Protein AF-0000000083549659 (afdb_homodimer)

Solvent-accessible surface area (backbone atoms only — not comparable to full-atom values): 28863 Å² total; per-residue (Å²): 127,70,29,32,29,38,34,48,39,79,28,20,73,19,27,58,17,26,38,48,49,46,34,54,48,24,65,52,48,73,30,38,38,39,39,36,32,68,44,63,65,75,66,70,78,70,58,82,23,42,33,57,41,72,70,60,50,51,54,51,50,52,50,50,55,52,47,51,55,51,48,49,56,37,47,52,35,21,44,52,45,44,51,50,55,25,43,73,62,68,52,77,55,68,47,71,44,81,42,82,39,54,67,66,62,52,43,67,74,48,47,84,56,31,48,32,37,35,31,30,55,45,51,75,70,42,88,74,45,85,72,50,72,27,68,68,46,50,53,45,62,55,66,53,91,50,39,35,37,31,26,20,70,59,70,66,86,72,50,31,36,38,35,51,34,88,52,50,76,64,40,45,51,45,24,47,50,52,30,70,36,55,73,50,65,91,44,46,39,33,39,36,30,53,37,86,76,45,72,68,31,48,49,48,50,51,50,22,42,48,44,16,41,76,47,70,39,73,51,50,79,45,80,35,74,63,54,48,55,61,50,50,48,47,46,38,62,75,66,62,40,35,31,40,34,33,50,41,63,55,85,70,62,68,54,83,60,50,63,17,68,58,44,54,48,40,62,68,68,40,72,39,26,37,35,33,36,123,125,70,29,32,30,38,35,47,40,78,29,20,73,20,27,58,17,28,36,49,50,47,32,55,48,24,64,51,48,73,32,37,39,39,38,35,31,68,44,64,66,75,66,70,77,71,58,83,23,40,33,57,41,74,69,60,50,51,52,49,51,54,52,50,55,54,48,51,57,52,49,48,55,38,46,52,36,21,44,52,46,45,50,49,55,24,43,74,61,69,51,78,54,68,46,71,46,81,40,80,40,53,67,66,62,54,44,66,74,47,46,84,56,32,49,32,36,35,33,30,54,43,50,75,70,43,86,72,46,85,70,51,73,26,69,68,46,50,53,43,64,55,65,54,90,50,39,35,35,32,26,20,69,59,73,66,85,72,51,32,35,36,36,50,34,89,51,51,78,62,39,45,50,44,24,47,50,52,30,69,34,56,73,49,65,92,44,46,38,33,39,35,31,54,37,87,76,44,71,68,34,49,49,46,50,50,50,24,42,49,42,17,42,75,46,71,38,74,51,49,80,43,80,36,73,64,53,47,56,62,51,49,47,49,47,38,64,75,67,61,40,36,30,39,33,33,50,40,64,57,85,69,63,69,52,85,60,50,62,18,67,57,45,53,48,39,62,68,68,40,72,39,28,35,36,33,36,122

Secondary structure (DSSP, 8-state):
---EEEEE--SSHHHHHHHHHHHHHHHHHT--EEEEEEE-------TTSTT--HHHHHHHHHHHHHHHHHHHHHHHHHHHHHHHHHHHTT---EEEEEEES-HHHHHHHHGGGEEEEEEESS-TTGGG-TT---HHHHHHHHH--S-EEEE-SS-----EEEEE--SSTHHHHHHHHHHH-GGGTT-EEEEEEES---HHHHHHHHHHHHHHHHTT--EEEEEE-S-HHHHHHHHHHHTT-SEEEEES--SS--TTT---HHHHHHHHH-SS-EEEE-/---EEEEE--SSHHHHHHHHHHHHHHHHHT--EEEEEEE-------TTSTT--HHHHHHHHHHHHHHHHHHHHHHHHHHHHHHHHHHHTT---EEEEEEES-HHHHHHHHGGGEEEEEEESS-TTGGG-TT---HHHHHHHHH--S-EEEE-SS-----EEEEE--SSTHHHHHHHHHHH-GGGTT-EEEEEEES---HHHHHHHHHHHHHHHHTT--EEEEEE-S-HHHHHHHHHHHTT-SEEEEES--SS--TTT---HHHHHHHHH-SS-EEEE-

InterPro domains:
  IPR006015 Universal stress protein A family [PR01438] (158-176)
  IPR006015 Universal stress protein A family [PR01438] (238-250)
  IPR006015 Universal stress protein A family [PR01438] (256-278)
  IPR006016 UspA [PF00582] (1-150)
  IPR006016 UspA [PF00582] (160-278)

Radius of gyration: 25.19 Å; Cα contacts (8 Å, |Δi|>4): 1178; chains: 2; bounding box: 65×65×53 Å

Sequence (556 aa):
MTGRIIAFVDGSFYSASVCAHAGWAATRLGAGVDVLHVVGRRRATRGLGLGARSALQAELAALDAQRARLEDSRGFAILEDAEELLRAAGITDISADLVHGDLLAELSSREAGAGLLLIGKRGEAADYATGHLGSNLERIARTATRPLLVASQAFRPVGKVLVALDGSPVGLKIADHIARSPLFAGLSVTLAHVGTGSTEIRRRLSDAQSILRAGGIEADLRVMPGEPQVTLAHLVRDEAFDMLVMGVFGHSRIWSLLIGSTTAAMIHACRVPVLLLRMTGRIIAFVDGSFYSASVCAHAGWAATRLGAGVDVLHVVGRRRATRGLGLGARSALQAELAALDAQRARLEDSRGFAILEDAEELLRAAGITDISADLVHGDLLAELSSREAGAGLLLIGKRGEAADYATGHLGSNLERIARTATRPLLVASQAFRPVGKVLVALDGSPVGLKIADHIARSPLFAGLSVTLAHVGTGSTEIRRRLSDAQSILRAGGIEADLRVMPGEPQVTLAHLVRDEAFDMLVMGVFGHSRIWSLLIGSTTAAMIHACRVPVLLLR

Structure (mmCIF, N/CA/C/O backbone):
data_AF-0000000083549659-model_v1
#
loop_
_entity.id
_entity.type
_entity.pdbx_description
1 polymer 'Universal stress protein'
#
loop_
_atom_site.group_PDB
_atom_site.id
_atom_site.type_symbol
_atom_site.label_atom_id
_atom_site.label_alt_id
_atom_site.label_comp_id
_atom_site.label_asym_id
_atom_site.label_entity_id
_atom_site.label_seq_id
_atom_site.pdbx_PDB_ins_code
_atom_site.Cartn_x
_atom_site.Cartn_y
_atom_site.Cartn_z
_atom_site.occupancy
_atom_site.B_iso_or_equiv
_atom_site.auth_seq_id
_atom_site.auth_comp_id
_atom_site.auth_asym_id
_atom_site.auth_atom_id
_atom_site.pdbx_PDB_model_num
ATOM 1 N N . MET A 1 1 ? -4.023 -21.109 -27.469 1 44 1 MET A N 1
ATOM 2 C CA . MET A 1 1 ? -2.674 -21.406 -27 1 44 1 MET A CA 1
ATOM 3 C C . MET A 1 1 ? -2.432 -20.781 -25.625 1 44 1 MET A C 1
ATOM 5 O O . MET A 1 1 ? -2.828 -19.641 -25.391 1 44 1 MET A O 1
ATOM 9 N N . THR A 1 2 ? -2.254 -21.703 -24.656 1 61.62 2 THR A N 1
ATOM 10 C CA . THR A 1 2 ? -2.154 -21.203 -23.297 1 61.62 2 THR A CA 1
ATOM 11 C C . THR A 1 2 ? -0.968 -20.25 -23.156 1 61.62 2 THR A C 1
ATOM 13 O O . THR A 1 2 ? 0.085 -20.469 -23.766 1 61.62 2 THR A O 1
ATOM 16 N N . GLY A 1 3 ? -1.143 -18.859 -23.156 1 88.06 3 GLY A N 1
ATOM 17 C CA . GLY A 1 3 ? -0.103 -17.844 -23.031 1 88.06 3 GLY A CA 1
ATOM 18 C C . GLY A 1 3 ? 0.991 -18.25 -22.047 1 88.06 3 GLY A C 1
ATOM 19 O O . GLY A 1 3 ? 0.878 -19.266 -21.359 1 88.06 3 GLY A O 1
ATOM 20 N N . ARG A 1 4 ? 2.184 -17.781 -22.25 1 96.25 4 ARG A N 1
ATOM 21 C CA . ARG A 1 4 ? 3.314 -18.062 -21.359 1 96.25 4 ARG A CA 1
ATOM 22 C C . ARG A 1 4 ? 3.021 -17.609 -19.938 1 96.25 4 ARG A C 1
ATOM 24 O O . ARG A 1 4 ? 2.086 -16.844 -19.703 1 96.25 4 ARG A O 1
ATOM 31 N N . ILE A 1 5 ? 3.74 -18.25 -19.062 1 98.12 5 ILE A N 1
ATOM 32 C CA . ILE A 1 5 ? 3.705 -17.828 -17.656 1 98.12 5 ILE A CA 1
ATOM 33 C C . ILE A 1 5 ? 4.797 -16.781 -17.406 1 98.12 5 ILE A C 1
ATOM 35 O O . ILE A 1 5 ? 5.961 -17 -17.75 1 98.12 5 ILE A O 1
ATOM 39 N N . ILE A 1 6 ? 4.391 -15.664 -16.922 1 98.12 6 ILE A N 1
ATOM 40 C CA . ILE A 1 6 ? 5.359 -14.656 -16.5 1 98.12 6 ILE A CA 1
ATOM 41 C C . ILE A 1 6 ? 5.52 -14.695 -14.984 1 98.12 6 ILE A C 1
ATOM 43 O O . ILE A 1 6 ? 4.559 -14.461 -14.242 1 98.12 6 ILE A O 1
ATOM 47 N N . ALA A 1 7 ? 6.691 -15.039 -14.547 1 98.06 7 ALA A N 1
ATOM 48 C CA . ALA A 1 7 ? 7 -15.141 -13.117 1 98.06 7 ALA A CA 1
ATOM 49 C C . ALA A 1 7 ? 7.977 -14.047 -12.695 1 98.06 7 ALA A C 1
ATOM 51 O O . ALA A 1 7 ? 9.086 -13.961 -13.219 1 98.06 7 ALA A O 1
ATOM 52 N N . PHE A 1 8 ? 7.602 -13.25 -11.734 1 96.69 8 PHE A N 1
ATOM 53 C CA . PHE A 1 8 ? 8.461 -12.203 -11.211 1 96.69 8 PHE A CA 1
ATOM 54 C C . PHE A 1 8 ? 9.227 -12.688 -9.984 1 96.69 8 PHE A C 1
ATOM 56 O O . PHE A 1 8 ? 8.625 -13.141 -9.008 1 96.69 8 PHE A O 1
ATOM 63 N N . VAL A 1 9 ? 10.555 -12.555 -10.031 1 95.94 9 VAL A N 1
ATOM 64 C CA . VAL A 1 9 ? 11.383 -12.953 -8.891 1 95.94 9 VAL A CA 1
ATOM 65 C C . VAL A 1 9 ? 12.242 -11.773 -8.453 1 95.94 9 VAL A C 1
ATOM 67 O O . VAL A 1 9 ? 12.625 -10.93 -9.266 1 95.94 9 VAL A O 1
ATOM 70 N N . ASP A 1 10 ? 12.508 -11.695 -7.152 1 91 10 ASP A N 1
ATOM 71 C CA . ASP A 1 10 ? 13.273 -10.555 -6.645 1 91 10 ASP A CA 1
ATOM 72 C C . ASP A 1 10 ? 14.352 -11.008 -5.66 1 91 10 ASP A C 1
ATOM 74 O O . ASP A 1 10 ? 14.977 -10.18 -4.996 1 91 10 ASP A O 1
ATOM 78 N N . GLY A 1 11 ? 14.531 -12.281 -5.504 1 90 11 GLY A N 1
ATOM 79 C CA . GLY A 1 11 ? 15.547 -12.812 -4.602 1 90 11 GLY A CA 1
ATOM 80 C C . GLY A 1 11 ? 15.055 -12.969 -3.178 1 90 11 GLY A C 1
ATOM 81 O O . GLY A 1 11 ? 15.766 -13.508 -2.324 1 90 11 GLY A O 1
ATOM 82 N N . SER A 1 12 ? 13.906 -12.477 -2.852 1 86.88 12 SER A N 1
ATOM 83 C CA . SER A 1 12 ? 13.336 -12.641 -1.519 1 86.88 12 SER A CA 1
ATOM 84 C C . SER A 1 12 ? 13.039 -14.102 -1.217 1 86.88 12 SER A C 1
ATOM 86 O O . SER A 1 12 ? 13.219 -14.969 -2.076 1 86.88 12 SER A O 1
ATOM 88 N N . PHE A 1 13 ? 12.555 -14.375 -0.067 1 83.88 13 PHE A N 1
ATOM 89 C CA . PHE A 1 13 ? 12.211 -15.719 0.395 1 83.88 13 PHE A CA 1
ATOM 90 C C . PHE A 1 13 ? 11.078 -16.297 -0.438 1 83.88 13 PHE A C 1
ATOM 92 O O . PHE A 1 13 ? 10.953 -17.516 -0.555 1 83.88 13 PHE A O 1
ATOM 99 N N . TYR A 1 14 ? 10.398 -15.461 -1.125 1 89.56 14 TYR A N 1
ATOM 100 C CA . TYR A 1 14 ? 9.242 -15.93 -1.875 1 89.56 14 TYR A CA 1
ATOM 101 C C . TYR A 1 14 ? 9.641 -16.359 -3.285 1 89.56 14 TYR A C 1
ATOM 103 O O . TYR A 1 14 ? 8.875 -17.031 -3.975 1 89.56 14 TYR A O 1
ATOM 111 N N . SER A 1 15 ? 10.812 -15.953 -3.697 1 93.56 15 SER A N 1
ATOM 112 C CA . SER A 1 15 ? 11.203 -16.156 -5.09 1 93.56 15 SER A CA 1
ATOM 113 C C . SER A 1 15 ? 11.273 -17.641 -5.434 1 93.56 15 SER A C 1
ATOM 115 O O . SER A 1 15 ? 10.867 -18.062 -6.52 1 93.56 15 SER A O 1
ATOM 117 N N . ALA A 1 16 ? 11.797 -18.406 -4.52 1 95 16 ALA A N 1
ATOM 118 C CA . ALA A 1 16 ? 11.836 -19.844 -4.762 1 95 16 ALA A CA 1
ATOM 119 C C . ALA A 1 16 ? 10.422 -20.422 -4.883 1 95 16 ALA A C 1
ATOM 121 O O . ALA A 1 16 ? 10.164 -21.266 -5.738 1 95 16 ALA A O 1
ATOM 122 N N . SER A 1 17 ? 9.578 -19.984 -3.988 1 95.75 17 SER A N 1
ATOM 123 C CA . SER A 1 17 ? 8.188 -20.422 -4.027 1 95.75 17 SER A CA 1
ATOM 124 C C . SER A 1 17 ? 7.508 -20 -5.324 1 95.75 17 SER A C 1
ATOM 126 O O . SER A 1 17 ? 6.719 -20.75 -5.898 1 95.75 17 SER A O 1
ATOM 128 N N . VAL A 1 18 ? 7.824 -18.828 -5.781 1 97.38 18 VAL A N 1
ATOM 129 C CA . VAL A 1 18 ? 7.305 -18.359 -7.062 1 97.38 18 VAL A CA 1
ATOM 130 C C . VAL A 1 18 ? 7.711 -19.328 -8.172 1 97.38 18 VAL A C 1
ATOM 132 O O . VAL A 1 18 ? 6.879 -19.719 -9 1 97.38 18 VAL A O 1
ATOM 135 N N . CYS A 1 19 ? 8.938 -19.734 -8.156 1 97.94 19 CYS A N 1
ATOM 136 C CA . CYS A 1 19 ? 9.43 -20.656 -9.164 1 97.94 19 CYS A CA 1
ATOM 137 C C . CYS A 1 19 ? 8.719 -22 -9.055 1 97.94 19 CYS A C 1
ATOM 139 O O . CYS A 1 19 ? 8.352 -22.609 -10.07 1 97.94 19 CYS A O 1
ATOM 141 N N . ALA A 1 20 ? 8.555 -22.453 -7.871 1 97.94 20 ALA A N 1
ATOM 142 C CA . ALA A 1 20 ? 7.867 -23.719 -7.668 1 97.94 20 ALA A CA 1
ATOM 143 C C . ALA A 1 20 ? 6.43 -23.656 -8.18 1 97.94 20 ALA A C 1
ATOM 145 O O . ALA A 1 20 ? 5.965 -24.578 -8.852 1 97.94 20 ALA A O 1
ATOM 146 N N . HIS A 1 21 ? 5.73 -22.609 -7.832 1 98.38 21 HIS A N 1
ATOM 147 C CA . HIS A 1 21 ? 4.375 -22.422 -8.336 1 98.38 21 HIS A CA 1
ATOM 148 C C . HIS A 1 21 ? 4.359 -22.312 -9.859 1 98.38 21 HIS A C 1
ATOM 150 O O . HIS A 1 21 ? 3.455 -22.844 -10.508 1 98.38 21 HIS A O 1
ATOM 156 N N . ALA A 1 22 ? 5.352 -21.641 -10.398 1 98.38 22 ALA A N 1
ATOM 157 C CA . ALA A 1 22 ? 5.461 -21.516 -11.852 1 98.38 22 ALA A CA 1
ATOM 158 C C . ALA A 1 22 ? 5.66 -22.875 -12.508 1 98.38 22 ALA A C 1
ATOM 160 O O . ALA A 1 22 ? 5.055 -23.172 -13.539 1 98.38 22 ALA A O 1
ATOM 161 N N . GLY A 1 23 ? 6.527 -23.641 -11.906 1 98.12 23 GLY A N 1
ATOM 162 C CA . GLY A 1 23 ? 6.727 -25 -12.414 1 98.12 23 GLY A CA 1
ATOM 163 C C . GLY A 1 23 ? 5.461 -25.828 -12.406 1 98.12 23 GLY A C 1
ATOM 164 O O . GLY A 1 23 ? 5.137 -26.484 -13.391 1 98.12 23 GLY A O 1
ATOM 165 N N . TRP A 1 24 ? 4.789 -25.828 -11.328 1 98 24 TRP A N 1
ATOM 166 C CA . TRP A 1 24 ? 3.525 -26.547 -11.18 1 98 24 TRP A CA 1
ATOM 167 C C . TRP A 1 24 ? 2.527 -26.109 -12.25 1 98 24 TRP A C 1
ATOM 169 O O . TRP A 1 24 ? 1.958 -26.938 -12.961 1 98 24 TRP A O 1
ATOM 179 N N . ALA A 1 25 ? 2.361 -24.797 -12.352 1 98 25 ALA A N 1
ATOM 180 C CA . ALA A 1 25 ? 1.4 -24.266 -13.312 1 98 25 ALA A CA 1
ATOM 181 C C . ALA A 1 25 ? 1.816 -24.578 -14.742 1 98 25 ALA A C 1
ATOM 183 O O . ALA A 1 25 ? 0.975 -24.906 -15.578 1 98 25 ALA A O 1
ATOM 184 N N . ALA A 1 26 ? 3.105 -24.438 -14.984 1 98 26 ALA A N 1
ATOM 185 C CA . ALA A 1 26 ? 3.619 -24.703 -16.328 1 98 26 ALA A CA 1
ATOM 186 C C . ALA A 1 26 ? 3.338 -26.141 -16.75 1 98 26 ALA A C 1
ATOM 188 O O . ALA A 1 26 ? 2.969 -26.391 -17.906 1 98 26 ALA A O 1
ATOM 189 N N . THR A 1 27 ? 3.508 -27.016 -15.875 1 97.19 27 THR A N 1
ATOM 190 C CA . THR A 1 27 ? 3.246 -28.422 -16.156 1 97.19 27 THR A CA 1
ATOM 191 C C . THR A 1 27 ? 1.773 -28.641 -16.484 1 97.19 27 THR A C 1
ATOM 193 O O . THR A 1 27 ? 1.446 -29.328 -17.453 1 97.19 27 THR A O 1
ATOM 196 N N . ARG A 1 28 ? 0.904 -28.094 -15.805 1 96.69 28 ARG A N 1
ATOM 197 C CA . ARG A 1 28 ? -0.531 -28.297 -15.984 1 96.69 28 ARG A CA 1
ATOM 198 C C . ARG A 1 28 ? -1.021 -27.594 -17.25 1 96.69 28 ARG A C 1
ATOM 200 O O . ARG A 1 28 ? -1.907 -28.094 -17.938 1 96.69 28 ARG A O 1
ATOM 207 N N . LEU A 1 29 ? -0.407 -26.484 -17.547 1 97.06 29 LEU A N 1
ATOM 208 C CA . LEU A 1 29 ? -0.873 -25.672 -18.672 1 97.06 29 LEU A CA 1
ATOM 209 C C . LEU A 1 29 ? -0.141 -26.031 -19.953 1 97.06 29 LEU A C 1
ATOM 211 O O . LEU A 1 29 ? -0.561 -25.641 -21.047 1 97.06 29 LEU A O 1
ATOM 215 N N . GLY A 1 30 ? 0.902 -26.781 -19.828 1 96.44 30 GLY A N 1
ATOM 216 C CA . GLY A 1 30 ? 1.75 -27 -21 1 96.44 30 GLY A CA 1
ATOM 217 C C . GLY A 1 30 ? 2.338 -25.719 -21.547 1 96.44 30 GLY A C 1
ATOM 218 O O . GLY A 1 30 ? 2.342 -25.5 -22.766 1 96.44 30 GLY A O 1
ATOM 219 N N . ALA A 1 31 ? 2.793 -24.844 -20.672 1 97.25 31 ALA A N 1
ATOM 220 C CA . ALA A 1 31 ? 3.23 -23.516 -21.078 1 97.25 31 ALA A CA 1
ATOM 221 C C . ALA A 1 31 ? 4.691 -23.281 -20.703 1 97.25 31 ALA A C 1
ATOM 223 O O . ALA A 1 31 ? 5.215 -23.906 -19.781 1 97.25 31 ALA A O 1
ATOM 224 N N . GLY A 1 32 ? 5.363 -22.406 -21.438 1 97.88 32 GLY A N 1
ATOM 225 C CA . GLY A 1 32 ? 6.684 -21.938 -21.047 1 97.88 32 GLY A CA 1
ATOM 226 C C . GLY A 1 32 ? 6.648 -20.891 -19.953 1 97.88 32 GLY A C 1
ATOM 227 O O . GLY A 1 32 ? 5.582 -20.359 -19.625 1 97.88 32 GLY A O 1
ATOM 228 N N . VAL A 1 33 ? 7.832 -20.688 -19.391 1 98.38 33 VAL A N 1
ATOM 229 C CA . VAL A 1 33 ? 7.918 -19.75 -18.281 1 98.38 33 VAL A CA 1
ATOM 230 C C . VAL A 1 33 ? 8.922 -18.656 -18.609 1 98.38 33 VAL A C 1
ATOM 232 O O . VAL A 1 33 ? 10.062 -18.922 -18.984 1 98.38 33 VAL A O 1
ATOM 235 N N . ASP A 1 34 ? 8.477 -17.406 -18.562 1 98.19 34 ASP A N 1
ATOM 236 C CA . ASP A 1 34 ? 9.352 -16.25 -18.562 1 98.19 34 ASP A CA 1
ATOM 237 C C . ASP A 1 34 ? 9.602 -15.734 -17.156 1 98.19 34 ASP A C 1
ATOM 239 O O . ASP A 1 34 ? 8.703 -15.188 -16.516 1 98.19 34 ASP A O 1
ATOM 243 N N . VAL A 1 35 ? 10.844 -15.953 -16.703 1 98.19 35 VAL A N 1
ATOM 244 C CA . VAL A 1 35 ? 11.227 -15.445 -15.391 1 98.19 35 VAL A CA 1
ATOM 245 C C . VAL A 1 35 ? 11.828 -14.047 -15.531 1 98.19 35 VAL A C 1
ATOM 247 O O . VAL A 1 35 ? 12.75 -13.844 -16.328 1 98.19 35 VAL A O 1
ATOM 250 N N . LEU A 1 36 ? 11.297 -13.117 -14.781 1 97.31 36 LEU A N 1
ATOM 251 C CA . LEU A 1 36 ? 11.734 -11.727 -14.891 1 97.31 36 LEU A CA 1
ATOM 252 C C . LEU A 1 36 ? 12.234 -11.203 -13.547 1 97.31 36 LEU A C 1
ATOM 254 O O . LEU A 1 36 ? 11.625 -11.469 -12.508 1 97.31 36 LEU A O 1
ATOM 258 N N . HIS A 1 37 ? 13.344 -10.617 -13.531 1 96.31 37 HIS A N 1
ATOM 259 C CA . HIS A 1 37 ? 13.828 -9.781 -12.438 1 96.31 37 HIS A CA 1
ATOM 260 C C . HIS A 1 37 ? 13.93 -8.32 -12.867 1 96.31 37 HIS A C 1
ATOM 262 O O . HIS A 1 37 ? 14.648 -7.996 -13.812 1 96.31 37 HIS A O 1
ATOM 268 N N . VAL A 1 38 ? 13.195 -7.473 -12.172 1 93.12 38 VAL A N 1
ATOM 269 C CA . VAL A 1 38 ? 13.148 -6.062 -12.539 1 93.12 38 VAL A CA 1
ATOM 270 C C . VAL A 1 38 ? 13.984 -5.242 -11.562 1 93.12 38 VAL A C 1
ATOM 272 O O . VAL A 1 38 ? 13.766 -5.293 -10.352 1 93.12 38 VAL A O 1
ATOM 275 N N . VAL A 1 39 ? 14.969 -4.656 -12.086 1 89.19 39 VAL A N 1
ATOM 276 C CA . VAL A 1 39 ? 15.789 -3.736 -11.305 1 89.19 39 VAL A CA 1
ATOM 277 C C . VAL A 1 39 ? 15.273 -2.311 -11.477 1 89.19 39 VAL A C 1
ATOM 279 O O . VAL A 1 39 ? 15.266 -1.78 -12.594 1 89.19 39 VAL A O 1
ATOM 282 N N . GLY A 1 40 ? 14.766 -1.829 -10.398 1 78.62 40 GLY A N 1
ATOM 283 C CA . GLY A 1 40 ? 14.18 -0.501 -10.453 1 78.62 40 GLY A CA 1
ATOM 284 C C . GLY A 1 40 ? 15.195 0.595 -10.695 1 78.62 40 GLY A C 1
ATOM 285 O O . GLY A 1 40 ? 16.359 0.468 -10.305 1 78.62 40 GLY A O 1
ATOM 286 N N . ARG A 1 41 ? 14.82 1.56 -11.539 1 61.78 41 ARG A N 1
ATOM 287 C CA . ARG A 1 41 ? 15.656 2.748 -11.695 1 61.78 41 ARG A CA 1
ATOM 288 C C . ARG A 1 41 ? 15.602 3.621 -10.453 1 61.78 41 ARG A C 1
ATOM 290 O O . ARG A 1 41 ? 14.523 4.008 -9.992 1 61.78 41 ARG A O 1
ATOM 297 N N . ARG A 1 42 ? 16.562 3.27 -9.5 1 54.44 42 ARG A N 1
ATOM 298 C CA . ARG A 1 42 ? 16.609 4.223 -8.398 1 54.44 42 ARG A CA 1
ATOM 299 C C . ARG A 1 42 ? 16.703 5.656 -8.914 1 54.44 42 ARG A C 1
ATOM 301 O O . ARG A 1 42 ? 17.547 5.957 -9.766 1 54.44 42 ARG A O 1
ATOM 308 N N . ARG A 1 43 ? 15.562 6.266 -9.156 1 48 43 ARG A N 1
ATOM 309 C CA . ARG A 1 43 ? 15.711 7.641 -9.617 1 48 43 ARG A CA 1
ATOM 310 C C . ARG A 1 43 ? 16.688 8.406 -8.727 1 48 43 ARG A C 1
ATOM 312 O O . ARG A 1 43 ? 16.672 8.258 -7.504 1 48 43 ARG A O 1
ATOM 319 N N . ALA A 1 44 ? 17.719 8.922 -9.391 1 49.12 44 ALA A N 1
ATOM 320 C CA . ALA A 1 44 ? 18.609 9.906 -8.766 1 49.12 44 ALA A CA 1
ATOM 321 C C . ALA A 1 44 ? 17.828 10.828 -7.836 1 49.12 44 ALA A C 1
ATOM 323 O O . ALA A 1 44 ? 16.734 11.281 -8.172 1 49.12 44 ALA A O 1
ATOM 324 N N . THR A 1 45 ? 17.844 10.531 -6.5 1 52.12 45 THR A N 1
ATOM 325 C CA . THR A 1 45 ? 17.344 11.531 -5.57 1 52.12 45 THR A CA 1
ATOM 326 C C . THR A 1 45 ? 17.328 12.914 -6.219 1 52.12 45 THR A C 1
ATOM 328 O O . THR A 1 45 ? 18.375 13.422 -6.625 1 52.12 45 THR A O 1
ATOM 331 N N . ARG A 1 46 ? 16.375 13.266 -7.113 1 50.94 46 ARG A N 1
ATOM 332 C CA . ARG A 1 46 ? 16.422 14.633 -7.629 1 50.94 46 ARG A CA 1
ATOM 333 C C . ARG A 1 46 ? 16.484 15.648 -6.488 1 50.94 46 ARG A C 1
ATOM 335 O O . ARG A 1 46 ? 15.766 15.516 -5.492 1 50.94 46 ARG A O 1
ATOM 342 N N . GLY A 1 47 ? 17.672 16.031 -6.168 1 56 47 GLY A N 1
ATOM 343 C CA . GLY A 1 47 ? 18.234 16.969 -5.211 1 56 47 GLY A CA 1
ATOM 344 C C . GLY A 1 47 ? 17.375 18.188 -5 1 56 47 GLY A C 1
ATOM 345 O O . GLY A 1 47 ? 17.828 19.203 -4.457 1 56 47 GLY A O 1
ATOM 346 N N . LEU A 1 48 ? 16.062 18.312 -5.52 1 62.28 48 LEU A N 1
ATOM 347 C CA . LEU A 1 48 ? 15.648 19.703 -5.402 1 62.28 48 LEU A CA 1
ATOM 348 C C . LEU A 1 48 ? 14.758 19.906 -4.184 1 62.28 48 LEU A C 1
ATOM 350 O O . LEU A 1 48 ? 14.336 21.031 -3.9 1 62.28 48 LEU A O 1
ATOM 354 N N . GLY A 1 49 ? 14.891 19.078 -3.191 1 78.81 49 GLY A N 1
ATOM 355 C CA . GLY A 1 49 ? 14.062 19.328 -2.018 1 78.81 49 GLY A CA 1
ATOM 356 C C . GLY A 1 49 ? 14.875 19.578 -0.76 1 78.81 49 GLY A C 1
ATOM 357 O O . GLY A 1 49 ? 16 20.062 -0.831 1 78.81 49 GLY A O 1
ATOM 358 N N . LEU A 1 50 ? 14.328 19.609 0.312 1 89.12 50 LEU A N 1
ATOM 359 C CA . LEU A 1 50 ? 15.031 19.781 1.579 1 89.12 50 LEU A CA 1
ATOM 360 C C . LEU A 1 50 ? 16.25 18.875 1.651 1 89.12 50 LEU A C 1
ATOM 362 O O . LEU A 1 50 ? 16.188 17.719 1.224 1 89.12 50 LEU A O 1
ATOM 366 N N . GLY A 1 51 ? 17.375 19.391 2.025 1 89.69 51 GLY A N 1
ATOM 367 C CA . GLY A 1 51 ? 18.578 18.609 2.244 1 89.69 51 GLY A CA 1
ATOM 368 C C . GLY A 1 51 ? 19.484 18.547 1.022 1 89.69 51 GLY A C 1
ATOM 369 O O . GLY A 1 51 ? 20.484 17.844 1.024 1 89.69 51 GLY A O 1
ATOM 370 N N . ALA A 1 52 ? 19.094 19.344 0.019 1 87.44 52 ALA A N 1
ATOM 371 C CA . ALA A 1 52 ? 19.891 19.328 -1.201 1 87.44 52 ALA A CA 1
ATOM 372 C C . ALA A 1 52 ? 21.234 20 -0.985 1 87.44 52 ALA A C 1
ATOM 374 O O . ALA A 1 52 ? 21.297 21.203 -0.681 1 87.44 52 ALA A O 1
ATOM 375 N N . ARG A 1 53 ? 22.281 19.234 -0.912 1 90.06 53 ARG A N 1
ATOM 376 C CA . ARG A 1 53 ? 23.688 19.641 -0.898 1 90.06 53 ARG A CA 1
ATOM 377 C C . ARG A 1 53 ? 24.453 19.016 -2.055 1 90.06 53 ARG A C 1
ATOM 379 O O . ARG A 1 53 ? 24.516 17.781 -2.162 1 90.06 53 ARG A O 1
ATOM 386 N N . SER A 1 54 ? 25.016 19.859 -2.848 1 87.81 54 SER A N 1
ATOM 387 C CA . SER A 1 54 ? 25.594 19.406 -4.113 1 87.81 54 SER A CA 1
ATOM 388 C C . SER A 1 54 ? 26.609 18.297 -3.9 1 87.81 54 SER A C 1
ATOM 390 O O . SER A 1 54 ? 26.562 17.266 -4.586 1 87.81 54 SER A O 1
ATOM 392 N N . ALA A 1 55 ? 27.516 18.516 -2.912 1 90.88 55 ALA A N 1
ATOM 393 C CA . ALA A 1 55 ? 28.562 17.531 -2.672 1 90.88 55 ALA A CA 1
ATOM 394 C C . ALA A 1 55 ? 27.969 16.203 -2.18 1 90.88 55 ALA A C 1
ATOM 396 O O . ALA A 1 55 ? 28.391 15.133 -2.615 1 90.88 55 ALA A O 1
ATOM 397 N N . LEU A 1 56 ? 27.062 16.281 -1.316 1 89.94 56 LEU A N 1
ATOM 398 C CA . LEU A 1 56 ? 26.406 15.102 -0.767 1 89.94 56 LEU A CA 1
ATOM 399 C C . LEU A 1 56 ? 25.625 14.367 -1.847 1 89.94 56 LEU A C 1
ATOM 401 O O . LEU A 1 56 ? 25.656 13.141 -1.922 1 89.94 56 LEU A O 1
ATOM 405 N N . GLN A 1 57 ? 25 15.148 -2.668 1 87.88 57 GLN A N 1
ATOM 406 C CA . GLN A 1 57 ? 24.234 14.57 -3.768 1 87.88 57 GLN A CA 1
ATOM 407 C C . GLN A 1 57 ? 25.141 13.828 -4.738 1 87.88 57 GLN A C 1
ATOM 409 O O . GLN A 1 57 ? 24.797 12.75 -5.227 1 87.88 57 GLN A O 1
ATOM 414 N N . ALA A 1 58 ? 26.25 14.414 -4.98 1 91 58 ALA A N 1
ATOM 415 C CA . ALA A 1 58 ? 27.219 13.789 -5.883 1 91 58 ALA A CA 1
ATOM 416 C C . ALA A 1 58 ? 27.734 12.484 -5.301 1 91 58 ALA A C 1
ATOM 418 O O . ALA A 1 58 ? 27.891 11.492 -6.02 1 91 58 ALA A O 1
ATOM 419 N N . GLU A 1 59 ? 28 12.5 -4.031 1 92.25 59 GLU A N 1
ATOM 420 C CA . GLU A 1 59 ? 28.484 11.297 -3.367 1 92.25 59 GLU A CA 1
ATOM 421 C C . GLU A 1 59 ? 27.422 10.195 -3.367 1 92.25 59 GLU A C 1
ATOM 423 O O . GLU A 1 59 ? 27.734 9.031 -3.615 1 92.25 59 GLU A O 1
ATOM 428 N N . LEU A 1 60 ? 26.281 10.578 -3.084 1 88.38 60 LEU A N 1
ATOM 429 C CA . LEU A 1 60 ? 25.188 9.617 -3.078 1 88.38 60 LEU A CA 1
ATOM 430 C C . LEU A 1 60 ? 24.953 9.047 -4.473 1 88.38 60 LEU A C 1
ATOM 432 O O . LEU A 1 60 ? 24.719 7.84 -4.621 1 88.38 60 LEU A O 1
ATOM 436 N N . ALA A 1 61 ? 25.047 9.914 -5.453 1 87.88 61 ALA A N 1
ATOM 437 C CA . ALA A 1 61 ? 24.875 9.469 -6.836 1 87.88 61 ALA A CA 1
ATOM 438 C C . ALA A 1 61 ? 25.953 8.469 -7.23 1 87.88 61 ALA A C 1
ATOM 440 O O . ALA A 1 61 ? 25.672 7.488 -7.926 1 87.88 61 ALA A O 1
ATOM 441 N N . ALA A 1 62 ? 27.156 8.719 -6.805 1 91.19 62 ALA A N 1
ATOM 442 C CA . ALA A 1 62 ? 28.266 7.816 -7.102 1 91.19 62 ALA A CA 1
ATOM 443 C C . ALA A 1 62 ? 28.062 6.457 -6.438 1 91.19 62 ALA A C 1
ATOM 445 O O . ALA A 1 62 ? 28.328 5.418 -7.047 1 91.19 62 ALA A O 1
ATOM 446 N N . LEU A 1 63 ? 27.625 6.449 -5.277 1 89.06 63 LEU A N 1
ATOM 447 C CA . LEU A 1 63 ? 27.359 5.207 -4.562 1 89.06 63 LEU A CA 1
ATOM 448 C C . LEU A 1 63 ? 26.219 4.438 -5.215 1 89.06 63 LEU A C 1
ATOM 450 O O . LEU A 1 63 ? 26.266 3.211 -5.316 1 89.06 63 LEU A O 1
ATOM 454 N N . ASP A 1 64 ? 25.219 5.148 -5.648 1 85.56 64 ASP A N 1
ATOM 455 C CA . ASP A 1 64 ? 24.078 4.531 -6.309 1 85.56 64 ASP A CA 1
ATOM 456 C C . ASP A 1 64 ? 24.5 3.852 -7.613 1 85.56 64 ASP A C 1
ATOM 458 O O . ASP A 1 64 ? 24 2.773 -7.945 1 85.56 64 ASP A O 1
ATOM 462 N N . ALA A 1 65 ? 25.438 4.539 -8.281 1 88.25 65 ALA A N 1
ATOM 463 C CA . ALA A 1 65 ? 25.938 3.947 -9.516 1 88.25 65 ALA A CA 1
ATOM 464 C C . ALA A 1 65 ? 26.688 2.645 -9.234 1 88.25 65 ALA A C 1
ATOM 466 O O . ALA A 1 65 ? 26.547 1.674 -9.984 1 88.25 65 ALA A O 1
ATOM 467 N N . GLN A 1 66 ? 27.391 2.631 -8.172 1 90.38 66 GLN A N 1
ATOM 468 C CA . GLN A 1 66 ? 28.109 1.42 -7.781 1 90.38 66 GLN A CA 1
ATOM 469 C C . GLN A 1 66 ? 27.141 0.313 -7.383 1 90.38 66 GLN A C 1
ATOM 471 O O . GLN A 1 66 ? 27.312 -0.843 -7.773 1 90.38 66 GLN A O 1
ATOM 476 N N . ARG A 1 67 ? 26.203 0.63 -6.688 1 87.94 67 ARG A N 1
ATOM 477 C CA . ARG A 1 67 ? 25.219 -0.337 -6.223 1 87.94 67 ARG A CA 1
ATOM 478 C C . ARG A 1 67 ? 24.438 -0.939 -7.391 1 87.94 67 ARG A C 1
ATOM 480 O O . ARG A 1 67 ? 24.141 -2.133 -7.391 1 87.94 67 ARG A O 1
ATOM 487 N N . ALA A 1 68 ? 24.203 -0.075 -8.344 1 87.69 68 ALA A N 1
ATOM 488 C CA . ALA A 1 68 ? 23.469 -0.54 -9.516 1 87.69 68 ALA A CA 1
ATOM 489 C C . ALA A 1 68 ? 24.203 -1.681 -10.211 1 87.69 68 ALA A C 1
ATOM 491 O O . ALA A 1 68 ? 23.594 -2.66 -10.633 1 87.69 68 ALA A O 1
ATOM 492 N N . ARG A 1 69 ? 25.484 -1.562 -10.234 1 90.56 69 ARG A N 1
ATOM 493 C CA . ARG A 1 69 ? 26.297 -2.605 -10.859 1 90.56 69 ARG A CA 1
ATOM 494 C C . ARG A 1 69 ? 26.219 -3.906 -10.07 1 90.56 69 ARG A C 1
ATOM 496 O O . ARG A 1 69 ? 26.094 -4.988 -10.648 1 90.56 69 ARG A O 1
ATOM 503 N N . LEU A 1 70 ? 26.25 -3.807 -8.82 1 90.56 70 LEU A N 1
ATOM 504 C CA . LEU A 1 70 ? 26.172 -4.988 -7.965 1 90.56 70 LEU A CA 1
ATOM 505 C C . LEU A 1 70 ? 24.797 -5.613 -8.016 1 90.56 70 LEU A C 1
ATOM 507 O O . LEU A 1 70 ? 24.656 -6.836 -7.949 1 90.56 70 LEU A O 1
ATOM 511 N N . GLU A 1 71 ? 23.828 -4.781 -8.141 1 89.69 71 GLU A N 1
ATOM 512 C CA . GLU A 1 71 ? 22.453 -5.266 -8.242 1 89.69 71 GLU A CA 1
ATOM 513 C C . GLU A 1 71 ? 22.234 -6.055 -9.531 1 89.69 71 GLU A C 1
ATOM 515 O O . GLU A 1 71 ? 21.469 -7.016 -9.555 1 89.69 71 GLU A O 1
ATOM 520 N N . ASP A 1 72 ? 22.938 -5.582 -10.547 1 93.12 72 ASP A N 1
ATOM 521 C CA . ASP A 1 72 ? 22.875 -6.352 -11.781 1 93.12 72 ASP A CA 1
ATOM 522 C C . ASP A 1 72 ? 23.438 -7.758 -11.586 1 93.12 72 ASP A C 1
ATOM 524 O O . ASP A 1 72 ? 22.828 -8.742 -12.008 1 93.12 72 ASP A O 1
ATOM 528 N N . SER A 1 73 ? 24.578 -7.805 -10.945 1 94.19 73 SER A N 1
ATOM 529 C CA . SER A 1 73 ? 25.188 -9.102 -10.672 1 94.19 73 SER A CA 1
ATOM 530 C C . SER A 1 73 ? 24.266 -9.977 -9.828 1 94.19 73 SER A C 1
ATOM 532 O O . SER A 1 73 ? 24.125 -11.172 -10.102 1 94.19 73 SER A O 1
ATOM 534 N N . ARG A 1 74 ? 23.641 -9.422 -8.914 1 92.12 74 ARG A N 1
ATOM 535 C CA . ARG A 1 74 ? 22.703 -10.148 -8.078 1 92.12 74 ARG A CA 1
ATOM 536 C C . ARG A 1 74 ? 21.484 -10.609 -8.883 1 92.12 74 ARG A C 1
ATOM 538 O O . ARG A 1 74 ? 21.031 -11.742 -8.727 1 92.12 74 ARG A O 1
ATOM 545 N N . GLY A 1 75 ? 21.031 -9.727 -9.672 1 94.94 75 GLY A N 1
ATOM 546 C CA . GLY A 1 75 ? 19.906 -10.07 -10.531 1 94.94 75 GLY A CA 1
ATOM 547 C C . GLY A 1 75 ? 20.188 -11.273 -11.422 1 94.94 75 GLY A C 1
ATOM 548 O O . GLY A 1 75 ? 19.344 -12.164 -11.539 1 94.94 75 GLY A O 1
ATOM 549 N N . PHE A 1 76 ? 21.391 -11.281 -11.984 1 96.44 76 PHE A N 1
ATOM 550 C CA . PHE A 1 76 ? 21.781 -12.414 -12.812 1 96.44 76 PHE A CA 1
ATOM 551 C C . PHE A 1 76 ? 21.844 -13.695 -11.992 1 96.44 76 PHE A C 1
ATOM 553 O O . PHE A 1 76 ? 21.406 -14.75 -12.445 1 96.44 76 PHE A O 1
ATOM 560 N N . ALA A 1 77 ? 22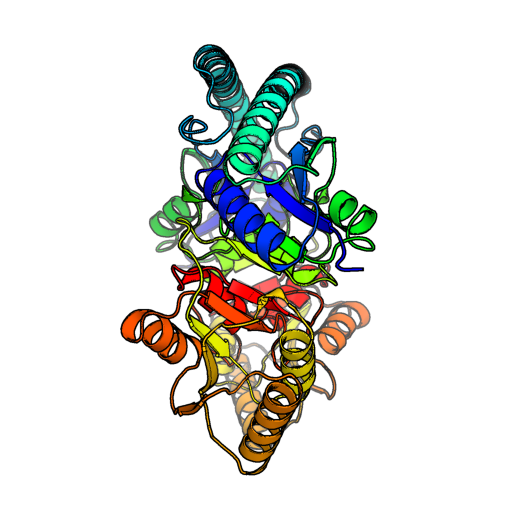.312 -13.578 -10.781 1 96.25 77 ALA A N 1
ATOM 561 C CA . ALA A 1 77 ? 22.375 -14.742 -9.898 1 96.25 77 ALA A CA 1
ATOM 562 C C . ALA A 1 77 ? 20.984 -15.25 -9.547 1 96.25 77 ALA A C 1
ATOM 564 O O . ALA A 1 77 ? 20.75 -16.469 -9.508 1 96.25 77 ALA A O 1
ATOM 565 N N . ILE A 1 78 ? 20.062 -14.391 -9.289 1 96.19 78 ILE A N 1
ATOM 566 C CA . ILE A 1 78 ? 18.688 -14.734 -8.984 1 96.19 78 ILE A CA 1
ATOM 567 C C . ILE A 1 78 ? 18.062 -15.5 -10.156 1 96.19 78 ILE A C 1
ATOM 569 O O . ILE A 1 78 ? 17.453 -16.562 -9.969 1 96.19 78 ILE A O 1
ATOM 573 N N . LEU A 1 79 ? 18.328 -14.945 -11.32 1 98.12 79 LEU A N 1
ATOM 574 C CA . LEU A 1 79 ? 17.734 -15.539 -12.523 1 98.12 79 LEU A CA 1
ATOM 575 C C . LEU A 1 79 ? 18.359 -16.906 -12.805 1 98.12 79 LEU A C 1
ATOM 577 O O . LEU A 1 79 ? 17.656 -17.828 -13.227 1 98.12 79 LEU A O 1
ATOM 581 N N . GLU A 1 80 ? 19.641 -17 -12.602 1 97.94 80 GLU A N 1
ATOM 582 C CA . GLU A 1 80 ? 20.297 -18.297 -12.773 1 97.94 80 GLU A CA 1
ATOM 583 C C . GLU A 1 80 ? 19.703 -19.344 -11.844 1 97.94 80 GLU A C 1
ATOM 585 O O . GLU A 1 80 ? 19.375 -20.453 -12.281 1 97.94 80 GLU A O 1
ATOM 590 N N . ASP A 1 81 ? 19.516 -19 -10.609 1 97.5 81 ASP A N 1
ATOM 591 C CA . ASP A 1 81 ? 18.938 -19.906 -9.633 1 97.5 81 ASP A CA 1
ATOM 592 C C . ASP A 1 81 ? 17.5 -20.266 -10 1 97.5 81 ASP A C 1
ATOM 594 O O . ASP A 1 81 ? 17.078 -21.406 -9.852 1 97.5 81 ASP A O 1
ATOM 598 N N . ALA A 1 82 ? 16.766 -19.281 -10.453 1 98.38 82 ALA A N 1
ATOM 599 C CA . ALA A 1 82 ? 15.383 -19.5 -10.844 1 98.38 82 ALA A CA 1
ATOM 600 C C . ALA A 1 82 ? 15.281 -20.5 -11.992 1 98.38 82 ALA A C 1
ATOM 602 O O . ALA A 1 82 ? 14.453 -21.422 -11.961 1 98.38 82 ALA A O 1
ATOM 603 N N . GLU A 1 83 ? 16.141 -20.281 -12.938 1 98.44 83 GLU A N 1
ATOM 604 C CA . GLU A 1 83 ? 16.172 -21.203 -14.078 1 98.44 83 GLU A CA 1
ATOM 605 C C . GLU A 1 83 ? 16.5 -22.625 -13.625 1 98.44 83 GLU A C 1
ATOM 607 O O . GLU A 1 83 ? 15.891 -23.578 -14.109 1 98.44 83 GLU A O 1
ATOM 612 N N . GLU A 1 84 ? 17.391 -22.719 -12.758 1 98.06 84 GLU A N 1
ATOM 613 C CA . GLU A 1 84 ? 17.766 -24.031 -12.25 1 98.06 84 GLU A CA 1
ATOM 614 C C . GLU A 1 84 ? 16.578 -24.719 -11.555 1 98.06 84 GLU A C 1
ATOM 616 O O . GLU A 1 84 ? 16.344 -25.906 -11.766 1 98.06 84 GLU A O 1
ATOM 621 N N . LEU A 1 85 ? 15.891 -24 -10.766 1 97.75 85 LEU A N 1
ATOM 622 C CA . LEU A 1 85 ? 14.734 -24.547 -10.062 1 97.75 85 LEU A CA 1
ATOM 623 C C . LEU A 1 85 ? 13.672 -25.016 -11.047 1 97.75 85 LEU A C 1
ATOM 625 O O . LEU A 1 85 ? 13.086 -26.094 -10.875 1 97.75 85 LEU A O 1
ATOM 629 N N . LEU A 1 86 ? 13.445 -24.234 -12.055 1 98.5 86 LEU A N 1
ATOM 630 C CA . LEU A 1 86 ? 12.422 -24.562 -13.047 1 98.5 86 LEU A CA 1
ATOM 631 C C . LEU A 1 86 ? 12.844 -25.781 -13.867 1 98.5 86 LEU A C 1
ATOM 633 O O . LEU A 1 86 ? 12.016 -26.641 -14.156 1 98.5 86 LEU A O 1
ATOM 637 N N . ARG A 1 87 ? 14.117 -25.844 -14.211 1 98.5 87 ARG A N 1
ATOM 638 C CA . ARG A 1 87 ? 14.617 -27.016 -14.93 1 98.5 87 ARG A CA 1
ATOM 639 C C . ARG A 1 87 ? 14.492 -28.281 -14.078 1 98.5 87 ARG A C 1
ATOM 641 O O . ARG A 1 87 ? 14.133 -29.344 -14.586 1 98.5 87 ARG A O 1
ATOM 648 N N . ALA A 1 88 ? 14.789 -28.109 -12.805 1 97.81 88 ALA A N 1
ATOM 649 C CA . ALA A 1 88 ? 14.656 -29.234 -11.883 1 97.81 88 ALA A CA 1
ATOM 650 C C . ALA A 1 88 ? 13.211 -29.703 -11.781 1 97.81 88 ALA A C 1
ATOM 652 O O . ALA A 1 88 ? 12.945 -30.875 -11.516 1 97.81 88 ALA A O 1
ATOM 653 N N . ALA A 1 89 ? 12.328 -28.844 -12.078 1 96.56 89 ALA A N 1
ATOM 654 C CA . ALA A 1 89 ? 10.906 -29.172 -12.031 1 96.56 89 ALA A CA 1
ATOM 655 C C . ALA A 1 89 ? 10.43 -29.734 -13.367 1 96.56 89 ALA A C 1
ATOM 657 O O . ALA A 1 89 ? 9.242 -30 -13.547 1 96.56 89 ALA A O 1
ATOM 658 N N . GLY A 1 90 ? 11.289 -29.781 -14.375 1 97.62 90 GLY A N 1
ATOM 659 C CA . GLY A 1 90 ? 10.969 -30.422 -15.641 1 97.62 90 GLY A CA 1
ATOM 660 C C . GLY A 1 90 ? 10.555 -29.438 -16.719 1 97.62 90 GLY A C 1
ATOM 661 O O . GLY A 1 90 ? 10.078 -29.844 -17.781 1 97.62 90 GLY A O 1
ATOM 662 N N . ILE A 1 91 ? 10.734 -28.156 -16.438 1 98.25 91 ILE A N 1
ATOM 663 C CA . ILE A 1 91 ? 10.367 -27.156 -17.438 1 98.25 91 ILE A CA 1
ATOM 664 C C . ILE A 1 91 ? 11.523 -26.953 -18.406 1 98.25 91 ILE A C 1
ATOM 666 O O . ILE A 1 91 ? 12.664 -26.719 -17.984 1 98.25 91 ILE A O 1
ATOM 670 N N . THR A 1 92 ? 11.219 -26.953 -19.672 1 97.56 92 THR A N 1
ATOM 671 C CA . THR A 1 92 ? 12.289 -26.844 -20.656 1 97.56 92 THR A CA 1
ATOM 672 C C . THR A 1 92 ? 12.25 -25.5 -21.359 1 97.56 92 THR A C 1
ATOM 674 O O . THR A 1 92 ? 13.297 -24.953 -21.734 1 97.56 92 THR A O 1
ATOM 677 N N . ASP A 1 93 ? 11.078 -25.016 -21.578 1 98.19 93 ASP A N 1
ATOM 678 C CA . ASP A 1 93 ? 10.938 -23.719 -22.234 1 98.19 93 ASP A CA 1
ATOM 679 C C . ASP A 1 93 ? 10.969 -22.578 -21.219 1 98.19 93 ASP A C 1
ATOM 681 O O . ASP A 1 93 ? 9.938 -22.203 -20.656 1 98.19 93 ASP A O 1
ATOM 685 N N . ILE A 1 94 ? 1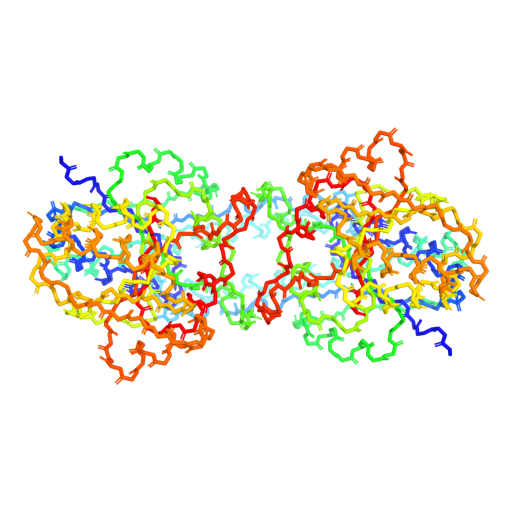2.188 -22.109 -20.984 1 98.5 94 ILE A N 1
ATOM 686 C CA . ILE A 1 94 ? 12.398 -21.078 -19.969 1 98.5 94 ILE A CA 1
ATOM 687 C C . ILE A 1 94 ? 13.133 -19.891 -20.594 1 98.5 94 ILE A C 1
ATOM 689 O O . ILE A 1 94 ? 14.086 -20.062 -21.344 1 98.5 94 ILE A O 1
ATOM 693 N N . SER A 1 95 ? 12.68 -18.75 -20.391 1 97.94 95 SER A N 1
ATOM 694 C CA . SER A 1 95 ? 13.422 -17.516 -20.625 1 97.94 95 SER A CA 1
ATOM 695 C C . SER A 1 95 ? 13.633 -16.75 -19.312 1 97.94 95 SER A C 1
ATOM 697 O O . SER A 1 95 ? 12.758 -16.719 -18.453 1 97.94 95 SER A O 1
ATOM 699 N N . ALA A 1 96 ? 14.766 -16.266 -19.125 1 97.94 96 ALA A N 1
ATOM 700 C CA . ALA A 1 96 ? 15.117 -15.461 -17.953 1 97.94 96 ALA A CA 1
ATOM 701 C C . ALA A 1 96 ? 15.664 -14.094 -18.375 1 97.94 96 ALA A C 1
ATOM 703 O O . ALA A 1 96 ? 16.625 -14.008 -19.141 1 97.94 96 ALA A O 1
ATOM 704 N N . ASP A 1 97 ? 15.039 -13.008 -17.891 1 97.25 97 ASP A N 1
ATOM 705 C CA . ASP A 1 97 ? 15.438 -11.672 -18.312 1 97.25 97 ASP A CA 1
ATOM 706 C C . ASP A 1 97 ? 15.625 -10.742 -17.125 1 97.25 97 ASP A C 1
ATOM 708 O O . ASP A 1 97 ? 14.773 -10.688 -16.234 1 97.25 97 ASP A O 1
ATOM 712 N N . LEU A 1 98 ? 16.719 -10.156 -17.094 1 96.94 98 LEU A N 1
ATOM 713 C CA . LEU A 1 98 ? 16.938 -9 -16.234 1 96.94 98 LEU A CA 1
ATOM 714 C C . LEU A 1 98 ? 16.469 -7.719 -16.922 1 96.94 98 LEU A C 1
ATOM 716 O O . LEU A 1 98 ? 16.938 -7.406 -18.031 1 96.94 98 LEU A O 1
ATOM 720 N N . VAL A 1 99 ? 15.602 -7.012 -16.328 1 94.44 99 VAL A N 1
ATOM 721 C CA . VAL A 1 99 ? 15.047 -5.824 -16.969 1 94.44 99 VAL A CA 1
ATOM 722 C C . VAL A 1 99 ? 15.25 -4.605 -16.062 1 94.44 99 VAL A C 1
ATOM 724 O O . VAL A 1 99 ? 15 -4.676 -14.859 1 94.44 99 VAL A O 1
ATOM 727 N N . HIS A 1 100 ? 15.766 -3.553 -16.703 1 91.38 100 HIS A N 1
ATOM 728 C CA . HIS A 1 100 ? 15.891 -2.283 -15.984 1 91.38 100 HIS A CA 1
ATOM 729 C C . HIS A 1 100 ? 14.688 -1.383 -16.266 1 91.38 100 HIS A C 1
ATOM 731 O O . HIS A 1 100 ? 14.312 -1.172 -17.406 1 91.38 100 HIS A O 1
ATOM 737 N N . GLY A 1 101 ? 14.023 -0.98 -15.266 1 87.31 101 GLY A N 1
ATOM 738 C CA . GLY A 1 101 ? 12.914 -0.06 -15.461 1 87.31 101 GLY A CA 1
ATOM 739 C C . GLY A 1 101 ? 11.789 -0.263 -14.469 1 87.31 101 GLY A C 1
ATOM 740 O O . GLY A 1 101 ? 12.039 -0.562 -13.297 1 87.31 101 GLY A O 1
ATOM 741 N N . ASP A 1 102 ? 10.633 0.019 -14.961 1 85.44 102 ASP A N 1
ATOM 742 C CA . ASP A 1 102 ? 9.445 -0.025 -14.117 1 85.44 102 ASP A CA 1
ATOM 743 C C . ASP A 1 102 ? 8.688 -1.342 -14.297 1 85.44 102 ASP A C 1
ATOM 745 O O . ASP A 1 102 ? 8.477 -1.792 -15.43 1 85.44 102 ASP A O 1
ATOM 749 N N . LEU A 1 103 ? 8.297 -1.868 -13.164 1 88 103 LEU A N 1
ATOM 750 C CA . LEU A 1 103 ? 7.625 -3.162 -13.125 1 88 103 LEU A CA 1
ATOM 751 C C . LEU A 1 103 ? 6.348 -3.139 -13.961 1 88 103 LEU A C 1
ATOM 753 O O . LEU A 1 103 ? 6.098 -4.055 -14.742 1 88 103 LEU A O 1
ATOM 757 N N . LEU A 1 104 ? 5.543 -2.105 -13.875 1 87.88 104 LEU A N 1
ATOM 758 C CA . LEU A 1 104 ? 4.262 -2.049 -14.57 1 87.88 104 LEU A CA 1
ATOM 759 C C . LEU A 1 104 ? 4.473 -1.885 -16.078 1 87.88 104 LEU A C 1
ATOM 761 O O . LEU A 1 104 ? 3.691 -2.404 -16.875 1 87.88 104 LEU A O 1
ATOM 765 N N . ALA A 1 105 ? 5.527 -1.052 -16.391 1 87.06 105 ALA A N 1
ATOM 766 C CA . ALA A 1 105 ? 5.852 -0.913 -17.797 1 87.06 105 ALA A CA 1
ATOM 767 C C . ALA A 1 105 ? 6.219 -2.262 -18.406 1 87.06 105 ALA A C 1
ATOM 769 O O . ALA A 1 105 ? 5.793 -2.582 -19.531 1 87.06 105 ALA A O 1
ATOM 770 N N . GLU A 1 106 ? 6.977 -3.033 -17.641 1 89.5 106 GLU A N 1
ATOM 771 C CA . GLU A 1 106 ? 7.367 -4.355 -18.109 1 89.5 106 GLU A CA 1
ATOM 772 C C . GLU A 1 106 ? 6.164 -5.289 -18.203 1 89.5 106 GLU A C 1
ATOM 774 O O . GLU A 1 106 ? 6.039 -6.059 -19.156 1 89.5 106 GLU A O 1
ATOM 779 N N . LEU A 1 107 ? 5.332 -5.27 -17.219 1 91.31 107 LEU A N 1
ATOM 780 C CA . LEU A 1 107 ? 4.098 -6.047 -17.25 1 91.31 107 LEU A CA 1
ATOM 781 C C . LEU A 1 107 ? 3.285 -5.727 -18.5 1 91.31 107 LEU A C 1
ATOM 783 O O . LEU A 1 107 ? 2.887 -6.633 -19.234 1 91.31 107 LEU A O 1
ATOM 787 N N . SER A 1 108 ? 3.055 -4.465 -18.719 1 90.88 108 SER A N 1
ATOM 788 C CA . SER A 1 108 ? 2.232 -4.016 -19.828 1 90.88 108 SER A CA 1
ATOM 789 C C . SER A 1 108 ? 2.789 -4.512 -21.172 1 90.88 108 SER A C 1
ATOM 791 O O . SER A 1 108 ? 2.029 -4.855 -22.078 1 90.88 108 SER A O 1
ATOM 793 N N . SER A 1 109 ? 4.09 -4.562 -21.266 1 91.38 109 SER A N 1
ATOM 794 C CA . SER A 1 109 ? 4.73 -4.938 -22.516 1 91.38 109 SER A CA 1
ATOM 795 C C . SER A 1 109 ? 4.656 -6.445 -22.75 1 91.38 109 SER A C 1
ATOM 797 O O . SER A 1 109 ? 4.754 -6.91 -23.891 1 91.38 109 SER A O 1
ATOM 799 N N . ARG A 1 110 ? 4.371 -7.195 -21.719 1 92.81 110 ARG A N 1
ATOM 800 C CA . ARG A 1 110 ? 4.516 -8.641 -21.844 1 92.81 110 ARG A CA 1
ATOM 801 C C . ARG A 1 110 ? 3.188 -9.352 -21.625 1 92.81 110 ARG A C 1
ATOM 803 O O . ARG A 1 110 ? 3.016 -10.5 -22.031 1 92.81 110 ARG A O 1
ATOM 810 N N . GLU A 1 111 ? 2.244 -8.742 -21.016 1 92.81 111 GLU A N 1
ATOM 811 C CA . GLU A 1 111 ? 1.079 -9.445 -20.469 1 92.81 111 GLU A CA 1
ATOM 812 C C . GLU A 1 111 ? 0.172 -9.945 -21.594 1 92.81 111 GLU A C 1
ATOM 814 O O . GLU A 1 111 ? -0.567 -10.914 -21.406 1 92.81 111 GLU A O 1
ATOM 819 N N . ALA A 1 112 ? 0.25 -9.281 -22.734 1 90.62 112 ALA A N 1
ATOM 820 C CA . ALA A 1 112 ? -0.62 -9.703 -23.828 1 90.62 112 ALA A CA 1
ATOM 821 C C . ALA A 1 112 ? -0.386 -11.164 -24.188 1 90.62 112 ALA A C 1
ATOM 823 O O . ALA A 1 112 ? -1.327 -11.883 -24.516 1 90.62 112 ALA A O 1
ATOM 824 N N . GLY A 1 113 ? 0.786 -11.617 -24.125 1 90.69 113 GLY A N 1
ATOM 825 C CA . GLY A 1 113 ? 1.126 -12.992 -24.469 1 90.69 113 GLY A CA 1
ATOM 826 C C . GLY A 1 113 ? 1.131 -13.922 -23.266 1 90.69 113 GLY A C 1
ATOM 827 O O . GLY A 1 113 ? 1.409 -15.117 -23.406 1 90.69 113 GLY A O 1
ATOM 828 N N . ALA A 1 114 ? 0.677 -13.383 -22.156 1 94.88 114 ALA A N 1
ATOM 829 C CA . ALA A 1 114 ? 0.75 -14.188 -20.938 1 94.88 114 ALA A CA 1
ATOM 830 C C . ALA A 1 114 ? -0.587 -14.859 -20.641 1 94.88 114 ALA A C 1
ATOM 832 O O . ALA A 1 114 ? -1.646 -14.25 -20.797 1 94.88 114 ALA A O 1
ATOM 833 N N . GLY A 1 115 ? -0.463 -16.125 -20.25 1 96.31 115 GLY A N 1
ATOM 834 C CA . GLY A 1 115 ? -1.645 -16.828 -19.781 1 96.31 115 GLY A CA 1
ATOM 835 C C . GLY A 1 115 ? -1.818 -16.75 -18.266 1 96.31 115 GLY A C 1
ATOM 836 O O . GLY A 1 115 ? -2.924 -16.938 -17.766 1 96.31 115 GLY A O 1
ATOM 837 N N . LEU A 1 116 ? -0.698 -16.484 -17.656 1 97.5 116 LEU A N 1
ATOM 838 C CA . LEU A 1 116 ? -0.671 -16.453 -16.203 1 97.5 116 LEU A CA 1
ATOM 839 C C . LEU A 1 116 ? 0.492 -15.609 -15.695 1 97.5 116 LEU A C 1
ATOM 841 O O . LEU A 1 116 ? 1.604 -15.695 -16.219 1 97.5 116 LEU A O 1
ATOM 845 N N . LEU A 1 117 ? 0.183 -14.766 -14.766 1 97.88 117 LEU A N 1
ATOM 846 C CA . LEU A 1 117 ? 1.204 -14.008 -14.055 1 97.88 117 LEU A CA 1
ATOM 847 C C . LEU A 1 117 ? 1.434 -14.594 -12.664 1 97.88 117 LEU A C 1
ATOM 849 O O . LEU A 1 117 ? 0.49 -15.039 -12.008 1 97.88 117 LEU A O 1
ATOM 853 N N . LEU A 1 118 ? 2.715 -14.547 -12.219 1 97.94 118 LEU A N 1
ATOM 854 C CA . LEU A 1 118 ? 3.068 -15.055 -10.906 1 97.94 118 LEU A CA 1
ATOM 855 C C . LEU A 1 118 ? 3.947 -14.062 -10.148 1 97.94 118 LEU A C 1
ATOM 857 O O . LEU A 1 118 ? 4.91 -13.531 -10.711 1 97.94 118 LEU A O 1
ATOM 861 N N . ILE A 1 119 ? 3.582 -13.82 -8.922 1 96.5 119 ILE A N 1
ATOM 862 C CA . ILE A 1 119 ? 4.363 -12.945 -8.055 1 96.5 119 ILE A CA 1
ATOM 863 C C . ILE A 1 119 ? 4.27 -13.43 -6.609 1 96.5 119 ILE A C 1
ATOM 865 O O . ILE A 1 119 ? 3.309 -14.109 -6.238 1 96.5 119 ILE A O 1
ATOM 869 N N . GLY A 1 120 ? 5.289 -13.148 -5.871 1 93.12 120 GLY A N 1
ATOM 870 C CA . GLY A 1 120 ? 5.242 -13.453 -4.453 1 93.12 120 GLY A CA 1
ATOM 871 C C . GLY A 1 120 ? 4.355 -12.508 -3.666 1 93.12 120 GLY A C 1
ATOM 872 O O . GLY A 1 120 ? 4.18 -11.352 -4.047 1 93.12 120 GLY A O 1
ATOM 873 N N . LYS A 1 121 ? 3.893 -13.023 -2.555 1 87 121 LYS A N 1
ATOM 874 C CA . LYS A 1 121 ? 3.014 -12.258 -1.675 1 87 121 LYS A CA 1
ATOM 875 C C . LYS A 1 121 ? 3.732 -11.039 -1.104 1 87 121 LYS A C 1
ATOM 877 O O . LYS A 1 121 ? 3.117 -9.992 -0.889 1 87 121 LYS A O 1
ATOM 882 N N . ARG A 1 122 ? 4.984 -11.258 -0.836 1 77.69 122 ARG A N 1
ATOM 883 C CA . ARG A 1 122 ? 5.832 -10.188 -0.316 1 77.69 122 ARG A CA 1
ATOM 884 C C . ARG A 1 122 ? 7.203 -10.203 -0.983 1 77.69 122 ARG A C 1
ATOM 886 O O . ARG A 1 122 ? 7.555 -11.156 -1.675 1 77.69 122 ARG A O 1
ATOM 893 N N . GLY A 1 123 ? 7.812 -9.016 -0.909 1 65.31 123 GLY A N 1
ATOM 894 C CA . GLY A 1 123 ? 9.133 -8.891 -1.502 1 65.31 123 GLY A CA 1
ATOM 895 C C . GLY A 1 123 ? 10.234 -8.695 -0.474 1 65.31 123 GLY A C 1
ATOM 896 O O . GLY A 1 123 ? 10.078 -9.086 0.684 1 65.31 123 GLY A O 1
ATOM 897 N N . GLU A 1 124 ? 11.273 -8.273 -0.942 1 56.62 124 GLU A N 1
ATOM 898 C CA . GLU A 1 124 ? 12.5 -8.102 -0.169 1 56.62 124 GLU A CA 1
ATOM 899 C C . GLU A 1 124 ? 12.266 -7.211 1.047 1 56.62 124 GLU A C 1
ATOM 901 O O . GLU A 1 124 ? 12.867 -7.426 2.104 1 56.62 124 GLU A O 1
ATOM 906 N N . ALA A 1 125 ? 11.344 -6.336 0.831 1 55.91 125 ALA A N 1
ATOM 907 C CA . ALA A 1 125 ? 11.141 -5.363 1.904 1 55.91 125 ALA A CA 1
ATOM 908 C C . ALA A 1 125 ? 10.07 -5.848 2.881 1 55.91 125 ALA A C 1
ATOM 910 O O . ALA A 1 125 ? 9.555 -5.062 3.684 1 55.91 125 ALA A O 1
ATOM 911 N N . ALA A 1 126 ? 9.625 -7.145 2.814 1 53.31 126 ALA A N 1
ATOM 912 C CA . ALA A 1 126 ? 8.461 -7.715 3.479 1 53.31 126 ALA A CA 1
ATOM 913 C C . ALA A 1 126 ? 8.547 -7.539 4.992 1 53.31 126 ALA A C 1
ATOM 915 O O . ALA A 1 126 ? 7.527 -7.406 5.668 1 53.31 126 ALA A O 1
ATOM 916 N N . ASP A 1 127 ? 9.617 -7.59 5.578 1 50.03 127 ASP A N 1
ATOM 917 C CA . ASP A 1 127 ? 9.656 -7.629 7.039 1 50.03 127 ASP A CA 1
ATOM 918 C C . ASP A 1 127 ? 9.102 -6.34 7.641 1 50.03 127 ASP A C 1
ATOM 920 O O . ASP A 1 127 ? 8.812 -6.281 8.836 1 50.03 127 ASP A O 1
ATOM 924 N N . TYR A 1 128 ? 8.93 -5.297 6.855 1 44.59 128 TYR A N 1
ATOM 925 C CA . TYR A 1 128 ? 8.648 -4.031 7.531 1 44.59 128 TYR A CA 1
ATOM 926 C C . TYR A 1 128 ? 7.148 -3.824 7.699 1 44.59 128 TYR A C 1
ATOM 928 O O . TYR A 1 128 ? 6.715 -3.068 8.57 1 44.59 128 TYR A O 1
ATOM 936 N N . ALA A 1 129 ? 6.418 -4.469 6.707 1 51.06 129 ALA A N 1
ATOM 937 C CA . ALA A 1 129 ? 5.059 -3.939 6.781 1 51.06 129 ALA A CA 1
ATOM 938 C C . ALA A 1 129 ? 4.059 -5.047 7.113 1 51.06 129 ALA A C 1
ATOM 940 O O . ALA A 1 129 ? 3.703 -5.848 6.25 1 51.06 129 ALA A O 1
ATOM 941 N N . THR A 1 130 ? 3.947 -5.262 8.531 1 53.12 130 THR A N 1
ATOM 942 C CA . THR A 1 130 ? 2.873 -6.164 8.938 1 53.12 130 THR A CA 1
ATOM 943 C C . THR A 1 130 ? 1.525 -5.66 8.43 1 53.12 130 THR A C 1
ATOM 945 O O . THR A 1 130 ? 1.204 -4.48 8.57 1 53.12 130 THR A O 1
ATOM 948 N N . GLY A 1 131 ? 0.862 -6.484 7.664 1 57.88 131 GLY A N 1
ATOM 949 C CA . GLY A 1 131 ? -0.528 -6.215 7.332 1 57.88 131 GLY A CA 1
ATOM 950 C C . GLY A 1 131 ? -0.7 -5.535 5.988 1 57.88 131 GLY A C 1
ATOM 951 O O . GLY A 1 131 ? -1.809 -5.141 5.621 1 57.88 131 GLY A O 1
ATOM 952 N N . HIS A 1 132 ? 0.405 -5.176 5.34 1 63 132 HIS A N 1
ATOM 953 C CA . HIS A 1 132 ? 0.267 -4.527 4.043 1 63 132 HIS A CA 1
ATOM 954 C C . HIS A 1 132 ? 0.763 -5.43 2.92 1 63 132 HIS A C 1
ATOM 956 O O . HIS A 1 132 ? 1.71 -6.199 3.105 1 63 132 HIS A O 1
ATOM 962 N N . LEU A 1 133 ? -0.04 -5.355 1.902 1 71.06 133 LEU A N 1
ATOM 963 C CA . LEU A 1 133 ? 0.431 -6.059 0.713 1 71.06 133 LEU A CA 1
ATOM 964 C C . LEU A 1 133 ? 1.679 -5.387 0.146 1 71.06 133 LEU A C 1
ATOM 966 O O . LEU A 1 133 ? 1.846 -4.172 0.267 1 71.06 133 LEU A O 1
ATOM 970 N N . GLY A 1 134 ? 2.568 -6.172 -0.276 1 76.19 134 GLY A N 1
ATOM 971 C CA . GLY A 1 134 ? 3.699 -5.586 -0.981 1 76.19 134 GLY A CA 1
ATOM 972 C C . GLY A 1 134 ? 3.285 -4.629 -2.084 1 76.19 134 GLY A C 1
ATOM 973 O O . GLY A 1 134 ? 2.314 -4.883 -2.799 1 76.19 134 GLY A O 1
ATOM 974 N N . SER A 1 135 ? 3.967 -3.518 -2.24 1 76.25 135 SER A N 1
ATOM 975 C CA . SER A 1 135 ? 3.633 -2.463 -3.191 1 76.25 135 SER A CA 1
ATOM 976 C C . SER A 1 135 ? 3.609 -2.994 -4.621 1 76.25 135 SER A C 1
ATOM 978 O O . SER A 1 135 ? 2.719 -2.652 -5.402 1 76.25 135 SER A O 1
ATOM 980 N N . ASN A 1 136 ? 4.609 -3.836 -4.941 1 82.94 136 ASN A N 1
ATOM 981 C CA . ASN A 1 136 ? 4.656 -4.402 -6.285 1 82.94 136 ASN A CA 1
ATOM 982 C C . ASN A 1 136 ? 3.465 -5.316 -6.551 1 82.94 136 ASN A C 1
ATOM 984 O O . ASN A 1 136 ? 2.867 -5.273 -7.625 1 82.94 136 ASN A O 1
ATOM 988 N N . LEU A 1 137 ? 3.146 -6.117 -5.555 1 87.19 137 LEU A N 1
ATOM 989 C CA . LEU A 1 137 ? 1.984 -6.988 -5.684 1 87.19 137 LEU A CA 1
ATOM 990 C C . LEU A 1 137 ? 0.71 -6.172 -5.867 1 87.19 137 LEU A C 1
ATOM 992 O O . LEU A 1 137 ? -0.094 -6.457 -6.758 1 87.19 137 LEU A O 1
ATOM 996 N N . GLU A 1 138 ? 0.555 -5.223 -5.078 1 81.81 138 GLU A N 1
ATOM 997 C CA . GLU A 1 138 ? -0.641 -4.387 -5.16 1 81.81 138 GLU A CA 1
ATOM 998 C C . GLU A 1 138 ? -0.766 -3.738 -6.535 1 81.81 138 GLU A C 1
ATOM 1000 O O . GLU A 1 138 ? -1.853 -3.709 -7.117 1 81.81 138 GLU A O 1
ATOM 1005 N N . ARG A 1 139 ? 0.269 -3.219 -7.059 1 82.25 139 ARG A N 1
ATOM 1006 C CA . ARG A 1 139 ? 0.267 -2.529 -8.344 1 82.25 139 ARG A CA 1
ATOM 1007 C C . ARG A 1 139 ? -0.053 -3.492 -9.484 1 82.25 139 ARG A C 1
ATOM 1009 O O . ARG A 1 139 ? -0.848 -3.174 -10.3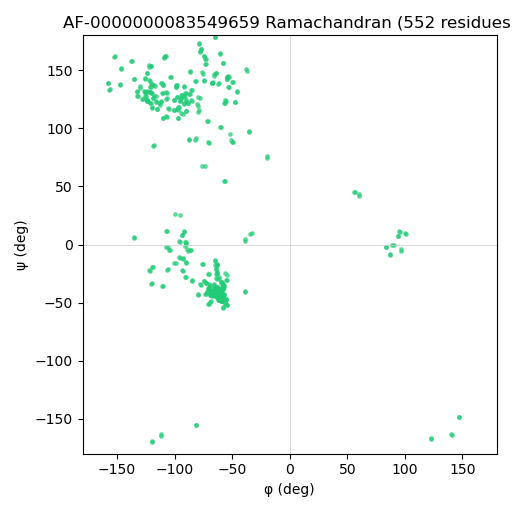67 1 82.25 139 ARG A O 1
ATOM 1016 N N . ILE A 1 140 ? 0.519 -4.629 -9.406 1 89.69 140 ILE A N 1
ATOM 1017 C CA . ILE A 1 140 ? 0.282 -5.617 -10.445 1 89.69 140 ILE A CA 1
ATOM 1018 C C . ILE A 1 140 ? -1.157 -6.121 -10.367 1 89.69 140 ILE A C 1
ATOM 1020 O O . ILE A 1 140 ? -1.837 -6.25 -11.383 1 89.69 140 ILE A O 1
ATOM 1024 N N . ALA A 1 141 ? -1.579 -6.375 -9.133 1 88.75 141 ALA A N 1
ATOM 1025 C CA . ALA A 1 141 ? -2.934 -6.887 -8.945 1 88.75 141 ALA A CA 1
ATOM 1026 C C . ALA A 1 141 ? -3.971 -5.906 -9.484 1 88.75 141 ALA A C 1
ATOM 1028 O O . ALA A 1 141 ? -4.988 -6.32 -10.055 1 88.75 141 ALA A O 1
ATOM 1029 N N . ARG A 1 142 ? -3.689 -4.68 -9.406 1 82.75 142 ARG A N 1
ATOM 1030 C CA . ARG A 1 142 ? -4.629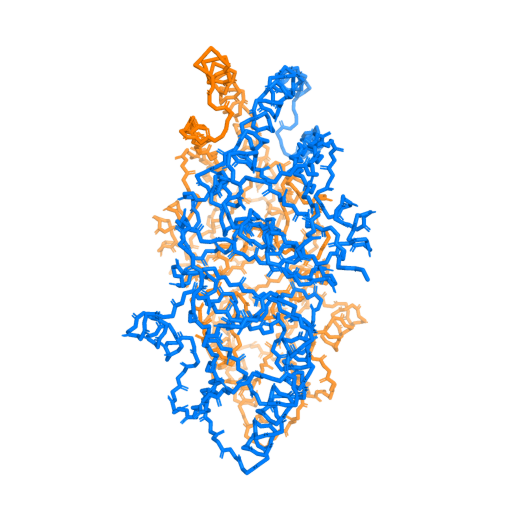 -3.65 -9.844 1 82.75 142 ARG A CA 1
ATOM 1031 C C . ARG A 1 142 ? -4.648 -3.533 -11.359 1 82.75 142 ARG A C 1
ATOM 1033 O O . ARG A 1 142 ? -5.688 -3.242 -11.953 1 82.75 142 ARG A O 1
ATOM 1040 N N . THR A 1 143 ? -3.516 -3.73 -11.984 1 85.56 143 THR A N 1
ATOM 1041 C CA . THR A 1 143 ? -3.385 -3.328 -13.383 1 85.56 143 THR A CA 1
ATOM 1042 C C . THR A 1 143 ? -3.402 -4.547 -14.305 1 85.56 143 THR A C 1
ATOM 1044 O O . THR A 1 143 ? -3.721 -4.434 -15.484 1 85.56 143 THR A O 1
ATOM 1047 N N . ALA A 1 144 ? -3.098 -5.66 -13.734 1 91.44 144 ALA A N 1
ATOM 1048 C CA . ALA A 1 144 ? -2.98 -6.859 -14.555 1 91.44 144 ALA A CA 1
ATOM 1049 C C . ALA A 1 144 ? -4.309 -7.195 -15.227 1 91.44 144 ALA A C 1
ATOM 1051 O O . ALA A 1 144 ? -5.371 -7.07 -14.609 1 91.44 144 ALA A O 1
ATOM 1052 N N . THR A 1 145 ? -4.254 -7.582 -16.484 1 91.62 145 THR A N 1
ATOM 1053 C CA . THR A 1 145 ? -5.445 -7.973 -17.234 1 91.62 145 THR A CA 1
ATOM 1054 C C . THR A 1 145 ? -5.52 -9.484 -17.391 1 91.62 145 THR A C 1
ATOM 1056 O O . THR A 1 145 ? -6.508 -10.016 -17.891 1 91.62 145 THR A O 1
ATOM 1059 N N . ARG A 1 146 ? -4.48 -10.156 -16.922 1 95.25 146 ARG A N 1
ATOM 1060 C CA . ARG A 1 146 ? -4.395 -11.609 -16.953 1 95.25 146 ARG A CA 1
ATOM 1061 C C . ARG A 1 146 ? -4.523 -12.203 -15.555 1 95.25 146 ARG A C 1
ATOM 1063 O O . ARG A 1 146 ? -4.348 -11.5 -14.562 1 95.25 146 ARG A O 1
ATOM 1070 N N . PRO A 1 147 ? -4.855 -13.516 -15.492 1 96.81 147 PRO A N 1
ATOM 1071 C CA . PRO A 1 147 ? -4.859 -14.164 -14.18 1 96.81 147 PRO A CA 1
ATOM 1072 C C . PRO A 1 147 ? -3.541 -13.977 -13.43 1 96.81 147 PRO A C 1
ATOM 1074 O O . PRO A 1 147 ? -2.467 -14.055 -14.031 1 96.81 147 PRO A O 1
ATOM 1077 N N . LEU A 1 148 ? -3.67 -13.672 -12.18 1 97.12 148 LEU A N 1
ATOM 1078 C CA . LEU A 1 148 ? -2.502 -13.445 -11.344 1 97.12 148 LEU A CA 1
ATOM 1079 C C . LEU A 1 148 ? -2.469 -14.43 -10.18 1 97.12 148 LEU A C 1
ATOM 1081 O O . LEU A 1 148 ? -3.367 -14.43 -9.336 1 97.12 148 LEU A O 1
ATOM 1085 N N . LEU A 1 149 ? -1.457 -15.219 -10.148 1 98.06 149 LEU A N 1
ATOM 1086 C CA . LEU A 1 149 ? -1.246 -16.125 -9.031 1 98.06 149 LEU A CA 1
ATOM 1087 C C . LEU A 1 149 ? -0.258 -15.547 -8.031 1 98.06 149 LEU A C 1
ATOM 1089 O O . LEU A 1 149 ? 0.9 -15.289 -8.367 1 98.06 149 LEU A O 1
ATOM 1093 N N . VAL A 1 150 ? -0.757 -15.32 -6.891 1 96.94 150 VAL A N 1
ATOM 1094 C CA . VAL A 1 150 ? 0.08 -14.852 -5.793 1 96.94 150 VAL A CA 1
ATOM 1095 C C . VAL A 1 150 ? 0.625 -16.047 -5.012 1 96.94 150 VAL A C 1
ATOM 1097 O O . VAL A 1 150 ? -0.127 -16.75 -4.328 1 96.94 150 VAL A O 1
ATOM 1100 N N . ALA A 1 151 ? 1.916 -16.188 -5.07 1 96.62 151 ALA A N 1
ATOM 1101 C CA . ALA A 1 151 ? 2.559 -17.344 -4.453 1 96.62 151 ALA A CA 1
ATOM 1102 C C . ALA A 1 151 ? 2.588 -17.203 -2.936 1 96.62 151 ALA A C 1
ATOM 1104 O O . ALA A 1 151 ? 2.805 -16.109 -2.404 1 96.62 151 ALA A O 1
ATOM 1105 N N . SER A 1 152 ? 2.367 -18.328 -2.285 1 92.75 152 SER A N 1
ATOM 1106 C CA . SER A 1 152 ? 2.561 -18.422 -0.841 1 92.75 152 SER A CA 1
ATOM 1107 C C . SER A 1 152 ? 4.039 -18.562 -0.49 1 92.75 152 SER A C 1
ATOM 1109 O O . SER A 1 152 ? 4.887 -18.672 -1.379 1 92.75 152 SER A O 1
ATOM 1111 N N . GLN A 1 153 ? 4.336 -18.5 0.75 1 88.88 153 GLN A N 1
ATOM 1112 C CA . GLN A 1 153 ? 5.715 -18.625 1.205 1 88.88 153 GLN A CA 1
ATOM 1113 C C . GLN A 1 153 ? 6.281 -20 0.879 1 88.88 153 GLN A C 1
ATOM 1115 O O . GLN A 1 153 ? 7.449 -20.125 0.505 1 88.88 153 GLN A O 1
ATOM 1120 N N . ALA A 1 154 ? 5.426 -20.969 1.051 1 90.06 154 ALA A N 1
ATOM 1121 C CA . ALA A 1 154 ? 5.828 -22.344 0.739 1 90.06 154 ALA A CA 1
ATOM 1122 C C . ALA A 1 154 ? 4.902 -22.953 -0.304 1 90.06 154 ALA A C 1
ATOM 1124 O O . ALA A 1 154 ? 3.689 -22.75 -0.271 1 90.06 154 ALA A O 1
ATOM 1125 N N . PHE A 1 155 ? 5.582 -23.688 -1.145 1 94.38 155 PHE A N 1
ATOM 1126 C CA . PHE A 1 155 ? 4.82 -24.344 -2.201 1 94.38 155 PHE A CA 1
ATOM 1127 C C . PHE A 1 155 ? 4.391 -25.75 -1.773 1 94.38 155 PHE A C 1
ATOM 1129 O O . PHE A 1 155 ? 5.18 -26.484 -1.188 1 94.38 155 PHE A O 1
ATOM 1136 N N . ARG A 1 156 ? 3.207 -26.047 -2.045 1 94.5 156 ARG A N 1
ATOM 1137 C CA . ARG A 1 156 ? 2.672 -27.406 -2.055 1 94.5 156 ARG A CA 1
ATOM 1138 C C . ARG A 1 156 ? 1.802 -27.641 -3.283 1 94.5 156 ARG A C 1
ATOM 1140 O O . ARG A 1 156 ? 1.12 -26.734 -3.754 1 94.5 156 ARG A O 1
ATOM 1147 N N . PRO A 1 157 ? 1.913 -28.828 -3.783 1 93.38 157 PRO A N 1
ATOM 1148 C CA . PRO A 1 157 ? 1.049 -29.109 -4.934 1 93.38 157 PRO A CA 1
ATOM 1149 C C . PRO A 1 157 ? -0.426 -28.844 -4.641 1 93.38 157 PRO A C 1
ATOM 1151 O O . PRO A 1 157 ? -0.898 -29.109 -3.533 1 93.38 157 PRO A O 1
ATOM 1154 N N . VAL A 1 158 ? -1.125 -28.344 -5.566 1 97.5 158 VAL A N 1
ATOM 1155 C CA . VAL A 1 158 ? -2.514 -27.938 -5.383 1 97.5 158 VAL A CA 1
ATOM 1156 C C . VAL A 1 158 ? -3.445 -29.094 -5.742 1 97.5 158 VAL A C 1
ATOM 1158 O O . VAL A 1 158 ? -3.373 -29.641 -6.848 1 97.5 158 VAL A O 1
ATOM 1161 N N . GLY A 1 159 ? -4.258 -29.5 -4.82 1 97.75 159 GLY A N 1
ATOM 1162 C CA . GLY A 1 159 ? -5.258 -30.531 -5.059 1 97.75 159 GLY A CA 1
ATOM 1163 C C . GLY A 1 159 ? -6.676 -30.047 -4.801 1 97.75 159 GLY A C 1
ATOM 1164 O O . GLY A 1 159 ? -7.617 -30.5 -5.453 1 97.75 159 GLY A O 1
ATOM 1165 N N . LYS A 1 160 ? -6.793 -29.203 -3.863 1 98.19 160 LYS A N 1
ATOM 1166 C CA . LYS A 1 160 ? -8.086 -28.703 -3.398 1 98.19 160 LYS A CA 1
ATOM 1167 C C . LYS A 1 160 ? -8.156 -27.188 -3.475 1 98.19 160 LYS A C 1
ATOM 1169 O O . LYS A 1 160 ? -7.363 -26.484 -2.834 1 98.19 160 LYS A O 1
ATOM 1174 N N . VAL A 1 161 ? -9.219 -26.703 -4.223 1 98.69 161 VAL A N 1
ATOM 1175 C CA . VAL A 1 161 ? -9.281 -25.281 -4.531 1 98.69 161 VAL A CA 1
ATOM 1176 C C . VAL A 1 161 ? -10.578 -24.688 -3.975 1 98.69 161 VAL A C 1
ATOM 1178 O O . VAL A 1 161 ? -11.648 -25.266 -4.133 1 98.69 161 VAL A O 1
ATOM 1181 N N . LEU A 1 162 ? -10.461 -23.578 -3.275 1 98.69 162 LEU A N 1
ATOM 1182 C CA . LEU A 1 162 ? -11.617 -22.797 -2.857 1 98.69 162 LEU A CA 1
ATOM 1183 C C . LEU A 1 162 ? -11.805 -21.594 -3.773 1 98.69 162 LEU A C 1
ATOM 1185 O O . LEU A 1 162 ? -10.867 -20.812 -3.988 1 98.69 162 LEU A O 1
ATOM 1189 N N . VAL A 1 163 ? -12.984 -21.5 -4.336 1 98.56 163 VAL A N 1
ATOM 1190 C CA . VAL A 1 163 ? -13.344 -20.344 -5.156 1 98.56 163 VAL A CA 1
ATOM 1191 C C . VAL A 1 163 ? -14.328 -19.453 -4.395 1 98.56 163 VAL A C 1
ATOM 1193 O O . VAL A 1 163 ? -15.477 -19.844 -4.172 1 98.56 163 VAL A O 1
ATOM 1196 N N . ALA A 1 164 ? -13.859 -18.312 -4.004 1 97.44 164 ALA A N 1
ATOM 1197 C CA . ALA A 1 164 ? -14.703 -17.359 -3.287 1 97.44 164 ALA A CA 1
ATOM 1198 C C . ALA A 1 164 ? -15.445 -16.453 -4.258 1 97.44 164 ALA A C 1
ATOM 1200 O O . ALA A 1 164 ? -14.828 -15.734 -5.047 1 97.44 164 ALA A O 1
ATOM 1201 N N . LEU A 1 165 ? -16.75 -16.469 -4.184 1 95.44 165 LEU A N 1
ATOM 1202 C CA . LEU A 1 165 ? -17.594 -15.633 -5.031 1 95.44 165 LEU A CA 1
ATOM 1203 C C . LEU A 1 165 ? -18.469 -14.711 -4.184 1 95.44 165 LEU A C 1
ATOM 1205 O O . LEU A 1 165 ? -19.016 -15.125 -3.16 1 95.44 165 LEU A O 1
ATOM 1209 N N . ASP A 1 166 ? -18.578 -13.484 -4.543 1 89.25 166 ASP A N 1
ATOM 1210 C CA . ASP A 1 166 ? -19.344 -12.523 -3.752 1 89.25 166 ASP A CA 1
ATOM 1211 C C . ASP A 1 166 ? -20.797 -12.469 -4.211 1 89.25 166 ASP A C 1
ATOM 1213 O O . ASP A 1 166 ? -21.594 -11.688 -3.678 1 89.25 166 ASP A O 1
ATOM 1217 N N . GLY A 1 167 ? -21.156 -13.258 -5.258 1 89.75 167 GLY A N 1
ATOM 1218 C CA . GLY A 1 167 ? -22.516 -13.266 -5.777 1 89.75 167 GLY A CA 1
ATOM 1219 C C . GLY A 1 167 ? -22.734 -12.25 -6.883 1 89.75 167 GLY A C 1
ATOM 1220 O O . GLY A 1 167 ? -23.844 -12.125 -7.402 1 89.75 167 GLY A O 1
ATOM 1221 N N . SER A 1 168 ? -21.703 -11.516 -7.199 1 87.31 168 SER A N 1
ATOM 1222 C CA . SER A 1 168 ? -21.812 -10.562 -8.297 1 87.31 168 SER A CA 1
ATOM 1223 C C . SER A 1 168 ? -21.734 -11.273 -9.648 1 87.31 168 SER A C 1
ATOM 1225 O O . SER A 1 168 ? -21.375 -12.445 -9.719 1 87.31 168 SER A O 1
ATOM 1227 N N . PRO A 1 169 ? -22.062 -10.578 -10.742 1 88.62 169 PRO A N 1
ATOM 1228 C CA . PRO A 1 169 ? -22.031 -11.188 -12.07 1 88.62 169 PRO A CA 1
ATOM 1229 C C . PRO A 1 169 ? -20.609 -11.602 -12.484 1 88.62 169 PRO A C 1
ATOM 1231 O O . PRO A 1 169 ? -20.453 -12.469 -13.352 1 88.62 169 PRO A O 1
ATOM 1234 N N . VAL A 1 170 ? -19.594 -11.039 -11.891 1 89.25 170 VAL A N 1
ATOM 1235 C CA . VAL A 1 170 ? -18.203 -11.375 -12.219 1 89.25 170 VAL A CA 1
ATOM 1236 C C . VAL A 1 170 ? -17.938 -12.836 -11.867 1 89.25 170 VAL A C 1
ATOM 1238 O O . VAL A 1 170 ? -17.078 -13.469 -12.477 1 89.25 170 VAL A O 1
ATOM 1241 N N . GLY A 1 171 ? -18.703 -13.289 -10.945 1 93.75 171 GLY A N 1
ATOM 1242 C CA . GLY A 1 171 ? -18.547 -14.68 -10.531 1 93.75 171 GLY A CA 1
ATOM 1243 C C . GLY A 1 171 ? -18.734 -15.664 -11.672 1 93.75 171 GLY A C 1
ATOM 1244 O O . GLY A 1 171 ? -18.062 -16.703 -11.711 1 93.75 171 GLY A O 1
ATOM 1245 N N . LEU A 1 172 ? -19.641 -15.312 -12.594 1 95.56 172 LEU A N 1
ATOM 1246 C CA . LEU A 1 172 ? -19.875 -16.188 -13.742 1 95.56 172 LEU A CA 1
ATOM 1247 C C . LEU A 1 172 ? -18.656 -16.203 -14.664 1 95.56 172 LEU A C 1
ATOM 1249 O O . LEU A 1 172 ? -18.312 -17.25 -15.211 1 95.56 172 LEU A O 1
ATOM 1253 N N . LYS A 1 173 ? -18.047 -15.086 -14.805 1 94.94 173 LYS A N 1
ATOM 1254 C CA . LYS A 1 173 ? -16.828 -15.016 -15.617 1 94.94 173 LYS A CA 1
ATOM 1255 C C . LYS A 1 173 ? -15.703 -15.828 -14.984 1 94.94 173 LYS A C 1
ATOM 1257 O O . LYS A 1 173 ? -14.938 -16.484 -15.688 1 94.94 173 LYS A O 1
ATOM 1262 N N . ILE A 1 174 ? -15.656 -15.75 -13.695 1 96.38 174 ILE A N 1
ATOM 1263 C CA . ILE A 1 174 ? -14.648 -16.5 -12.961 1 96.38 174 ILE A CA 1
ATOM 1264 C C . ILE A 1 174 ? -14.867 -18 -13.164 1 96.38 174 ILE A C 1
ATOM 1266 O O . ILE A 1 174 ? -13.93 -18.734 -13.477 1 96.38 174 ILE A O 1
ATOM 1270 N N . ALA A 1 175 ? -16.094 -18.391 -13.055 1 97.62 175 ALA A N 1
ATOM 1271 C CA . ALA A 1 175 ? -16.438 -19.797 -13.273 1 97.62 175 ALA A CA 1
ATOM 1272 C C . ALA A 1 175 ? -16.078 -20.234 -14.695 1 97.62 175 ALA A C 1
ATOM 1274 O O . ALA A 1 175 ? -15.547 -21.312 -14.898 1 97.62 175 ALA A O 1
ATOM 1275 N N . ASP A 1 176 ? -16.359 -19.406 -15.609 1 97.56 176 ASP A N 1
ATOM 1276 C CA . ASP A 1 176 ? -16.078 -19.703 -17 1 97.56 176 ASP A CA 1
ATOM 1277 C C . ASP A 1 176 ? -14.57 -19.859 -17.234 1 97.56 176 ASP A C 1
ATOM 1279 O O . ASP A 1 176 ? -14.133 -20.797 -17.906 1 97.56 176 ASP A O 1
ATOM 1283 N N . HIS A 1 177 ? -13.812 -18.969 -16.656 1 96.75 177 HIS A N 1
ATOM 1284 C CA . HIS A 1 177 ? -12.359 -19.062 -16.75 1 96.75 177 HIS A CA 1
ATOM 1285 C C . HIS A 1 177 ? -11.852 -20.375 -16.188 1 96.75 177 HIS A C 1
ATOM 1287 O O . HIS A 1 177 ? -11.039 -21.062 -16.828 1 96.75 177 HIS A O 1
ATOM 1293 N N . ILE A 1 178 ? -12.312 -20.672 -15.055 1 97.94 178 ILE A N 1
ATOM 1294 C CA . ILE A 1 178 ? -11.883 -21.891 -14.367 1 97.94 178 ILE A CA 1
ATOM 1295 C C . ILE A 1 178 ? -12.258 -23.109 -15.203 1 97.94 178 ILE A C 1
ATOM 1297 O O . ILE A 1 178 ? -11.438 -24.016 -15.406 1 97.94 178 ILE A O 1
ATOM 1301 N N . ALA A 1 179 ? -13.438 -23.109 -15.758 1 97.88 179 ALA A N 1
ATOM 1302 C CA . ALA A 1 179 ? -13.961 -24.234 -16.531 1 97.88 179 ALA A CA 1
ATOM 1303 C C . ALA A 1 179 ? -13.117 -24.484 -17.766 1 97.88 179 ALA A C 1
ATOM 1305 O O . ALA A 1 179 ? -12.961 -25.625 -18.203 1 97.88 179 ALA A O 1
ATOM 1306 N N . ARG A 1 180 ? -12.555 -23.453 -18.25 1 96.56 180 ARG A N 1
ATOM 1307 C CA . ARG A 1 180 ? -11.852 -23.562 -19.531 1 96.56 180 ARG A CA 1
ATOM 1308 C C . ARG A 1 180 ? -10.359 -23.781 -19.312 1 96.56 180 ARG A C 1
ATOM 1310 O O . ARG A 1 180 ? -9.625 -24.078 -20.266 1 96.56 180 ARG A O 1
ATOM 1317 N N . SER A 1 181 ? -9.914 -23.641 -18.188 1 96.5 181 SER A N 1
ATOM 1318 C CA . SER A 1 181 ? -8.477 -23.641 -17.938 1 96.5 181 SER A CA 1
ATOM 1319 C C . SER A 1 181 ? -7.992 -25.047 -17.562 1 96.5 181 SER A C 1
ATOM 1321 O O . SER A 1 181 ? -8.469 -25.625 -16.578 1 96.5 181 SER A O 1
ATOM 1323 N N . PRO A 1 182 ? -6.949 -25.562 -18.234 1 96.88 182 PRO A N 1
ATOM 1324 C CA . PRO A 1 182 ? -6.367 -26.844 -17.844 1 96.88 182 PRO A CA 1
ATOM 1325 C C . PRO A 1 182 ? -5.754 -26.812 -16.438 1 96.88 182 PRO A C 1
ATOM 1327 O O . PRO A 1 182 ? -5.461 -27.859 -15.867 1 96.88 182 PRO A O 1
ATOM 1330 N N . LEU A 1 183 ? -5.516 -25.594 -15.945 1 96.94 183 LEU A N 1
ATOM 1331 C CA . LEU A 1 183 ? -4.906 -25.438 -14.625 1 96.94 183 LEU A CA 1
ATOM 1332 C C . LEU A 1 183 ? -5.711 -26.188 -13.562 1 96.94 183 LEU A C 1
ATOM 1334 O O . LEU A 1 183 ? -5.148 -26.688 -12.594 1 96.94 183 LEU A O 1
ATOM 1338 N N . PHE A 1 184 ? -7.016 -26.375 -13.805 1 97.81 184 PHE A N 1
ATOM 1339 C CA . PHE A 1 184 ? -7.906 -26.875 -12.766 1 97.81 184 PHE A CA 1
ATOM 1340 C C . PHE A 1 184 ? -8.281 -28.328 -13.023 1 97.81 184 PHE A C 1
ATOM 1342 O O . PHE A 1 184 ? -9.023 -28.938 -12.242 1 97.81 184 PHE A O 1
ATOM 1349 N N . ALA A 1 185 ? -7.824 -28.875 -14.094 1 96.12 185 ALA A N 1
ATOM 1350 C CA . ALA A 1 185 ? -8.164 -30.25 -14.445 1 96.12 185 ALA A CA 1
ATOM 1351 C C . ALA A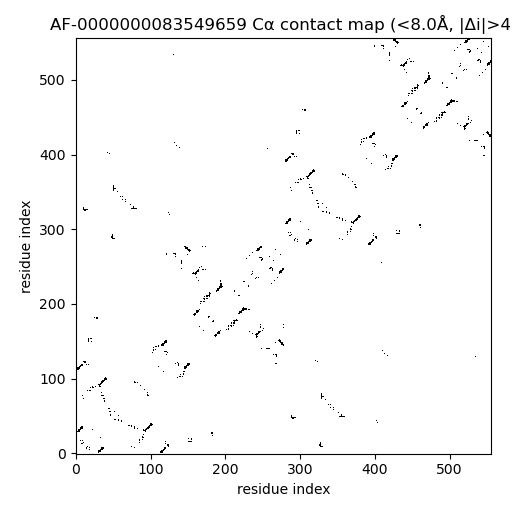 1 185 ? -7.801 -31.219 -13.32 1 96.12 185 ALA A C 1
ATOM 1353 O O . ALA A 1 185 ? -6.656 -31.234 -12.867 1 96.12 185 ALA A O 1
ATOM 1354 N N . GLY A 1 186 ? -8.797 -31.938 -12.891 1 96.44 186 GLY A N 1
ATOM 1355 C CA . GLY A 1 186 ? -8.562 -32.969 -11.906 1 96.44 186 GLY A CA 1
ATOM 1356 C C . GLY A 1 186 ? -8.531 -32.469 -10.477 1 96.44 186 GLY A C 1
ATOM 1357 O O . GLY A 1 186 ? -8.359 -33.25 -9.539 1 96.44 186 GLY A O 1
ATOM 1358 N N . LEU A 1 187 ? -8.664 -31.203 -10.242 1 97.44 187 LEU A N 1
ATOM 1359 C CA . LEU A 1 187 ? -8.641 -30.641 -8.898 1 97.44 187 LEU A CA 1
ATOM 1360 C C . LEU A 1 187 ? -10.031 -30.672 -8.273 1 97.44 187 LEU A C 1
ATOM 1362 O O . LEU A 1 187 ? -11.039 -30.656 -8.992 1 97.44 187 LEU A O 1
ATOM 1366 N N . SER A 1 188 ? -10.062 -30.797 -6.973 1 98.12 188 SER A N 1
ATOM 1367 C CA . SER A 1 188 ? -11.312 -30.609 -6.242 1 98.12 188 SER A CA 1
ATOM 1368 C C . SER A 1 188 ? -11.625 -29.125 -6.055 1 98.12 188 SER A C 1
ATOM 1370 O O . SER A 1 188 ? -10.789 -28.359 -5.57 1 98.12 188 SER A O 1
ATOM 1372 N N . VAL A 1 189 ? -12.875 -28.766 -6.492 1 98.56 189 VAL A N 1
ATOM 1373 C CA . VAL A 1 189 ? -13.227 -27.344 -6.465 1 98.56 189 VAL A CA 1
ATOM 1374 C C . VAL A 1 189 ? -14.445 -27.141 -5.574 1 98.56 189 VAL A C 1
ATOM 1376 O O . VAL A 1 189 ? -15.43 -27.875 -5.676 1 98.56 189 VAL A O 1
ATOM 1379 N N . THR A 1 190 ? -14.383 -26.203 -4.668 1 98.69 190 THR A N 1
ATOM 1380 C CA . THR A 1 190 ? -15.516 -25.75 -3.863 1 98.69 190 THR A CA 1
ATOM 1381 C C . THR A 1 190 ? -15.797 -24.266 -4.117 1 98.69 190 THR A C 1
ATOM 1383 O O . THR A 1 190 ? -14.891 -23.438 -4.043 1 98.69 190 THR A O 1
ATOM 1386 N N . LEU A 1 191 ? -17.078 -23.969 -4.484 1 98.38 191 LEU A N 1
ATOM 1387 C CA . LEU A 1 191 ? -17.562 -22.594 -4.551 1 98.38 191 LEU A CA 1
ATOM 1388 C C . LEU A 1 191 ? -18.078 -22.125 -3.191 1 98.38 191 LEU A C 1
ATOM 1390 O O . LEU A 1 191 ? -18.844 -22.844 -2.545 1 98.38 191 LEU A O 1
ATOM 1394 N N . ALA A 1 192 ? -17.609 -20.969 -2.748 1 97.81 192 ALA A N 1
ATOM 1395 C CA . ALA A 1 192 ? -18.031 -20.469 -1.445 1 97.81 192 ALA A CA 1
ATOM 1396 C C . ALA A 1 192 ? -18.5 -19.016 -1.538 1 97.81 192 ALA A C 1
ATOM 1398 O O . ALA A 1 192 ? -17.891 -18.203 -2.23 1 97.81 192 ALA A O 1
ATOM 1399 N N . HIS A 1 193 ? -19.594 -18.719 -0.924 1 96.88 193 HIS A N 1
ATOM 1400 C CA . HIS A 1 193 ? -20.109 -17.375 -0.71 1 96.88 193 HIS A CA 1
ATOM 1401 C C . HIS A 1 193 ? -20.359 -17.109 0.77 1 96.88 193 HIS A C 1
ATOM 1403 O O . HIS A 1 193 ? -20.984 -17.938 1.451 1 96.88 193 HIS A O 1
ATOM 1409 N N . VAL A 1 194 ? -19.812 -16.031 1.251 1 95.06 194 VAL A N 1
ATOM 1410 C CA . VAL A 1 194 ? -20.062 -15.617 2.629 1 95.06 194 VAL A CA 1
ATOM 1411 C C . VAL A 1 194 ? -20.984 -14.398 2.648 1 95.06 194 VAL A C 1
ATOM 1413 O O . VAL A 1 194 ? -20.656 -13.359 2.082 1 95.06 194 VAL A O 1
ATOM 1416 N N . GLY A 1 195 ? -21.969 -14.391 3.254 1 91.31 195 GLY A N 1
ATOM 1417 C CA . GLY A 1 195 ? -22.969 -13.344 3.336 1 91.31 195 GLY A CA 1
ATOM 1418 C C . GLY A 1 195 ? -24.391 -13.875 3.367 1 91.31 195 GLY A C 1
ATOM 1419 O O . GLY A 1 195 ? -24.609 -15.062 3.641 1 91.31 195 GLY A O 1
ATOM 1420 N N . THR A 1 196 ? -25.344 -12.789 3.064 1 85.56 196 THR A N 1
ATOM 1421 C CA . THR A 1 196 ? -26.75 -13.18 3.035 1 85.56 196 THR A CA 1
ATOM 1422 C C . THR A 1 196 ? -27.094 -13.859 1.714 1 85.56 196 THR A C 1
ATOM 1424 O O . THR A 1 196 ? -26.625 -13.438 0.652 1 85.56 196 THR A O 1
ATOM 1427 N N . GLY A 1 197 ? -27.422 -15.078 1.655 1 84.94 197 GLY A N 1
ATOM 1428 C CA . GLY A 1 197 ? -27.766 -15.883 0.493 1 84.94 197 GLY A CA 1
ATOM 1429 C C . GLY A 1 197 ? -29.141 -15.562 -0.061 1 84.94 197 GLY A C 1
ATOM 1430 O O . GLY A 1 197 ? -30.016 -16.438 -0.124 1 84.94 197 GLY A O 1
ATOM 1431 N N . SER A 1 198 ? -29.234 -14.266 -0.64 1 90.31 198 SER A N 1
ATOM 1432 C CA . SER A 1 198 ? -30.516 -13.961 -1.268 1 90.31 198 SER A CA 1
ATOM 1433 C C . SER A 1 198 ? -30.812 -14.938 -2.395 1 90.31 198 SER A C 1
ATOM 1435 O O . SER A 1 198 ? -29.938 -15.695 -2.83 1 90.31 198 SER A O 1
ATOM 1437 N N . THR A 1 199 ? -32.062 -14.953 -2.799 1 93.75 199 THR A N 1
ATOM 1438 C CA . THR A 1 199 ? -32.469 -15.828 -3.893 1 93.75 199 THR A CA 1
ATOM 1439 C C . THR A 1 199 ? -31.672 -15.539 -5.152 1 93.75 199 THR A C 1
ATOM 1441 O O . THR A 1 199 ? -31.25 -16.453 -5.859 1 93.75 199 THR A O 1
ATOM 1444 N N . GLU A 1 200 ? -31.391 -14.305 -5.391 1 93.69 200 GLU A N 1
ATOM 1445 C CA . GLU A 1 200 ? -30.641 -13.906 -6.566 1 93.69 200 GLU A CA 1
ATOM 1446 C C . GLU A 1 200 ? -29.203 -14.398 -6.492 1 93.69 200 GLU A C 1
ATOM 1448 O O . GLU A 1 200 ? -28.656 -14.883 -7.48 1 93.69 200 GLU A O 1
ATOM 1453 N N . ILE A 1 201 ? -28.656 -14.289 -5.367 1 93.31 201 ILE A N 1
ATOM 1454 C CA . ILE A 1 201 ? -27.281 -14.727 -5.16 1 93.31 201 ILE A CA 1
ATOM 1455 C C . ILE A 1 201 ? -27.188 -16.234 -5.32 1 93.31 201 ILE A C 1
ATOM 1457 O O . ILE A 1 201 ? -26.281 -16.75 -5.988 1 93.31 201 ILE A O 1
ATOM 1461 N N . ARG A 1 202 ? -28.141 -16.938 -4.781 1 94.75 202 ARG A N 1
ATOM 1462 C CA . ARG A 1 202 ? -28.141 -18.406 -4.891 1 94.75 202 ARG A CA 1
ATOM 1463 C C . ARG A 1 202 ? -28.281 -18.844 -6.348 1 94.75 202 ARG A C 1
ATOM 1465 O O . ARG A 1 202 ? -27.672 -19.812 -6.77 1 94.75 202 ARG A O 1
ATOM 1472 N N . ARG A 1 203 ? -29.062 -18.125 -7.016 1 96.25 203 ARG A N 1
ATOM 1473 C CA . ARG A 1 203 ? -29.219 -18.422 -8.438 1 96.25 203 ARG A CA 1
ATOM 1474 C C . ARG A 1 203 ? -27.906 -18.234 -9.195 1 96.25 203 ARG A C 1
ATOM 1476 O O . ARG A 1 203 ? -27.516 -19.094 -9.992 1 96.25 203 ARG 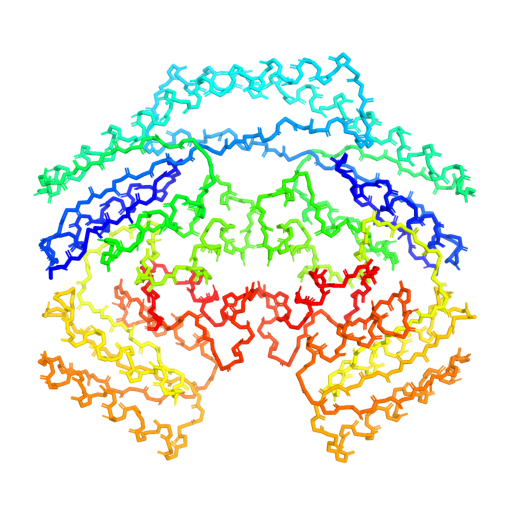A O 1
ATOM 1483 N N . ARG A 1 204 ? -27.234 -17.203 -8.953 1 95.81 204 ARG A N 1
ATOM 1484 C CA . ARG A 1 204 ? -25.984 -16.922 -9.633 1 95.81 204 ARG A CA 1
ATOM 1485 C C . ARG A 1 204 ? -24.922 -17.953 -9.273 1 95.81 204 ARG A C 1
ATOM 1487 O O . ARG A 1 204 ? -24.125 -18.344 -10.117 1 95.81 204 ARG A O 1
ATOM 1494 N N . LEU A 1 205 ? -24.953 -18.344 -8.031 1 96.62 205 LEU A N 1
ATOM 1495 C CA . LEU A 1 205 ? -24.016 -19.359 -7.582 1 96.62 205 LEU A CA 1
ATOM 1496 C C . LEU A 1 205 ? -24.297 -20.703 -8.25 1 96.62 205 LEU A C 1
ATOM 1498 O O . LEU A 1 205 ? -23.359 -21.406 -8.648 1 96.62 205 LEU A O 1
ATOM 1502 N N . SER A 1 206 ? -25.531 -20.969 -8.367 1 97.25 206 SER A N 1
ATOM 1503 C CA . SER A 1 206 ? -25.922 -22.188 -9.062 1 97.25 206 SER A CA 1
ATOM 1504 C C . SER A 1 206 ? -25.531 -22.141 -10.531 1 97.25 206 SER A C 1
ATOM 1506 O O . SER A 1 206 ? -25.078 -23.141 -11.102 1 97.25 206 SER A O 1
ATOM 1508 N N . ASP A 1 207 ? -25.688 -21 -11.109 1 98.12 207 ASP A N 1
ATOM 1509 C CA . ASP A 1 207 ? -25.25 -20.812 -12.492 1 98.12 207 ASP A CA 1
ATOM 1510 C C . ASP A 1 207 ? -23.75 -21.031 -12.633 1 98.12 207 ASP A C 1
ATOM 1512 O O . ASP A 1 207 ? -23.297 -21.656 -13.586 1 98.12 207 ASP A O 1
ATOM 1516 N N . ALA A 1 208 ? -23.016 -20.5 -11.703 1 98.12 208 ALA A N 1
ATOM 1517 C CA . ALA A 1 208 ? -21.578 -20.688 -11.703 1 98.12 208 ALA A CA 1
ATOM 1518 C C . ALA A 1 208 ? -21.203 -22.156 -11.594 1 98.12 208 ALA A C 1
ATOM 1520 O O . ALA A 1 208 ? -20.312 -22.641 -12.297 1 98.12 208 ALA A O 1
ATOM 1521 N N . GLN A 1 209 ? -21.891 -22.812 -10.727 1 98.12 209 GLN A N 1
ATOM 1522 C CA . GLN A 1 209 ? -21.672 -24.25 -10.57 1 98.12 209 GLN A CA 1
ATOM 1523 C C . GLN A 1 209 ? -21.953 -24.984 -11.875 1 98.12 209 GLN A C 1
ATOM 1525 O O . GLN A 1 209 ? -21.203 -25.906 -12.242 1 98.12 209 GLN A O 1
ATOM 1530 N N . SER A 1 210 ? -22.969 -24.609 -12.547 1 98.38 210 SER A N 1
ATOM 1531 C CA . SER A 1 210 ? -23.344 -25.234 -13.812 1 98.38 210 SER A CA 1
ATOM 1532 C C . SER A 1 210 ? -22.281 -25 -14.875 1 98.38 210 SER A C 1
ATOM 1534 O O . SER A 1 210 ? -21.969 -25.906 -15.664 1 98.38 210 SER A O 1
ATOM 1536 N N . ILE A 1 211 ? -21.781 -23.859 -14.906 1 98.31 211 ILE A N 1
ATOM 1537 C CA . ILE A 1 211 ? -20.719 -23.531 -15.852 1 98.31 211 ILE A CA 1
ATOM 1538 C C . ILE A 1 211 ? -19.516 -24.438 -15.609 1 98.31 211 ILE A C 1
ATOM 1540 O O . ILE A 1 211 ? -18.938 -24.984 -16.562 1 98.31 211 ILE A O 1
ATOM 1544 N N . LEU A 1 212 ? -19.141 -24.609 -14.328 1 98.44 212 LEU A N 1
ATOM 1545 C CA . LEU A 1 212 ? -18.031 -25.484 -13.992 1 98.44 212 LEU A CA 1
ATOM 1546 C C . LEU A 1 212 ? -18.312 -26.922 -14.422 1 98.44 212 LEU A C 1
ATOM 1548 O O . LEU A 1 212 ? -17.438 -27.578 -15.008 1 98.44 212 LEU A O 1
ATOM 1552 N N . ARG A 1 213 ? -19.484 -27.391 -14.219 1 97.81 213 ARG A N 1
ATOM 1553 C CA . ARG A 1 213 ? -19.875 -28.734 -14.586 1 97.81 213 ARG A CA 1
ATOM 1554 C C . ARG A 1 213 ? -19.797 -28.953 -16.094 1 97.81 213 ARG A C 1
ATOM 1556 O O . ARG A 1 213 ? -19.344 -30 -16.562 1 97.81 213 ARG A O 1
ATOM 1563 N N . ALA A 1 214 ? -20.234 -27.953 -16.766 1 97.56 214 ALA A N 1
ATOM 1564 C CA . ALA A 1 214 ? -20.188 -28.016 -18.219 1 97.56 214 ALA A CA 1
ATOM 1565 C C . ALA A 1 214 ? -18.734 -28.156 -18.703 1 97.56 214 ALA A C 1
ATOM 1567 O O . ALA A 1 214 ? -18.5 -28.719 -19.781 1 97.56 214 ALA A O 1
ATOM 1568 N N . GLY A 1 215 ? -17.875 -27.625 -17.938 1 97 215 GLY A N 1
ATOM 1569 C CA . GLY A 1 215 ? -16.453 -27.734 -18.281 1 97 215 GLY A CA 1
ATOM 1570 C C . GLY A 1 215 ? -15.797 -28.969 -17.688 1 97 215 GLY A C 1
ATOM 1571 O O . GLY A 1 215 ? -14.586 -29.141 -17.781 1 97 215 GLY A O 1
ATOM 1572 N N . GLY A 1 216 ? -16.578 -29.781 -17 1 97.44 216 GLY A N 1
ATOM 1573 C CA . GLY A 1 216 ? -16.078 -31.031 -16.469 1 97.44 216 GLY A CA 1
ATOM 1574 C C . GLY A 1 216 ? -15.617 -30.938 -15.031 1 97.44 216 GLY A C 1
ATOM 1575 O O . GLY A 1 216 ? -14.906 -31.812 -14.539 1 97.44 216 GLY A O 1
ATOM 1576 N N . ILE A 1 217 ? -15.93 -29.859 -14.375 1 97.94 217 ILE A N 1
ATOM 1577 C CA . ILE A 1 217 ? -15.531 -29.656 -12.992 1 97.94 217 ILE A CA 1
ATOM 1578 C C . ILE A 1 217 ? -16.75 -29.719 -12.086 1 97.94 217 ILE A C 1
ATOM 1580 O O . ILE A 1 217 ? -17.625 -28.844 -12.141 1 97.94 217 ILE A O 1
ATOM 1584 N N . GLU A 1 218 ? -16.859 -30.766 -11.328 1 96.62 218 GLU A N 1
ATOM 1585 C CA . GLU A 1 218 ? -17.891 -30.828 -10.305 1 96.62 218 GLU A CA 1
ATOM 1586 C C . GLU A 1 218 ? -17.484 -30.062 -9.055 1 96.62 218 GLU A C 1
ATOM 1588 O O . GLU A 1 218 ? -16.484 -30.406 -8.414 1 96.62 218 GLU A O 1
ATOM 1593 N N . ALA A 1 219 ? -18.25 -29.078 -8.672 1 98.25 219 ALA A N 1
ATOM 1594 C CA . ALA A 1 219 ? -17.891 -28.234 -7.539 1 98.25 219 ALA A CA 1
ATOM 1595 C C . ALA A 1 219 ? -18.953 -28.281 -6.453 1 98.25 219 ALA A C 1
ATOM 1597 O O . ALA A 1 219 ? -20.156 -28.312 -6.754 1 98.25 219 ALA A O 1
ATOM 1598 N N . ASP A 1 220 ? -18.547 -28.344 -5.27 1 97.75 220 ASP A N 1
ATOM 1599 C CA . ASP A 1 220 ? -19.453 -28.141 -4.141 1 97.75 220 ASP A CA 1
ATOM 1600 C C . ASP A 1 220 ? -19.766 -26.656 -3.961 1 97.75 220 ASP A C 1
ATOM 1602 O O . ASP A 1 220 ? -18.953 -25.797 -4.305 1 97.75 220 ASP A O 1
ATOM 1606 N N . LEU A 1 221 ? -20.969 -26.438 -3.49 1 97.06 221 LEU A N 1
ATOM 1607 C CA . LEU A 1 221 ? -21.391 -25.062 -3.244 1 97.06 221 LEU A CA 1
ATOM 1608 C C . LEU A 1 221 ? -21.688 -24.844 -1.764 1 97.06 221 LEU A C 1
ATOM 1610 O O . LEU A 1 221 ? -22.406 -25.625 -1.143 1 97.06 221 LEU A O 1
ATOM 1614 N N . ARG A 1 222 ? -21.078 -23.828 -1.248 1 96.06 222 ARG A N 1
ATOM 1615 C CA . ARG A 1 222 ? -21.266 -23.469 0.153 1 96.06 222 ARG A CA 1
ATOM 1616 C C . ARG A 1 222 ? -21.656 -22 0.298 1 96.06 222 ARG A C 1
ATOM 1618 O O . ARG A 1 222 ? -20.984 -21.125 -0.243 1 96.06 222 ARG A O 1
ATOM 1625 N N . VAL A 1 223 ? -22.781 -21.766 0.969 1 96.38 223 VAL A N 1
ATOM 1626 C CA . VAL A 1 223 ? -23.203 -20.422 1.358 1 96.38 223 VAL A CA 1
ATOM 1627 C C . VAL A 1 223 ? -23.203 -20.312 2.881 1 96.38 223 VAL A C 1
ATOM 1629 O O . VAL A 1 223 ? -23.922 -21.047 3.566 1 96.38 223 VAL A O 1
ATOM 1632 N N . MET A 1 224 ? -22.359 -19.438 3.375 1 95.88 224 MET A N 1
ATOM 1633 C CA . MET A 1 224 ? -22.141 -19.359 4.82 1 95.88 224 MET A CA 1
ATOM 1634 C C . MET A 1 224 ? -22.359 -17.938 5.32 1 95.88 224 MET A C 1
ATOM 1636 O O . MET A 1 224 ? -22.078 -16.969 4.609 1 95.88 224 MET A O 1
ATOM 1640 N N . PRO A 1 225 ? -22.922 -17.812 6.492 1 94.56 225 PRO A N 1
ATOM 1641 C CA . PRO A 1 225 ? -23.016 -16.484 7.102 1 94.56 225 PRO A CA 1
ATOM 1642 C C . PRO A 1 225 ? -21.672 -15.992 7.656 1 94.56 225 PRO A C 1
ATOM 1644 O O . PRO A 1 225 ? -20.75 -16.781 7.82 1 94.56 225 PRO A O 1
ATOM 1647 N N . GLY A 1 226 ? -21.594 -14.672 7.879 1 91.75 226 GLY A N 1
ATOM 1648 C CA . GLY A 1 226 ? -20.422 -14.109 8.539 1 91.75 226 GLY A CA 1
ATOM 1649 C C . GLY A 1 226 ? -19.719 -13.055 7.715 1 91.75 226 GLY A C 1
ATOM 1650 O O . GLY A 1 226 ? -20.281 -12.539 6.75 1 91.75 226 GLY A O 1
ATOM 1651 N N . GLU A 1 227 ? -18.547 -12.727 8.164 1 87.62 227 GLU A N 1
ATOM 1652 C CA . GLU A 1 227 ? -17.672 -11.812 7.434 1 87.62 227 GLU A CA 1
ATOM 1653 C C . GLU A 1 227 ? -16.766 -12.562 6.469 1 87.62 227 GLU A C 1
ATOM 1655 O O . GLU A 1 227 ? -16.062 -13.492 6.867 1 87.62 227 GLU A O 1
ATOM 1660 N N . PRO A 1 228 ? -16.719 -12.156 5.312 1 89.62 228 PRO A N 1
ATOM 1661 C CA . PRO A 1 228 ? -16.031 -12.922 4.281 1 89.62 228 PRO A CA 1
ATOM 1662 C C . PRO A 1 228 ? -14.578 -13.227 4.648 1 89.62 228 PRO A C 1
ATOM 1664 O O . PRO A 1 228 ? -14.148 -14.375 4.594 1 89.62 228 PRO A O 1
ATOM 1667 N N . GLN A 1 229 ? -13.828 -12.258 5.094 1 87.56 229 GLN A N 1
ATOM 1668 C CA . GLN A 1 229 ? -12.406 -12.461 5.332 1 87.56 229 GLN A CA 1
ATOM 1669 C C . GLN A 1 229 ? -12.172 -13.453 6.461 1 87.56 229 GLN A C 1
ATOM 1671 O O . GLN A 1 229 ? -11.266 -14.289 6.387 1 87.56 229 GLN A O 1
ATOM 1676 N N . VAL A 1 230 ? -12.977 -13.336 7.477 1 89.44 230 VAL A N 1
ATOM 1677 C CA . VAL A 1 230 ? -12.836 -14.211 8.633 1 89.44 230 VAL A CA 1
ATOM 1678 C C . VAL A 1 230 ? -13.273 -15.625 8.258 1 89.44 230 VAL A C 1
ATOM 1680 O O . VAL A 1 230 ? -12.539 -16.594 8.477 1 89.44 230 VAL A O 1
ATOM 1683 N N . THR A 1 231 ? -14.438 -15.695 7.691 1 94.88 231 THR A N 1
ATOM 1684 C CA . THR A 1 231 ? -15.039 -16.984 7.379 1 94.88 231 THR A CA 1
ATOM 1685 C C . THR A 1 231 ? -14.211 -17.734 6.328 1 94.88 231 THR A C 1
ATOM 1687 O O . THR A 1 231 ? -13.953 -18.922 6.465 1 94.88 231 THR A O 1
ATOM 1690 N N . LEU A 1 232 ? -13.742 -17.078 5.316 1 96.12 232 LEU A N 1
ATOM 1691 C CA . LEU A 1 232 ? -12.961 -17.703 4.258 1 96.12 232 LEU A CA 1
ATOM 1692 C C . LEU A 1 232 ? -11.602 -18.156 4.781 1 96.12 232 LEU A C 1
ATOM 1694 O O . LEU A 1 232 ? -11.117 -19.234 4.418 1 96.12 232 LEU A O 1
ATOM 1698 N N . ALA A 1 233 ? -10.992 -17.297 5.582 1 94.56 233 ALA A N 1
ATOM 1699 C CA . ALA A 1 233 ? -9.695 -17.656 6.145 1 94.56 233 ALA A CA 1
ATOM 1700 C C . ALA A 1 233 ? -9.797 -18.922 6.98 1 94.56 233 ALA A C 1
ATOM 1702 O O . ALA A 1 233 ? -8.945 -19.812 6.887 1 94.56 233 ALA A O 1
ATOM 1703 N N . HIS A 1 234 ? -10.828 -18.984 7.766 1 95.31 234 HIS A N 1
ATOM 1704 C CA . HIS A 1 234 ? -11.07 -20.172 8.57 1 95.31 234 HIS A CA 1
ATOM 1705 C C . HIS A 1 234 ? -11.32 -21.391 7.695 1 95.31 234 HIS A C 1
ATOM 1707 O O . HIS A 1 234 ? -10.789 -22.469 7.961 1 95.31 234 HIS A O 1
ATOM 1713 N N . LEU A 1 235 ? -12.086 -21.172 6.695 1 96.69 235 LEU A N 1
ATOM 1714 C CA . LEU A 1 235 ? -12.422 -22.266 5.789 1 96.69 235 LEU A CA 1
ATOM 1715 C C . LEU A 1 235 ? -11.172 -22.828 5.113 1 96.69 235 LEU A C 1
ATOM 1717 O O . LEU A 1 235 ? -10.969 -24.031 5.086 1 96.69 235 LEU A O 1
ATOM 1721 N N . VAL A 1 236 ? -10.328 -21.953 4.609 1 97.12 236 VAL A N 1
ATOM 1722 C CA . VAL A 1 236 ? -9.102 -22.359 3.924 1 97.12 236 VAL A CA 1
ATOM 1723 C C . VAL A 1 236 ? -8.227 -23.188 4.871 1 97.12 236 VAL A C 1
ATOM 1725 O O . VAL A 1 236 ? -7.719 -24.25 4.5 1 97.12 236 VAL A O 1
ATOM 1728 N N . ARG A 1 237 ? -8.07 -22.641 6.09 1 95.69 237 ARG A N 1
ATOM 1729 C CA . ARG A 1 237 ? -7.215 -23.281 7.078 1 95.69 237 ARG A CA 1
ATOM 1730 C C . ARG A 1 237 ? -7.816 -24.594 7.559 1 95.69 237 ARG A C 1
ATOM 1732 O O . ARG A 1 237 ? -7.156 -25.641 7.527 1 95.69 237 ARG A O 1
ATOM 1739 N N . ASP A 1 238 ? -9.031 -24.578 7.91 1 96.94 238 ASP A N 1
ATOM 1740 C CA . ASP A 1 238 ? -9.664 -25.703 8.602 1 96.94 238 ASP A CA 1
ATOM 1741 C C . ASP A 1 238 ? -9.93 -26.859 7.648 1 96.94 238 ASP A C 1
ATOM 1743 O O . ASP A 1 238 ? -9.93 -28.016 8.055 1 96.94 238 ASP A O 1
ATOM 1747 N N . GLU A 1 239 ? -10.188 -26.578 6.406 1 97.44 239 GLU A N 1
ATOM 1748 C CA . GLU A 1 239 ? -10.516 -27.641 5.461 1 97.44 239 GLU A CA 1
ATOM 1749 C C . GLU A 1 239 ? -9.352 -27.891 4.496 1 97.44 239 GLU A C 1
ATOM 1751 O O . GLU A 1 239 ? -9.523 -28.578 3.484 1 97.44 239 GLU A O 1
ATOM 1756 N N . ALA A 1 240 ? -8.234 -27.344 4.777 1 96.62 240 ALA A N 1
ATOM 1757 C CA . ALA A 1 240 ? -6.949 -27.609 4.129 1 96.62 240 ALA A CA 1
ATOM 1758 C C . ALA A 1 240 ? -7.039 -27.391 2.623 1 96.62 240 ALA A C 1
ATOM 1760 O O . ALA A 1 240 ? -6.648 -28.266 1.839 1 96.62 240 ALA A O 1
ATOM 1761 N N . PHE A 1 241 ? -7.625 -26.344 2.236 1 98.06 241 PHE A N 1
ATOM 1762 C CA . PHE A 1 241 ? -7.555 -25.938 0.835 1 98.06 241 PHE A CA 1
ATOM 1763 C C . PHE A 1 241 ? -6.129 -25.562 0.453 1 98.06 241 PHE A C 1
ATOM 1765 O O . PHE A 1 241 ? -5.398 -24.984 1.259 1 98.06 241 PHE A O 1
ATOM 1772 N N . ASP A 1 242 ? -5.77 -25.844 -0.804 1 98.12 242 ASP A N 1
ATOM 1773 C CA . ASP A 1 242 ? -4.395 -25.656 -1.254 1 98.12 242 ASP A CA 1
ATOM 1774 C C . ASP A 1 242 ? -4.25 -24.359 -2.033 1 98.12 242 ASP A C 1
ATOM 1776 O O . ASP A 1 242 ? -3.137 -23.875 -2.262 1 98.12 242 ASP A O 1
ATOM 1780 N N . MET A 1 243 ? -5.359 -23.797 -2.449 1 98.31 243 MET A N 1
ATOM 1781 C CA . MET A 1 243 ? -5.367 -22.562 -3.242 1 98.31 243 MET A CA 1
ATOM 1782 C C . MET A 1 243 ? -6.711 -21.844 -3.127 1 98.31 243 MET A C 1
ATOM 1784 O O . MET A 1 243 ? -7.758 -22.5 -3.064 1 98.31 243 MET A O 1
ATOM 1788 N N . LEU A 1 244 ? -6.637 -20.594 -3.02 1 98.38 244 LEU A N 1
ATOM 1789 C CA . LEU A 1 244 ? -7.824 -19.734 -3.029 1 98.38 244 LEU A CA 1
ATOM 1790 C C . LEU A 1 244 ? -7.938 -18.984 -4.348 1 98.38 244 LEU A C 1
ATOM 1792 O O . LEU A 1 244 ? -6.949 -18.438 -4.848 1 98.38 244 LEU A O 1
ATOM 1796 N N . VAL A 1 245 ? -9.117 -19.047 -4.949 1 98.31 245 VAL A N 1
ATOM 1797 C CA . VAL A 1 245 ? -9.414 -18.266 -6.145 1 98.31 245 VAL A CA 1
ATOM 1798 C C . VAL A 1 245 ? -10.43 -17.172 -5.816 1 98.31 245 VAL A C 1
ATOM 1800 O O . VAL A 1 245 ? -11.445 -17.438 -5.164 1 98.31 245 VAL A O 1
ATOM 1803 N N . MET A 1 246 ? -10.133 -15.992 -6.211 1 95.5 246 MET A N 1
ATOM 1804 C CA . MET A 1 246 ? -11.078 -14.906 -5.98 1 95.5 246 MET A CA 1
ATOM 1805 C C . MET A 1 246 ? -10.922 -13.812 -7.035 1 95.5 246 MET A C 1
ATOM 1807 O O . MET A 1 246 ? -9.969 -13.828 -7.816 1 95.5 246 MET A O 1
ATOM 1811 N N . GLY A 1 247 ? -11.953 -12.992 -7.152 1 92.44 247 GLY A N 1
ATOM 1812 C CA . GLY A 1 247 ? -11.852 -11.812 -8 1 92.44 247 GLY A CA 1
ATOM 1813 C C . GLY A 1 247 ? -10.977 -10.727 -7.414 1 92.44 247 GLY A C 1
ATOM 1814 O O . GLY A 1 247 ? -10.75 -10.695 -6.203 1 92.44 247 GLY A O 1
ATOM 1815 N N . VAL A 1 248 ? -10.492 -9.836 -8.25 1 86.5 248 VAL A N 1
ATOM 1816 C CA . VAL A 1 248 ? -9.625 -8.742 -7.828 1 86.5 248 VAL A CA 1
ATOM 1817 C C . VAL A 1 248 ? -10.461 -7.621 -7.215 1 86.5 248 VAL A C 1
ATOM 1819 O O . VAL A 1 248 ? -10.047 -7 -6.23 1 86.5 248 VAL A O 1
ATOM 1822 N N . PHE A 1 249 ? -11.602 -7.371 -7.949 1 73.94 249 PHE A N 1
ATOM 1823 C CA . PHE A 1 249 ? -12.398 -6.215 -7.551 1 73.94 249 PHE A CA 1
ATOM 1824 C C . PHE A 1 249 ? -13.719 -6.656 -6.926 1 73.94 249 PHE A C 1
ATOM 1826 O O . PHE A 1 249 ? -14.203 -7.754 -7.195 1 73.94 249 PHE A O 1
ATOM 1833 N N . GLY A 1 250 ? -14.133 -5.969 -5.77 1 61.84 250 GLY A N 1
ATOM 1834 C CA . GLY A 1 250 ? -15.469 -6.195 -5.234 1 61.84 250 GLY A CA 1
ATOM 1835 C C . GLY A 1 250 ? -16.547 -5.395 -5.945 1 61.84 250 GLY A C 1
ATOM 1836 O O . GLY A 1 250 ? -16.438 -5.145 -7.148 1 61.84 250 GLY A O 1
ATOM 1837 N N . HIS A 1 251 ? -17.531 -5.203 -5.242 1 53.56 251 HIS A N 1
ATOM 1838 C CA . HIS A 1 251 ? -18.719 -4.504 -5.715 1 53.56 251 HIS A CA 1
ATOM 1839 C C . HIS A 1 251 ? -18.375 -3.094 -6.188 1 53.56 251 HIS A C 1
ATOM 1841 O O . HIS A 1 251 ? -19 -2.576 -7.113 1 53.56 251 HIS A O 1
ATOM 1847 N N . SER A 1 252 ? -17.719 -2.42 -5.238 1 48.16 252 SER A N 1
ATOM 1848 C CA . SER A 1 252 ? -17.594 -1.02 -5.629 1 48.16 252 SER A CA 1
ATOM 1849 C C . SER A 1 252 ? -16.406 -0.819 -6.582 1 48.16 252 SER A C 1
ATOM 1851 O O . SER A 1 252 ? -15.328 -1.364 -6.363 1 48.16 252 SER A O 1
ATOM 1853 N N . ARG A 1 253 ? -16.688 -0.938 -7.852 1 46.16 253 ARG A N 1
ATOM 1854 C CA . ARG A 1 253 ? -15.773 -0.753 -8.969 1 46.16 253 ARG A CA 1
ATOM 1855 C C . ARG A 1 253 ? -14.828 0.415 -8.711 1 46.16 253 ARG A C 1
ATOM 1857 O O . ARG A 1 253 ? -14.422 1.111 -9.641 1 46.16 253 ARG A O 1
ATOM 1864 N N . ILE A 1 254 ? -14.852 1.027 -7.57 1 46.5 254 ILE A N 1
ATOM 1865 C CA . ILE A 1 254 ? -13.859 2.092 -7.703 1 46.5 254 ILE A CA 1
ATOM 1866 C C . ILE A 1 254 ? -12.508 1.494 -8.078 1 46.5 254 ILE A C 1
ATOM 1868 O O . ILE A 1 254 ? -11.695 1.191 -7.199 1 46.5 254 ILE A O 1
ATOM 1872 N N . TRP A 1 255 ? -12.547 0.74 -9.164 1 48.59 255 TRP A N 1
ATOM 1873 C CA . TRP A 1 255 ? -11.641 -0.183 -9.844 1 48.59 255 TRP A CA 1
ATOM 1874 C C . TRP A 1 255 ? -10.211 0.33 -9.797 1 48.59 255 TRP A C 1
ATOM 1876 O O . TRP A 1 255 ? -9.266 -0.458 -9.734 1 48.59 255 TRP A O 1
ATOM 1886 N N . SER A 1 256 ? -10.086 1.719 -9.977 1 52.84 256 SER A N 1
ATOM 1887 C CA . SER A 1 256 ? -8.773 2.09 -10.5 1 52.84 256 SER A CA 1
ATOM 1888 C C . SER A 1 256 ? -7.766 2.283 -9.375 1 52.84 256 SER A C 1
ATOM 1890 O O . SER A 1 256 ? -6.562 2.381 -9.617 1 52.84 256 SER A O 1
ATOM 1892 N N . LEU A 1 257 ? -8.336 2.172 -8.148 1 56.22 257 LEU A N 1
ATOM 1893 C CA . LEU A 1 257 ? -7.254 2.693 -7.32 1 56.22 257 LEU A CA 1
ATOM 1894 C C . LEU A 1 257 ? -6.828 1.669 -6.273 1 56.22 257 LEU A C 1
ATOM 1896 O O . LEU A 1 257 ? -5.695 1.7 -5.793 1 56.22 257 LEU A O 1
ATOM 1900 N N . LEU A 1 258 ? -7.84 0.707 -5.992 1 63.28 258 LEU A N 1
ATOM 1901 C CA . LEU A 1 258 ? -7.391 -0.186 -4.93 1 63.28 258 LEU A CA 1
ATOM 1902 C C . LEU A 1 258 ? -7.953 -1.59 -5.125 1 63.28 258 LEU A C 1
ATOM 1904 O O . LEU A 1 258 ? -9.016 -1.759 -5.727 1 63.28 258 LEU A O 1
ATOM 1908 N N . ILE A 1 259 ? -7.094 -2.568 -4.902 1 73.75 259 ILE A N 1
ATOM 1909 C CA . ILE A 1 259 ? -7.59 -3.938 -4.828 1 73.75 259 ILE A CA 1
ATOM 1910 C C . ILE A 1 259 ? -8.703 -4.027 -3.789 1 73.75 259 ILE A C 1
ATOM 1912 O O . ILE A 1 259 ? -8.758 -3.221 -2.857 1 73.75 259 ILE A O 1
ATOM 1916 N N . GLY A 1 260 ? -9.664 -4.84 -4.055 1 77.19 260 GLY A N 1
ATOM 1917 C CA . GLY A 1 260 ? -10.742 -5.023 -3.092 1 77.19 260 GLY A CA 1
ATOM 1918 C C . GLY A 1 260 ? -10.25 -5.379 -1.703 1 77.19 260 GLY A C 1
ATOM 1919 O O . GLY A 1 260 ? -9.273 -6.121 -1.557 1 77.19 260 GLY A O 1
ATOM 1920 N N . SER A 1 261 ? -10.922 -4.887 -0.735 1 75.81 261 SER A N 1
ATOM 1921 C CA . SER A 1 261 ? -10.523 -5.051 0.658 1 75.81 261 SER A CA 1
ATOM 1922 C C . SER A 1 261 ? -10.492 -6.523 1.057 1 75.81 261 SER A C 1
ATOM 1924 O O . SER A 1 261 ? -9.578 -6.961 1.758 1 75.81 261 SER A O 1
ATOM 1926 N N . THR A 1 262 ? -11.539 -7.246 0.633 1 80.31 262 THR A N 1
ATOM 1927 C CA . THR A 1 262 ? -11.578 -8.664 0.959 1 80.31 262 THR A CA 1
ATOM 1928 C C . THR A 1 262 ? -10.414 -9.406 0.301 1 80.31 262 THR A C 1
ATOM 1930 O O . THR A 1 262 ? -9.75 -10.219 0.939 1 80.31 262 THR A O 1
ATOM 1933 N N . THR A 1 263 ? -10.242 -9.07 -0.925 1 84.88 263 THR A N 1
ATOM 1934 C CA . THR A 1 263 ? -9.141 -9.688 -1.654 1 84.88 263 THR A CA 1
ATOM 1935 C C . THR A 1 263 ? -7.805 -9.383 -0.977 1 84.88 263 THR A C 1
ATOM 1937 O O . THR A 1 263 ? -7 -10.289 -0.748 1 84.88 263 THR A O 1
ATOM 1940 N N . ALA A 1 264 ? -7.562 -8.188 -0.669 1 82.25 264 ALA A N 1
ATOM 1941 C CA . ALA A 1 264 ? -6.328 -7.793 0.004 1 82.25 264 ALA A CA 1
ATOM 1942 C C . ALA A 1 264 ? -6.172 -8.523 1.334 1 82.25 264 ALA A C 1
ATOM 1944 O O . ALA A 1 264 ? -5.09 -9.023 1.65 1 82.25 264 ALA A O 1
ATOM 1945 N N . ALA A 1 265 ? -7.234 -8.617 2.096 1 81.69 265 ALA A N 1
ATOM 1946 C CA . ALA A 1 265 ? -7.207 -9.281 3.395 1 81.69 265 ALA A CA 1
ATOM 1947 C C . ALA A 1 265 ? -6.895 -10.773 3.244 1 81.69 265 ALA A C 1
ATOM 1949 O O . ALA A 1 265 ? -6.152 -11.336 4.051 1 81.69 265 ALA A O 1
ATOM 1950 N N . MET A 1 266 ? -7.434 -11.312 2.244 1 89.56 266 MET A N 1
ATOM 1951 C CA . MET A 1 266 ? -7.238 -12.75 2.049 1 89.56 266 MET A CA 1
ATOM 1952 C C . MET A 1 266 ? -5.812 -13.047 1.607 1 89.56 266 MET A C 1
ATOM 1954 O O . MET A 1 266 ? -5.219 -14.039 2.039 1 89.56 266 MET A O 1
ATOM 1958 N N . ILE A 1 267 ? -5.309 -12.219 0.736 1 89.38 267 ILE A N 1
ATOM 1959 C CA . ILE A 1 267 ? -3.918 -12.406 0.332 1 89.38 267 ILE A CA 1
ATOM 1960 C C . ILE A 1 267 ? -3.012 -12.344 1.559 1 89.38 267 ILE A C 1
ATOM 1962 O O . ILE A 1 267 ? -2.07 -13.125 1.681 1 89.38 267 ILE A O 1
ATOM 1966 N N . HIS A 1 268 ? -3.318 -11.523 2.416 1 83.12 268 HIS A N 1
ATOM 1967 C CA . HIS A 1 268 ? -2.52 -11.359 3.623 1 83.12 268 HIS A CA 1
ATOM 1968 C C . HIS A 1 268 ? -2.705 -12.539 4.57 1 83.12 268 HIS A C 1
ATOM 1970 O O . HIS A 1 268 ? -1.729 -13.07 5.105 1 83.12 268 HIS A O 1
ATOM 1976 N N . ALA A 1 269 ? -3.875 -12.977 4.73 1 84.12 269 ALA A N 1
ATOM 1977 C CA . ALA A 1 269 ? -4.207 -13.922 5.793 1 84.12 269 ALA A CA 1
ATOM 1978 C C . ALA A 1 269 ? -3.934 -15.359 5.355 1 84.12 269 ALA A C 1
ATOM 1980 O O . ALA A 1 269 ? -3.605 -16.219 6.18 1 84.12 269 ALA A O 1
ATOM 1981 N N . CYS A 1 270 ? -4.074 -15.586 4.129 1 89.62 270 CYS A N 1
ATOM 1982 C CA . CYS A 1 270 ? -4.008 -16.969 3.668 1 89.62 270 CYS A CA 1
ATOM 1983 C C . CYS A 1 270 ? -2.562 -17.422 3.502 1 89.62 270 CYS A C 1
ATOM 1985 O O . CYS A 1 270 ? -1.73 -16.672 2.988 1 89.62 270 CYS A O 1
ATOM 1987 N N . ARG A 1 271 ? -2.309 -18.672 3.889 1 92.44 271 ARG A N 1
ATOM 1988 C CA . ARG A 1 271 ? -0.976 -19.266 3.76 1 92.44 271 ARG A CA 1
ATOM 1989 C C . ARG A 1 271 ? -0.857 -20.078 2.482 1 92.44 271 ARG A C 1
ATOM 1991 O O . ARG A 1 271 ? 0.179 -20.703 2.229 1 92.44 271 ARG A O 1
ATOM 1998 N N . VAL A 1 272 ? -1.877 -20.062 1.732 1 96.69 272 VAL A N 1
ATOM 1999 C CA . VAL A 1 272 ? -1.883 -20.75 0.448 1 96.69 272 VAL A CA 1
ATOM 2000 C C . VAL A 1 272 ? -1.854 -19.734 -0.688 1 96.69 272 VAL A C 1
ATOM 2002 O O . VAL A 1 272 ? -2.131 -18.547 -0.476 1 96.69 272 VAL A O 1
ATOM 2005 N N . PRO A 1 273 ? -1.474 -20.188 -1.926 1 97.62 273 PRO A N 1
ATOM 2006 C CA . PRO A 1 273 ? -1.499 -19.234 -3.043 1 97.62 273 PRO A CA 1
ATOM 2007 C C . PRO A 1 273 ? -2.906 -18.734 -3.365 1 97.62 273 PRO A C 1
ATOM 2009 O O . PRO A 1 273 ? -3.885 -19.453 -3.125 1 97.62 273 PRO A O 1
ATOM 2012 N N . VAL A 1 274 ? -2.959 -17.531 -3.805 1 97.38 274 VAL A N 1
ATOM 2013 C CA . VAL A 1 274 ? -4.223 -16.922 -4.199 1 97.38 274 VAL A CA 1
ATOM 2014 C C . VAL A 1 274 ? -4.199 -16.609 -5.691 1 97.38 274 VAL A C 1
ATOM 2016 O O . VAL A 1 274 ? -3.316 -15.891 -6.168 1 97.38 274 VAL A O 1
ATOM 2019 N N . LEU A 1 275 ? -5.137 -17.141 -6.387 1 98.19 275 LEU A N 1
ATOM 2020 C CA . LEU A 1 275 ? -5.309 -16.828 -7.797 1 98.19 275 LEU A CA 1
ATOM 2021 C C . LEU A 1 275 ? -6.359 -15.734 -7.984 1 98.19 275 LEU A C 1
ATOM 2023 O O . LEU A 1 275 ? -7.516 -15.898 -7.594 1 98.19 275 LEU A O 1
ATOM 2027 N N . LEU A 1 276 ? -5.91 -14.688 -8.523 1 96.56 276 LEU A N 1
ATOM 2028 C CA . LEU A 1 276 ? -6.793 -13.555 -8.797 1 96.56 276 LEU A CA 1
ATOM 2029 C C . LEU A 1 276 ? -7.258 -13.57 -10.242 1 96.56 276 LEU A C 1
ATOM 2031 O O . LEU A 1 276 ? -6.438 -13.609 -11.164 1 96.56 276 LEU A O 1
ATOM 2035 N N . LEU A 1 277 ? -8.594 -13.508 -10.414 1 95.44 277 LEU A N 1
ATOM 2036 C CA . LEU A 1 277 ? -9.203 -13.508 -11.742 1 95.44 277 LEU A CA 1
ATOM 2037 C C . LEU A 1 277 ? -10.062 -12.258 -11.945 1 95.44 277 LEU A C 1
ATOM 2039 O O . LEU A 1 277 ? -10.477 -11.625 -10.969 1 95.44 277 LEU A O 1
ATOM 2043 N N . ARG A 1 278 ? -10.195 -11.898 -13.234 1 85.56 278 ARG A N 1
ATOM 2044 C CA . ARG A 1 278 ? -10.984 -10.703 -13.531 1 85.56 278 ARG A CA 1
ATOM 2045 C C . ARG A 1 278 ? -12.141 -11.031 -14.469 1 85.56 278 ARG A C 1
ATOM 2047 O O . ARG A 1 278 ? -12.055 -11.969 -15.266 1 85.56 278 ARG A O 1
ATOM 2054 N N . MET B 1 1 ? -4.523 20.766 26.359 1 43.72 1 MET B N 1
ATOM 2055 C CA . MET B 1 1 ? -3.312 21.266 25.719 1 43.72 1 MET B CA 1
ATOM 2056 C C . MET B 1 1 ? -3.143 20.641 24.328 1 43.72 1 MET B C 1
ATOM 2058 O O . MET B 1 1 ? -3.379 19.453 24.141 1 43.72 1 MET B O 1
ATOM 2062 N N . THR B 1 2 ? -3.244 21.547 23.344 1 61.59 2 THR B N 1
ATOM 2063 C CA . THR B 1 2 ? -3.229 21.031 21.984 1 61.59 2 THR B CA 1
ATOM 2064 C C . THR B 1 2 ? -1.929 20.281 21.688 1 61.59 2 THR B C 1
ATOM 2066 O O . THR B 1 2 ? -0.863 20.672 22.172 1 61.59 2 THR B O 1
ATOM 2069 N N . GLY B 1 3 ? -1.879 18.891 21.703 1 88.25 3 GLY B N 1
ATOM 2070 C CA . GLY B 1 3 ? -0.712 18.062 21.438 1 88.25 3 GLY B CA 1
ATOM 2071 C C . GLY B 1 3 ? 0.193 18.609 20.359 1 88.25 3 GLY B C 1
ATOM 2072 O O . GLY B 1 3 ? -0.158 19.594 19.688 1 88.25 3 GLY B O 1
ATOM 2073 N N . ARG B 1 4 ? 1.457 18.359 20.422 1 96.25 4 ARG B N 1
ATOM 2074 C CA . ARG B 1 4 ? 2.43 18.812 19.438 1 96.25 4 ARG B CA 1
ATOM 2075 C C . ARG B 1 4 ? 2.068 18.297 18.047 1 96.25 4 ARG B C 1
ATOM 2077 O O . ARG B 1 4 ? 1.256 17.391 17.891 1 96.25 4 ARG B O 1
ATOM 2084 N N . ILE B 1 5 ? 2.574 19.031 17.094 1 98.12 5 ILE B N 1
ATOM 2085 C CA . ILE B 1 5 ? 2.467 18.594 15.711 1 98.12 5 ILE B CA 1
ATOM 2086 C C . ILE B 1 5 ? 3.678 17.734 15.344 1 98.12 5 ILE B C 1
ATOM 2088 O O . ILE B 1 5 ? 4.82 18.141 15.57 1 98.12 5 ILE B O 1
ATOM 2092 N N . ILE B 1 6 ? 3.414 16.562 14.891 1 98.12 6 ILE B N 1
ATOM 2093 C CA . ILE B 1 6 ? 4.48 15.727 14.367 1 98.12 6 ILE B CA 1
ATOM 2094 C C . ILE B 1 6 ? 4.477 15.773 12.844 1 98.12 6 ILE B C 1
ATOM 2096 O O . ILE B 1 6 ? 3.498 15.375 12.203 1 98.12 6 ILE B O 1
ATOM 2100 N N . ALA B 1 7 ? 5.531 16.297 12.281 1 98.06 7 ALA B N 1
ATOM 2101 C CA . ALA B 1 7 ? 5.672 16.422 10.836 1 98.06 7 ALA B CA 1
ATOM 2102 C C . ALA B 1 7 ? 6.762 15.5 10.305 1 98.06 7 ALA B C 1
ATOM 2104 O O . ALA B 1 7 ? 7.922 15.602 10.711 1 98.06 7 ALA B O 1
ATOM 2105 N N . PHE B 1 8 ? 6.426 14.641 9.383 1 96.69 8 PHE B N 1
ATOM 2106 C CA . PHE B 1 8 ? 7.383 13.734 8.758 1 96.69 8 PHE B CA 1
ATOM 2107 C C . PHE B 1 8 ? 7.93 14.328 7.469 1 96.69 8 PHE B C 1
ATOM 2109 O O . PHE B 1 8 ? 7.164 14.664 6.562 1 96.69 8 PHE B O 1
ATOM 2116 N N . VAL B 1 9 ? 9.25 14.414 7.375 1 95.94 9 VAL B N 1
ATOM 2117 C CA . VAL B 1 9 ? 9.883 14.922 6.16 1 95.94 9 VAL B CA 1
ATOM 2118 C C . VAL B 1 9 ? 10.875 13.891 5.625 1 95.94 9 VAL B C 1
ATOM 2120 O O . VAL B 1 9 ? 11.469 13.133 6.395 1 95.94 9 VAL B O 1
ATOM 2123 N N . ASP B 1 10 ? 11.023 13.836 4.305 1 91 10 ASP B N 1
ATOM 2124 C CA . ASP B 1 10 ? 11.898 12.828 3.715 1 91 10 ASP B CA 1
ATOM 2125 C C . ASP B 1 10 ? 12.781 13.438 2.625 1 91 10 ASP B C 1
ATOM 2127 O O . ASP B 1 10 ? 13.453 12.711 1.891 1 91 10 ASP B O 1
ATOM 2131 N N . GLY B 1 11 ? 12.742 14.734 2.447 1 89.88 11 GLY B N 1
ATOM 2132 C CA . GLY B 1 11 ? 13.555 15.406 1.449 1 89.88 11 GLY B CA 1
ATOM 2133 C C . GLY B 1 11 ? 12.898 15.461 0.083 1 89.88 11 GLY B C 1
ATOM 2134 O O . GLY B 1 11 ? 13.43 16.094 -0.838 1 89.88 11 GLY B O 1
ATOM 2135 N N . SER B 1 12 ? 11.82 14.797 -0.111 1 87 12 SER B N 1
ATOM 2136 C CA . SER B 1 12 ? 11.094 14.852 -1.377 1 87 12 SER B CA 1
ATOM 2137 C C . SER B 1 12 ? 10.531 16.25 -1.634 1 87 12 SER B C 1
ATOM 2139 O O . SER B 1 12 ? 10.664 17.141 -0.792 1 87 12 SER B O 1
ATOM 2141 N N . PHE B 1 13 ? 9.898 16.438 -2.738 1 83.75 13 PHE B N 1
ATOM 2142 C CA . PHE B 1 13 ? 9.289 17.688 -3.152 1 83.75 13 PHE B CA 1
ATOM 2143 C C . PHE B 1 13 ? 8.172 18.094 -2.199 1 83.75 13 PHE B C 1
ATOM 2145 O O . PHE B 1 13 ? 7.863 19.281 -2.055 1 83.75 13 PHE B O 1
ATOM 2152 N N . TYR B 1 14 ? 7.715 17.156 -1.438 1 89.62 14 TYR B N 1
ATOM 2153 C CA . TYR B 1 14 ? 6.578 17.438 -0.569 1 89.62 14 TYR B CA 1
ATOM 2154 C C . TYR B 1 14 ? 7.047 17.938 0.794 1 89.62 14 TYR B C 1
ATOM 2156 O O . TYR B 1 14 ? 6.258 18.484 1.564 1 89.62 14 TYR B O 1
ATOM 2164 N N . SER B 1 15 ? 8.305 17.75 1.082 1 93.62 15 SER B N 1
ATOM 2165 C CA . SER B 1 15 ? 8.789 18.031 2.428 1 93.62 15 SER B CA 1
ATOM 2166 C C . SER B 1 15 ? 8.664 19.5 2.768 1 93.62 15 SER B C 1
ATOM 2168 O O . SER B 1 15 ? 8.305 19.859 3.895 1 93.62 15 SER B O 1
ATOM 2170 N N . ALA B 1 16 ? 8.945 20.344 1.801 1 95.06 16 ALA B N 1
ATOM 2171 C CA . ALA B 1 16 ? 8.781 21.766 2.043 1 95.06 16 ALA B CA 1
ATOM 2172 C C . ALA B 1 16 ? 7.316 22.109 2.312 1 95.06 16 ALA B C 1
ATOM 2174 O O . ALA B 1 16 ? 7.012 22.906 3.197 1 95.06 16 ALA B O 1
ATOM 2175 N N . SER B 1 17 ? 6.465 21.531 1.508 1 95.81 17 SER B N 1
ATOM 2176 C CA . SER B 1 17 ? 5.031 21.75 1.695 1 95.81 17 SER B CA 1
ATOM 2177 C C . SER B 1 17 ? 4.57 21.219 3.053 1 95.81 17 SER B C 1
ATOM 2179 O O . SER B 1 17 ? 3.732 21.844 3.709 1 95.81 17 SER B O 1
ATOM 2181 N N . VAL B 1 18 ? 5.125 20.125 3.479 1 97.38 18 VAL B N 1
ATOM 2182 C CA . VAL B 1 18 ? 4.828 19.594 4.801 1 97.38 18 VAL B CA 1
ATOM 2183 C C . VAL B 1 18 ? 5.184 20.625 5.871 1 97.38 18 VAL B C 1
ATOM 2185 O O . VAL B 1 18 ? 4.391 20.875 6.781 1 97.38 18 VAL B O 1
ATOM 2188 N N . CYS B 1 19 ? 6.316 21.234 5.73 1 97.94 19 CYS B N 1
ATOM 2189 C CA . CYS B 1 19 ? 6.75 22.234 6.691 1 97.94 19 CYS B CA 1
ATOM 2190 C C . CYS B 1 19 ? 5.824 23.453 6.668 1 97.94 19 CYS B C 1
ATOM 2192 O O . CYS B 1 19 ? 5.477 24 7.715 1 97.94 19 CYS B O 1
ATOM 2194 N N . ALA B 1 20 ? 5.469 23.844 5.496 1 97.94 20 ALA B N 1
ATOM 2195 C CA . ALA B 1 20 ? 4.566 25 5.375 1 97.94 20 ALA B CA 1
ATOM 2196 C C . ALA B 1 20 ? 3.221 24.703 6.027 1 97.94 20 ALA B C 1
ATOM 2198 O O . ALA B 1 20 ? 2.682 25.547 6.754 1 97.94 20 ALA B O 1
ATOM 2199 N N . HIS B 1 21 ? 2.674 23.531 5.754 1 98.38 21 HIS B N 1
ATOM 2200 C CA . HIS B 1 21 ? 1.424 23.141 6.391 1 98.38 21 HIS B CA 1
ATOM 2201 C C . HIS B 1 21 ? 1.581 23.062 7.906 1 98.38 21 HIS B C 1
ATOM 2203 O O . HIS B 1 21 ? 0.676 23.438 8.648 1 98.38 21 HIS B O 1
ATOM 2209 N N . ALA B 1 22 ? 2.717 22.547 8.344 1 98.38 22 ALA B N 1
ATOM 2210 C CA . ALA B 1 22 ? 2.992 22.453 9.773 1 98.38 22 ALA B CA 1
ATOM 2211 C C . ALA B 1 22 ? 3.033 23.844 10.414 1 98.38 22 ALA B C 1
ATOM 2213 O O . ALA B 1 22 ? 2.494 24.047 11.5 1 98.38 22 ALA B O 1
ATOM 2214 N N . GLY B 1 23 ? 3.711 24.75 9.727 1 98.12 23 GLY B N 1
ATOM 2215 C CA . GLY B 1 23 ? 3.74 26.109 10.219 1 98.12 23 GLY B CA 1
ATOM 2216 C C . GLY B 1 23 ? 2.359 26.734 10.352 1 98.12 23 GLY B C 1
ATOM 2217 O O . GLY B 1 23 ? 2.037 27.344 11.375 1 98.12 23 GLY B O 1
ATOM 2218 N N . TRP B 1 24 ? 1.583 26.609 9.344 1 98 24 TRP B N 1
ATOM 2219 C CA . TRP B 1 24 ? 0.212 27.109 9.336 1 98 24 TRP B CA 1
ATOM 2220 C C . TRP B 1 24 ? -0.587 26.516 10.492 1 98 24 TRP B C 1
ATOM 2222 O O . TRP B 1 24 ? -1.21 27.25 11.266 1 98 24 TRP B O 1
ATOM 2232 N N . ALA B 1 25 ? -0.528 25.219 10.609 1 98 25 ALA B N 1
ATOM 2233 C CA . ALA B 1 25 ? -1.285 24.531 11.656 1 98 25 ALA B CA 1
ATOM 2234 C C . ALA B 1 25 ? -0.78 24.922 13.039 1 98 25 ALA B C 1
ATOM 2236 O O . ALA B 1 25 ? -1.573 25.125 13.961 1 98 25 ALA B O 1
ATOM 2237 N N . ALA B 1 26 ? 0.527 25 13.156 1 97.94 26 ALA B N 1
ATOM 2238 C CA . ALA B 1 26 ? 1.128 25.344 14.438 1 97.94 26 ALA B CA 1
ATOM 2239 C C . ALA B 1 26 ? 0.666 26.734 14.906 1 97.94 26 ALA B C 1
ATOM 2241 O O . ALA B 1 26 ? 0.381 26.922 16.094 1 97.94 26 ALA B O 1
ATOM 2242 N N . THR B 1 27 ? 0.615 27.609 14.016 1 97.19 27 THR B N 1
ATOM 2243 C CA . THR B 1 27 ? 0.162 28.969 14.328 1 97.19 27 THR B CA 1
ATOM 2244 C C . THR B 1 27 ? -1.285 28.953 14.812 1 97.19 27 THR B C 1
ATOM 2246 O O . THR B 1 27 ? -1.616 29.594 15.812 1 97.19 27 THR B O 1
ATOM 2249 N N . ARG B 1 28 ? -2.127 28.266 14.219 1 96.69 28 ARG B N 1
ATOM 2250 C CA . ARG B 1 28 ? -3.547 28.234 14.547 1 96.69 28 ARG B CA 1
ATOM 2251 C C . ARG B 1 28 ? -3.787 27.469 15.852 1 96.69 28 ARG B C 1
ATOM 2253 O O . ARG B 1 28 ? -4.664 27.828 16.641 1 96.69 28 ARG B O 1
ATOM 2260 N N . LEU B 1 29 ? -2.973 26.484 16.078 1 97.06 29 LEU B N 1
ATOM 2261 C CA . LEU B 1 29 ? -3.182 25.609 17.234 1 97.06 29 LEU B CA 1
ATOM 2262 C C . LEU B 1 29 ? -2.391 26.094 18.438 1 97.06 29 LEU B C 1
ATOM 2264 O O . LEU B 1 29 ? -2.627 25.656 19.562 1 97.06 29 LEU B O 1
ATOM 2268 N N . GLY B 1 30 ? -1.502 27 18.219 1 96.44 30 GLY B N 1
ATOM 2269 C CA . GLY B 1 30 ? -0.586 27.375 19.281 1 96.44 30 GLY B CA 1
ATOM 2270 C C . GLY B 1 30 ? 0.259 26.203 19.766 1 96.44 30 GLY B C 1
ATOM 2271 O O . GLY B 1 30 ? 0.422 26.016 20.969 1 96.44 30 GLY B O 1
ATOM 2272 N N . ALA B 1 31 ? 0.754 25.422 18.844 1 97.25 31 ALA B N 1
ATOM 2273 C CA . ALA B 1 31 ? 1.44 24.172 19.188 1 97.25 31 ALA B CA 1
ATOM 2274 C C . ALA B 1 31 ? 2.875 24.172 18.672 1 97.25 31 ALA B C 1
ATOM 2276 O O . ALA B 1 31 ? 3.193 24.875 17.703 1 97.25 31 ALA B O 1
ATOM 2277 N N . GLY B 1 32 ? 3.742 23.422 19.328 1 97.88 32 GLY B N 1
ATOM 2278 C CA . GLY B 1 32 ? 5.074 23.172 18.812 1 97.88 32 GLY B CA 1
ATOM 2279 C C . GLY B 1 32 ? 5.09 22.125 17.703 1 97.88 32 GLY B C 1
ATOM 2280 O O . GLY B 1 32 ? 4.094 21.453 17.469 1 97.88 32 GLY B O 1
ATOM 2281 N N . VAL B 1 33 ? 6.23 22.094 17.031 1 98.38 33 VAL B N 1
ATOM 2282 C CA . VAL B 1 33 ? 6.352 21.172 15.914 1 98.38 33 VAL B CA 1
ATOM 2283 C C . VAL B 1 33 ? 7.551 20.25 16.125 1 98.38 33 VAL B C 1
ATOM 2285 O O . VAL B 1 33 ? 8.664 20.719 16.375 1 98.38 33 VAL B O 1
ATOM 2288 N N . ASP B 1 34 ? 7.316 18.969 16.109 1 98.19 34 ASP B N 1
ATOM 2289 C CA . ASP B 1 34 ? 8.367 17.953 16.016 1 98.19 34 ASP B CA 1
ATOM 2290 C C . ASP B 1 34 ? 8.547 17.484 14.57 1 98.19 34 ASP B C 1
ATOM 2292 O O . ASP B 1 34 ? 7.68 16.797 14.031 1 98.19 34 ASP B O 1
ATOM 2296 N N . VAL B 1 35 ? 9.672 17.891 14.016 1 98.19 35 VAL B N 1
ATOM 2297 C CA . VAL B 1 35 ? 9.992 17.438 12.664 1 98.19 35 VAL B CA 1
ATOM 2298 C C . VAL B 1 35 ? 10.828 16.156 12.727 1 98.19 35 VAL B C 1
ATOM 2300 O O . VAL B 1 35 ? 11.852 16.125 13.414 1 98.19 35 VAL B O 1
ATOM 2303 N N . LEU B 1 36 ? 10.391 15.141 12.016 1 97.31 36 LEU B N 1
ATOM 2304 C CA . LEU B 1 36 ? 11.062 13.852 12.07 1 97.31 36 LEU B CA 1
ATOM 2305 C C . LEU B 1 36 ? 11.492 13.398 10.68 1 97.31 36 LEU B C 1
ATOM 2307 O O . LEU B 1 36 ? 10.742 13.547 9.711 1 97.31 36 LEU B O 1
ATOM 2311 N N . HIS B 1 37 ? 12.672 12.977 10.547 1 96.31 37 HIS B N 1
ATOM 2312 C CA . HIS B 1 37 ? 13.164 12.219 9.406 1 96.31 37 HIS B CA 1
ATOM 2313 C C . HIS B 1 37 ? 13.547 10.797 9.805 1 96.31 37 HIS B C 1
ATOM 2315 O O . HIS B 1 37 ? 14.406 10.602 10.68 1 96.31 37 HIS B O 1
ATOM 2321 N N . VAL B 1 38 ? 12.914 9.836 9.172 1 93.06 38 VAL B N 1
ATOM 2322 C CA . VAL B 1 38 ? 13.125 8.445 9.531 1 93.06 38 VAL B CA 1
ATOM 2323 C C . VAL B 1 38 ? 13.984 7.758 8.461 1 93.06 38 VAL B C 1
ATOM 2325 O O . VAL B 1 38 ? 13.633 7.766 7.281 1 93.06 38 VAL B O 1
ATOM 2328 N N . VAL B 1 39 ? 15.094 7.34 8.891 1 89.19 39 VAL B N 1
ATOM 2329 C CA . VAL B 1 39 ? 15.961 6.559 8.016 1 89.19 39 VAL B CA 1
ATOM 2330 C C . VAL B 1 39 ? 15.711 5.066 8.234 1 89.19 39 VAL B C 1
ATOM 2332 O O . VAL B 1 39 ? 15.891 4.555 9.344 1 89.19 39 VAL B O 1
ATOM 2335 N N . GLY B 1 40 ? 15.188 4.492 7.199 1 78.75 40 GLY B N 1
ATOM 2336 C CA . GLY B 1 40 ? 14.828 3.084 7.312 1 78.75 40 GLY B CA 1
ATOM 2337 C C . GLY B 1 40 ? 16.031 2.174 7.453 1 78.75 40 GLY B C 1
ATOM 2338 O O . GLY B 1 40 ? 17.109 2.48 6.941 1 78.75 40 GLY B O 1
ATOM 2339 N N . ARG B 1 41 ? 15.914 1.167 8.336 1 62.06 41 ARG B N 1
ATOM 2340 C CA . ARG B 1 41 ? 16.938 0.133 8.414 1 62.06 41 ARG B CA 1
ATOM 2341 C C . ARG B 1 41 ? 16.906 -0.756 7.172 1 62.06 41 ARG B C 1
ATOM 2343 O O . ARG B 1 41 ? 15.867 -1.313 6.824 1 62.06 41 ARG B O 1
ATOM 2350 N N . ARG B 1 42 ? 17.688 -0.255 6.129 1 54.62 42 ARG B N 1
ATOM 2351 C CA . ARG B 1 42 ? 17.781 -1.196 5.016 1 54.62 42 ARG B CA 1
ATOM 2352 C C . ARG B 1 42 ? 18.156 -2.59 5.508 1 54.62 42 ARG B C 1
ATOM 2354 O O . ARG B 1 42 ? 19.109 -2.746 6.27 1 54.62 42 ARG B O 1
ATOM 2361 N N . ARG B 1 43 ? 17.156 -3.383 5.859 1 47.97 43 ARG B N 1
ATOM 2362 C CA . ARG B 1 43 ? 17.578 -4.715 6.281 1 47.97 43 ARG B CA 1
ATOM 2363 C C . ARG B 1 43 ? 18.562 -5.316 5.293 1 47.97 43 ARG B C 1
ATOM 2365 O O . ARG B 1 43 ? 18.422 -5.156 4.078 1 47.97 43 ARG B O 1
ATOM 2372 N N . ALA B 1 44 ? 19.719 -5.66 5.852 1 49.16 44 ALA B N 1
ATOM 2373 C CA . ALA B 1 44 ? 20.688 -6.492 5.133 1 49.16 44 ALA B CA 1
ATOM 2374 C C . ALA B 1 44 ? 19.969 -7.527 4.266 1 49.16 44 ALA B C 1
ATOM 2376 O O . ALA B 1 44 ? 19.016 -8.156 4.707 1 49.16 44 ALA B O 1
ATOM 2377 N N . THR B 1 45 ? 19.797 -7.223 2.945 1 51.97 45 THR B N 1
ATOM 2378 C CA . THR B 1 45 ? 19.359 -8.289 2.051 1 51.97 45 THR B CA 1
ATOM 2379 C C . THR B 1 45 ? 19.641 -9.656 2.658 1 51.97 45 THR B C 1
ATOM 2381 O O . THR B 1 45 ? 20.797 -10 2.932 1 51.97 45 THR B O 1
ATOM 2384 N N . ARG B 1 46 ? 18.891 -10.156 3.682 1 50.81 46 ARG B N 1
ATOM 2385 C CA . ARG B 1 46 ? 19.203 -11.508 4.145 1 50.81 46 ARG B CA 1
ATOM 2386 C C . ARG B 1 46 ? 19.25 -12.484 2.977 1 50.81 46 ARG B C 1
ATOM 2388 O O . ARG B 1 46 ? 18.344 -12.492 2.129 1 50.81 46 ARG B O 1
ATOM 2395 N N . GLY B 1 47 ? 20.406 -12.609 2.432 1 55.69 47 GLY B N 1
ATOM 2396 C CA . GLY B 1 47 ? 20.953 -13.438 1.363 1 55.69 47 GLY B CA 1
ATOM 2397 C C . GLY B 1 47 ? 20.297 -14.805 1.279 1 55.69 47 GLY B C 1
ATOM 2398 O O . GLY B 1 47 ? 20.844 -15.727 0.672 1 55.69 47 GLY B O 1
ATOM 2399 N N . LEU B 1 48 ? 19.141 -15.141 2.014 1 61.94 48 LEU B N 1
ATOM 2400 C CA . LEU B 1 48 ? 18.969 -16.594 1.954 1 61.94 48 LEU B CA 1
ATOM 2401 C C . LEU B 1 48 ? 18 -16.984 0.839 1 61.94 48 LEU B C 1
ATOM 2403 O O . LEU B 1 48 ? 17.75 -18.156 0.613 1 61.94 48 LEU B O 1
ATOM 2407 N N . GLY B 1 49 ? 17.875 -16.172 -0.159 1 78.81 49 GLY B N 1
ATOM 2408 C CA . GLY B 1 49 ? 16.984 -16.578 -1.242 1 78.81 49 GLY B CA 1
ATOM 2409 C C . GLY B 1 49 ? 17.703 -16.688 -2.576 1 78.81 49 GLY B C 1
ATOM 2410 O O . GLY B 1 49 ? 18.891 -16.984 -2.625 1 78.81 49 GLY B O 1
ATOM 2411 N N . LEU B 1 50 ? 17.078 -16.828 -3.605 1 89.19 50 LEU B N 1
ATOM 2412 C CA . LEU B 1 50 ? 17.656 -16.891 -4.938 1 89.19 50 LEU B CA 1
ATOM 2413 C C . LEU B 1 50 ? 18.703 -15.781 -5.121 1 89.19 50 LEU B C 1
ATOM 2415 O O . LEU B 1 50 ? 18.5 -14.648 -4.68 1 89.19 50 LEU B O 1
ATOM 2419 N N . GLY B 1 51 ? 19.859 -16.125 -5.617 1 89.69 51 GLY B N 1
ATOM 2420 C CA . GLY B 1 51 ? 20.891 -15.156 -5.953 1 89.69 51 GLY B CA 1
ATOM 2421 C C . GLY B 1 51 ? 21.891 -14.938 -4.832 1 89.69 51 GLY B C 1
ATOM 2422 O O . GLY B 1 51 ? 22.766 -14.078 -4.93 1 89.69 51 GLY B O 1
ATOM 2423 N N . ALA B 1 52 ? 21.75 -15.781 -3.785 1 87.38 52 ALA B N 1
ATOM 2424 C CA . ALA B 1 52 ? 22.656 -15.617 -2.654 1 87.38 52 ALA B CA 1
ATOM 2425 C C . ALA B 1 52 ? 24.062 -16.078 -3.016 1 87.38 52 ALA B C 1
ATOM 2427 O O . ALA B 1 52 ? 24.281 -17.25 -3.332 1 87.38 52 ALA B O 1
ATOM 2428 N N . ARG B 1 53 ? 24.969 -15.148 -3.209 1 90 53 ARG B N 1
ATOM 2429 C CA . ARG B 1 53 ? 26.406 -15.328 -3.375 1 90 53 ARG B CA 1
ATOM 2430 C C . ARG B 1 53 ? 27.172 -14.57 -2.301 1 90 53 ARG B C 1
ATOM 2432 O O . ARG B 1 53 ? 27.062 -13.352 -2.184 1 90 53 ARG B O 1
ATOM 2439 N N . SER B 1 54 ? 27.953 -15.32 -1.569 1 87.69 54 SER B N 1
ATOM 2440 C CA . SER B 1 54 ? 28.578 -14.773 -0.364 1 87.69 54 SER B CA 1
ATOM 2441 C C . SER B 1 54 ? 29.375 -13.516 -0.671 1 87.69 54 SER B C 1
ATOM 2443 O O . SER B 1 54 ? 29.234 -12.5 0.023 1 87.69 54 SER B O 1
ATOM 2445 N N . ALA B 1 55 ? 30.203 -13.594 -1.743 1 90.75 55 ALA B N 1
ATOM 2446 C CA . ALA B 1 55 ? 31.047 -12.445 -2.08 1 90.75 55 ALA B CA 1
ATOM 2447 C C . ALA B 1 55 ? 30.203 -11.242 -2.496 1 90.75 55 ALA B C 1
ATOM 2449 O O . ALA B 1 55 ? 30.484 -10.117 -2.098 1 90.75 55 ALA B O 1
ATOM 2450 N N . LEU B 1 56 ? 29.234 -11.477 -3.264 1 89.94 56 LEU B N 1
ATOM 2451 C CA . LEU B 1 56 ? 28.344 -10.422 -3.73 1 89.94 56 LEU B CA 1
ATOM 2452 C C . LEU B 1 56 ? 27.562 -9.812 -2.568 1 89.94 56 LEU B C 1
ATOM 2454 O O . LEU B 1 56 ? 27.422 -8.594 -2.486 1 89.94 56 LEU B O 1
ATOM 2458 N N . GLN B 1 57 ? 27.156 -10.688 -1.682 1 87.88 57 GLN B N 1
ATOM 2459 C CA . GLN B 1 57 ? 26.438 -10.234 -0.505 1 87.88 57 GLN B CA 1
ATOM 2460 C C . GLN B 1 57 ? 27.297 -9.344 0.377 1 87.88 57 GLN B C 1
ATOM 2462 O O . GLN B 1 57 ? 26.828 -8.336 0.912 1 87.88 57 GLN B O 1
ATOM 2467 N N . ALA B 1 58 ? 28.516 -9.734 0.476 1 91.06 58 ALA B N 1
ATOM 2468 C CA . ALA B 1 58 ? 29.453 -8.953 1.28 1 91.06 58 ALA B CA 1
ATOM 2469 C C . ALA B 1 58 ? 29.688 -7.578 0.66 1 91.06 58 ALA B C 1
ATOM 2471 O O . ALA B 1 58 ? 29.766 -6.574 1.369 1 91.06 58 ALA B O 1
ATOM 2472 N N . GLU B 1 59 ? 29.812 -7.566 -0.631 1 92.25 59 GLU B N 1
ATOM 2473 C CA . GLU B 1 59 ? 30.031 -6.301 -1.331 1 92.25 59 GLU B CA 1
ATOM 2474 C C . GLU B 1 59 ? 28.812 -5.391 -1.207 1 92.25 59 GLU B C 1
ATOM 2476 O O . GLU B 1 59 ? 28.953 -4.188 -0.98 1 92.25 59 GLU B O 1
ATOM 2481 N N . LEU B 1 60 ? 27.734 -5.957 -1.357 1 88.44 60 LEU B N 1
ATOM 2482 C CA . LEU B 1 60 ? 26.484 -5.191 -1.238 1 88.44 60 LEU B CA 1
ATOM 2483 C C . LEU B 1 60 ? 26.328 -4.648 0.176 1 88.44 60 LEU B C 1
ATOM 2485 O O . LEU B 1 60 ? 25.922 -3.498 0.359 1 88.44 60 LEU B O 1
ATOM 2489 N N . ALA B 1 61 ? 26.656 -5.477 1.138 1 87.88 61 ALA B N 1
ATOM 2490 C CA . ALA B 1 61 ? 26.562 -5.059 2.533 1 87.88 61 ALA B CA 1
ATOM 2491 C C . ALA B 1 61 ? 27.5 -3.891 2.82 1 87.88 61 ALA B C 1
ATOM 2493 O O . ALA B 1 61 ? 27.141 -2.963 3.549 1 87.88 61 ALA B O 1
ATOM 2494 N N . ALA B 1 62 ? 28.672 -3.947 2.277 1 91.12 62 ALA B N 1
ATOM 2495 C CA . ALA B 1 62 ? 29.641 -2.875 2.469 1 91.12 62 ALA B CA 1
ATOM 2496 C C . ALA B 1 62 ? 29.156 -1.572 1.84 1 91.12 62 ALA B C 1
ATOM 2498 O O . ALA B 1 62 ? 29.312 -0.498 2.426 1 91.12 62 ALA B O 1
ATOM 2499 N N . LEU B 1 63 ? 28.609 -1.651 0.719 1 89.12 63 LEU B N 1
ATOM 2500 C CA . LEU B 1 63 ? 28.062 -0.477 0.042 1 89.12 63 LEU B CA 1
ATOM 2501 C C . LEU B 1 63 ? 26.891 0.106 0.816 1 89.12 63 LEU B C 1
ATOM 2503 O O . LEU B 1 63 ? 26.75 1.327 0.921 1 89.12 63 LEU B O 1
ATOM 2507 N N . ASP B 1 64 ? 26.078 -0.75 1.357 1 85.69 64 ASP B N 1
ATOM 2508 C CA . ASP B 1 64 ? 24.922 -0.315 2.137 1 85.69 64 ASP B CA 1
ATOM 2509 C C . ASP B 1 64 ? 25.359 0.432 3.395 1 85.69 64 ASP B C 1
ATOM 2511 O O . ASP B 1 64 ? 24.734 1.422 3.783 1 85.69 64 ASP B O 1
ATOM 2515 N N . ALA B 1 65 ? 26.438 -0.076 3.951 1 88.25 65 ALA B N 1
ATOM 2516 C CA . ALA B 1 65 ? 26.969 0.6 5.133 1 88.25 65 ALA B CA 1
ATOM 2517 C C . ALA B 1 65 ? 27.469 2.002 4.785 1 88.25 65 ALA B C 1
ATOM 2519 O O . ALA B 1 65 ? 27.266 2.945 5.551 1 88.25 65 ALA B O 1
ATOM 2520 N N . GLN B 1 66 ? 28.062 2.117 3.668 1 90.31 66 GLN B N 1
ATOM 2521 C CA . GLN B 1 66 ? 28.531 3.424 3.215 1 90.31 66 GLN B CA 1
ATOM 2522 C C . GLN B 1 66 ? 27.359 4.359 2.926 1 90.31 66 GLN B C 1
ATOM 2524 O O . GLN B 1 66 ? 27.391 5.531 3.307 1 90.31 66 GLN B O 1
ATOM 2529 N N . ARG B 1 67 ? 26.422 3.887 2.326 1 87.94 67 ARG B N 1
ATOM 2530 C CA . ARG B 1 67 ? 25.25 4.68 1.971 1 87.94 67 ARG B CA 1
ATOM 2531 C C . ARG B 1 67 ? 24.516 5.164 3.217 1 87.94 67 ARG B C 1
ATOM 2533 O O . ARG B 1 67 ? 24.016 6.289 3.254 1 87.94 67 ARG B O 1
ATOM 2540 N N . ALA B 1 68 ? 24.516 4.281 4.195 1 87.69 68 ALA B N 1
ATOM 2541 C CA . ALA B 1 68 ? 23.844 4.633 5.438 1 87.69 68 ALA B CA 1
ATOM 2542 C C . ALA B 1 68 ? 24.438 5.887 6.062 1 87.69 68 ALA B C 1
ATOM 2544 O O . ALA B 1 68 ? 23.719 6.754 6.555 1 87.69 68 ALA B O 1
ATOM 2545 N N . ARG B 1 69 ? 25.719 5.988 5.957 1 90.5 69 ARG B N 1
ATOM 2546 C CA . ARG B 1 69 ? 26.406 7.156 6.504 1 90.5 69 ARG B CA 1
ATOM 2547 C C . ARG B 1 69 ? 26.031 8.414 5.734 1 90.5 69 ARG B C 1
ATOM 2549 O O . ARG B 1 69 ? 25.797 9.469 6.332 1 90.5 69 ARG B O 1
ATOM 2556 N N . LEU B 1 70 ? 25.953 8.305 4.473 1 90.44 70 LEU B N 1
ATOM 2557 C CA . LEU B 1 70 ? 25.609 9.453 3.641 1 90.44 70 LEU B CA 1
ATOM 2558 C C . LEU B 1 70 ? 24.141 9.844 3.842 1 90.44 70 LEU B C 1
ATOM 2560 O O . LEU B 1 70 ? 23.812 11.023 3.797 1 90.44 70 LEU B O 1
ATOM 2564 N N . GLU B 1 71 ? 23.344 8.852 4.066 1 89.75 71 GLU B N 1
ATOM 2565 C CA . GLU B 1 71 ? 21.938 9.109 4.316 1 89.75 71 GLU B CA 1
ATOM 2566 C C . GLU B 1 71 ? 21.719 9.867 5.621 1 89.75 71 GLU B C 1
ATOM 2568 O O . GLU B 1 71 ? 20.812 10.688 5.734 1 89.75 71 GLU B O 1
ATOM 2573 N N . ASP B 1 72 ? 22.594 9.547 6.551 1 93.12 72 ASP B N 1
ATOM 2574 C CA . ASP B 1 72 ? 22.547 10.312 7.797 1 93.12 72 ASP B CA 1
ATOM 2575 C C . ASP B 1 72 ? 22.844 11.789 7.543 1 93.12 72 ASP B C 1
ATOM 2577 O O . ASP B 1 72 ? 22.125 12.664 8.031 1 93.12 72 ASP B O 1
ATOM 2581 N N . SER B 1 73 ? 23.891 12.008 6.797 1 94.25 73 SER B N 1
ATOM 2582 C CA . SER B 1 73 ? 24.25 13.383 6.473 1 94.25 73 SER B CA 1
ATOM 2583 C C . SER B 1 73 ? 23.109 14.094 5.73 1 94.25 73 SER B C 1
ATOM 2585 O O . SER B 1 73 ? 22.797 15.25 6.023 1 94.25 73 SER B O 1
ATOM 2587 N N . ARG B 1 74 ? 22.5 13.43 4.879 1 92.12 74 ARG B N 1
ATOM 2588 C CA . ARG B 1 74 ? 21.359 13.984 4.145 1 92.12 74 ARG B CA 1
ATOM 2589 C C . ARG B 1 74 ? 20.188 14.25 5.074 1 92.12 74 ARG B C 1
ATOM 2591 O O . ARG B 1 74 ? 19.531 15.289 4.969 1 92.12 74 ARG B O 1
ATOM 2598 N N . GLY B 1 75 ? 19.969 13.32 5.918 1 94.94 75 GLY B N 1
ATOM 2599 C CA . GLY B 1 75 ? 18.906 13.484 6.891 1 94.94 75 GLY B CA 1
ATOM 2600 C C . GLY B 1 75 ? 19.062 14.719 7.754 1 94.94 75 GLY B C 1
ATOM 2601 O O . GLY B 1 75 ? 18.109 15.469 7.965 1 94.94 75 GLY B O 1
ATOM 2602 N N . PHE B 1 76 ? 20.297 14.945 8.188 1 96.5 76 PHE B N 1
ATOM 2603 C CA . PHE B 1 76 ? 20.578 16.141 8.977 1 96.5 76 PHE B CA 1
ATOM 2604 C C . PHE B 1 76 ? 20.344 17.391 8.156 1 96.5 76 PHE B C 1
ATOM 2606 O O . PHE B 1 76 ? 19.797 18.375 8.664 1 96.5 76 PHE B O 1
ATOM 2613 N N . ALA B 1 77 ? 20.719 17.344 6.906 1 96.19 77 ALA B N 1
ATOM 2614 C CA . ALA B 1 77 ? 20.5 18.484 6.031 1 96.19 77 ALA B CA 1
ATOM 2615 C C . ALA B 1 77 ? 19.016 18.766 5.832 1 96.19 77 ALA B C 1
ATOM 2617 O O . ALA B 1 77 ? 18.594 19.922 5.82 1 96.19 77 ALA B O 1
ATOM 2618 N N . ILE B 1 78 ? 18.219 17.766 5.656 1 96.19 78 ILE B N 1
ATOM 2619 C CA . ILE B 1 78 ? 16.781 17.875 5.5 1 96.19 78 ILE B CA 1
ATOM 2620 C C . ILE B 1 78 ? 16.172 18.547 6.734 1 96.19 78 ILE B C 1
ATOM 2622 O O . ILE B 1 78 ? 15.383 19.484 6.617 1 96.19 78 ILE B O 1
ATOM 2626 N N . LEU B 1 79 ? 16.641 18.047 7.871 1 98.19 79 LEU B N 1
ATOM 2627 C CA . LEU B 1 79 ? 16.094 18.547 9.125 1 98.19 79 LEU B CA 1
ATOM 2628 C C . LEU B 1 79 ? 16.5 20 9.359 1 98.19 79 LEU B C 1
ATOM 2630 O O . LEU B 1 79 ? 15.711 20.812 9.859 1 98.19 79 LEU B O 1
ATOM 2634 N N . GLU B 1 80 ? 17.719 20.312 9.031 1 97.94 80 GLU B N 1
ATOM 2635 C CA . GLU B 1 80 ? 18.172 21.688 9.141 1 97.94 80 GLU B CA 1
ATOM 2636 C C . GLU B 1 80 ? 17.328 22.625 8.281 1 97.94 80 GLU B C 1
ATOM 2638 O O . GLU B 1 80 ? 16.859 23.672 8.758 1 97.94 80 GLU B O 1
ATOM 2643 N N . ASP B 1 81 ? 17.078 22.25 7.07 1 97.5 81 ASP B N 1
ATOM 2644 C CA . ASP B 1 81 ? 16.25 23.031 6.164 1 97.5 81 ASP B CA 1
ATOM 2645 C C . ASP B 1 81 ? 14.82 23.156 6.68 1 97.5 81 ASP B C 1
ATOM 2647 O O . ASP B 1 81 ? 14.195 24.219 6.578 1 97.5 81 ASP B O 1
ATOM 2651 N N . ALA B 1 82 ? 14.305 22.078 7.195 1 98.38 82 ALA B N 1
ATOM 2652 C CA . ALA B 1 82 ? 12.953 22.062 7.73 1 98.38 82 ALA B CA 1
ATOM 2653 C C . ALA B 1 82 ? 12.812 23.047 8.891 1 98.38 82 ALA B C 1
ATOM 2655 O O . ALA B 1 82 ? 11.844 23.812 8.953 1 98.38 82 ALA B O 1
ATOM 2656 N N . GLU B 1 83 ? 13.781 22.984 9.742 1 98.5 83 GLU B N 1
ATOM 2657 C CA . GLU B 1 83 ? 13.781 23.906 10.875 1 98.5 83 GLU B CA 1
ATOM 2658 C C . GLU B 1 83 ? 13.812 25.359 10.406 1 98.5 83 GLU B C 1
ATOM 2660 O O . GLU B 1 83 ? 13.117 26.203 10.953 1 98.5 83 GLU B O 1
ATOM 2665 N N . GLU B 1 84 ? 14.586 25.594 9.445 1 98.06 84 GLU B N 1
ATOM 2666 C CA . GLU B 1 84 ? 14.68 26.938 8.914 1 98.06 84 GLU B CA 1
ATOM 2667 C C . GLU B 1 84 ? 13.344 27.406 8.352 1 98.06 84 GLU B C 1
ATOM 2669 O O . GLU B 1 84 ? 12.93 28.547 8.594 1 98.06 84 GLU B O 1
ATOM 2674 N N . LEU B 1 85 ? 12.703 26.594 7.625 1 97.75 85 LEU B N 1
ATOM 2675 C CA . LEU B 1 85 ? 11.406 26.938 7.047 1 97.75 85 LEU B CA 1
ATOM 2676 C C . LEU B 1 85 ? 10.383 27.234 8.141 1 97.75 85 LEU B C 1
ATOM 2678 O O . LEU B 1 85 ? 9.617 28.188 8.039 1 97.75 85 LEU B O 1
ATOM 2682 N N . LEU B 1 86 ? 10.414 26.422 9.164 1 98.5 86 LEU B N 1
ATOM 2683 C CA . LEU B 1 86 ? 9.461 26.594 10.258 1 98.5 86 LEU B CA 1
ATOM 2684 C C . LEU B 1 86 ? 9.75 27.875 11.039 1 98.5 86 LEU B C 1
ATOM 2686 O O . LEU B 1 86 ? 8.828 28.594 11.422 1 98.5 86 LEU B O 1
ATOM 2690 N N . ARG B 1 87 ? 11.016 28.156 11.258 1 98.5 87 ARG B N 1
ATOM 2691 C CA . ARG B 1 87 ? 11.391 29.406 11.922 1 98.5 87 ARG B CA 1
ATOM 2692 C C . ARG B 1 87 ? 10.977 30.625 11.094 1 98.5 87 ARG B C 1
ATOM 2694 O O . ARG B 1 87 ? 10.492 31.609 11.648 1 98.5 87 ARG B O 1
ATOM 2701 N N . ALA B 1 88 ? 11.164 30.484 9.805 1 97.81 88 ALA B N 1
ATOM 2702 C CA . ALA B 1 88 ? 10.758 31.562 8.906 1 97.81 88 ALA B CA 1
ATOM 2703 C C . ALA B 1 88 ? 9.25 31.781 8.961 1 97.81 88 ALA B C 1
ATOM 2705 O O . ALA B 1 88 ? 8.773 32.906 8.719 1 97.81 88 ALA B O 1
ATOM 2706 N N . ALA B 1 89 ? 8.562 30.812 9.328 1 96.56 89 ALA B N 1
ATOM 2707 C CA . ALA B 1 89 ? 7.105 30.891 9.43 1 96.56 89 ALA B CA 1
ATOM 2708 C C . ALA B 1 89 ? 6.684 31.391 10.805 1 96.56 89 ALA B C 1
ATOM 2710 O O . ALA B 1 89 ? 5.488 31.469 11.109 1 96.56 89 ALA B O 1
ATOM 2711 N N . GLY B 1 90 ? 7.621 31.578 11.727 1 97.56 90 GLY B N 1
ATOM 2712 C CA . GLY B 1 90 ? 7.328 32.188 13.016 1 97.56 90 GLY B CA 1
ATOM 2713 C C . GLY B 1 90 ? 7.199 31.156 14.133 1 97.56 90 GLY B C 1
ATOM 2714 O O . GLY B 1 90 ? 6.777 31.484 15.242 1 97.56 90 GLY B O 1
ATOM 2715 N N . ILE B 1 91 ? 7.551 29.922 13.836 1 98.25 91 ILE B N 1
ATOM 2716 C CA . ILE B 1 91 ? 7.461 28.875 14.859 1 98.25 91 ILE B CA 1
ATOM 2717 C C . ILE B 1 91 ? 8.734 28.875 15.703 1 98.25 91 ILE B C 1
ATOM 2719 O O . ILE B 1 91 ? 9.844 28.828 15.164 1 98.25 91 ILE B O 1
ATOM 2723 N N . THR B 1 92 ? 8.57 28.828 16.984 1 97.56 92 THR B N 1
ATOM 2724 C CA . THR B 1 92 ? 9.734 28.922 17.859 1 97.56 92 THR B CA 1
ATOM 2725 C C . THR B 1 92 ? 9.992 27.594 18.562 1 97.56 92 THR B C 1
ATOM 2727 O O . THR B 1 92 ? 11.141 27.234 18.812 1 97.56 92 THR B O 1
ATOM 2730 N N . ASP B 1 93 ? 8.938 26.922 18.891 1 98.19 93 ASP B N 1
ATOM 2731 C CA . ASP B 1 93 ? 9.078 25.625 19.547 1 98.19 93 ASP B CA 1
ATOM 2732 C C . ASP B 1 93 ? 9.195 24.5 18.516 1 98.19 93 ASP B C 1
ATOM 2734 O O . ASP B 1 93 ? 8.18 23.953 18.078 1 98.19 93 ASP B O 1
ATOM 2738 N N . ILE B 1 94 ? 10.438 24.219 18.172 1 98.5 94 ILE B N 1
ATOM 2739 C CA . ILE B 1 94 ? 10.711 23.234 17.141 1 98.5 94 ILE B CA 1
ATOM 2740 C C . ILE B 1 94 ? 11.68 22.172 17.672 1 98.5 94 ILE B C 1
ATOM 2742 O O . ILE B 1 94 ? 12.672 22.516 18.328 1 98.5 94 ILE B O 1
ATOM 2746 N N . SER B 1 95 ? 11.406 20.984 17.484 1 97.94 95 SER B N 1
ATOM 2747 C CA . SER B 1 95 ? 12.359 19.891 17.641 1 97.94 95 SER B CA 1
ATOM 2748 C C . SER B 1 95 ? 12.562 19.156 16.312 1 97.94 95 SER B C 1
ATOM 2750 O O . SER B 1 95 ? 11.617 18.969 15.547 1 97.94 95 SER B O 1
ATOM 2752 N N . ALA B 1 96 ? 13.727 18.844 16.016 1 97.94 96 ALA B N 1
ATOM 2753 C CA . ALA B 1 96 ? 14.094 18.094 14.812 1 97.94 96 ALA B CA 1
ATOM 2754 C C . ALA B 1 96 ? 14.883 16.828 15.164 1 97.94 96 ALA B C 1
ATOM 2756 O O . ALA B 1 96 ? 15.914 16.906 15.836 1 97.94 96 ALA B O 1
ATOM 2757 N N . ASP B 1 97 ? 14.398 15.68 14.719 1 97.25 97 ASP B N 1
ATOM 2758 C CA . ASP B 1 97 ? 15.047 14.422 15.102 1 97.25 97 ASP B CA 1
ATOM 2759 C C . ASP B 1 97 ? 15.258 13.523 13.883 1 97.25 97 ASP B C 1
ATOM 2761 O O . ASP B 1 97 ? 14.344 13.32 13.086 1 97.25 97 ASP B O 1
ATOM 2765 N N . LEU B 1 98 ? 16.422 13.109 13.742 1 96.94 98 LEU B N 1
ATOM 2766 C CA . LEU B 1 98 ? 16.734 11.992 12.859 1 96.94 98 LEU B CA 1
ATOM 2767 C C . LEU B 1 98 ? 16.562 10.656 13.586 1 96.94 98 LEU B C 1
ATOM 2769 O O . LEU B 1 98 ? 17.188 10.43 14.625 1 96.94 98 LEU B O 1
ATOM 2773 N N . VAL B 1 99 ? 15.773 9.812 13.055 1 94.44 99 VAL B N 1
ATOM 2774 C CA . VAL B 1 99 ? 15.484 8.555 13.742 1 94.44 99 VAL B CA 1
ATOM 2775 C C . VAL B 1 99 ? 15.781 7.383 12.812 1 94.44 99 VAL B C 1
ATOM 2777 O O . VAL B 1 99 ? 15.406 7.398 11.641 1 94.44 99 VAL B O 1
ATOM 2780 N N . HIS B 1 100 ? 16.516 6.434 13.383 1 91.38 100 HIS B N 1
ATOM 2781 C CA . HIS B 1 100 ? 16.766 5.195 12.656 1 91.38 100 HIS B CA 1
ATOM 2782 C C . HIS B 1 100 ? 15.766 4.117 13.047 1 91.38 100 HIS B C 1
ATOM 2784 O O . HIS B 1 100 ? 15.555 3.857 14.234 1 91.38 100 HIS B O 1
ATOM 2790 N N . GLY B 1 101 ? 15.086 3.6 12.117 1 87.31 101 GLY B N 1
ATOM 2791 C CA . GLY B 1 101 ? 14.164 2.518 12.422 1 87.31 101 GLY B CA 1
ATOM 2792 C C . GLY B 1 101 ? 12.922 2.525 11.547 1 87.31 101 GLY B C 1
ATOM 2793 O O . GLY B 1 101 ? 13 2.844 10.352 1 87.31 101 GLY B O 1
ATOM 2794 N N . ASP B 1 102 ? 11.875 2.064 12.172 1 85.44 102 ASP B N 1
ATOM 2795 C CA . ASP B 1 102 ? 10.617 1.909 11.453 1 85.44 102 ASP B CA 1
ATOM 2796 C C . ASP B 1 102 ? 9.68 3.086 11.719 1 85.44 102 ASP B C 1
ATOM 2798 O O . ASP B 1 102 ? 9.516 3.506 12.867 1 85.44 102 ASP B O 1
ATOM 2802 N N . LEU B 1 103 ? 9.102 3.549 10.641 1 88.06 103 LEU B N 1
ATOM 2803 C CA . LEU B 1 103 ? 8.234 4.715 10.68 1 88.06 103 LEU B CA 1
ATOM 2804 C C . LEU B 1 103 ? 7.07 4.488 11.641 1 88.06 103 LEU B C 1
ATOM 2806 O O . LEU B 1 103 ? 6.754 5.355 12.461 1 88.06 103 LEU B O 1
ATOM 2810 N N . LEU B 1 104 ? 6.43 3.328 11.633 1 88 104 LEU B N 1
ATOM 2811 C CA . LEU B 1 104 ? 5.258 3.07 12.461 1 88 104 LEU B CA 1
ATOM 2812 C C . LEU B 1 104 ? 5.648 2.957 13.938 1 88 104 LEU B C 1
ATOM 2814 O O . LEU B 1 104 ? 4.879 3.354 14.812 1 88 104 LEU B O 1
ATOM 2818 N N . ALA B 1 105 ? 6.852 2.32 14.125 1 87 105 ALA B N 1
ATOM 2819 C CA . ALA B 1 105 ? 7.34 2.252 15.5 1 87 105 ALA B CA 1
ATOM 2820 C C . ALA B 1 105 ? 7.551 3.648 16.078 1 87 105 ALA B C 1
ATOM 2822 O O . ALA B 1 105 ? 7.195 3.91 17.234 1 87 105 ALA B O 1
ATOM 2823 N N . GLU B 1 106 ? 8.086 4.52 15.242 1 89.38 106 GLU B N 1
ATOM 2824 C CA . GLU B 1 106 ? 8.312 5.895 15.68 1 89.38 106 GLU B CA 1
ATOM 2825 C C . GLU B 1 106 ? 6.992 6.625 15.906 1 89.38 106 GLU B C 1
ATOM 2827 O O . GLU B 1 106 ? 6.848 7.375 16.875 1 89.38 106 GLU B O 1
ATOM 2832 N N . LEU B 1 107 ? 6.07 6.457 15.008 1 91.25 107 LEU B N 1
ATOM 2833 C CA . LEU B 1 107 ? 4.738 7.027 15.172 1 91.25 107 LEU B CA 1
ATOM 2834 C C . LEU B 1 107 ? 4.121 6.594 16.5 1 91.25 107 LEU B C 1
ATOM 2836 O O . LEU B 1 107 ? 3.662 7.434 17.281 1 91.25 107 LEU B O 1
ATOM 2840 N N . SER B 1 108 ? 4.117 5.324 16.719 1 90.81 108 SER B N 1
ATOM 2841 C CA . SER B 1 108 ? 3.496 4.762 17.922 1 90.81 108 SER B CA 1
ATOM 2842 C C . SER B 1 108 ? 4.102 5.352 19.188 1 90.81 108 SER B C 1
ATOM 2844 O O . SER B 1 108 ? 3.393 5.582 20.172 1 90.81 108 SER B O 1
ATOM 2846 N N . SER B 1 109 ? 5.379 5.605 19.156 1 91.44 109 SER B N 1
ATOM 2847 C CA . SER B 1 109 ? 6.078 6.094 20.328 1 91.44 109 SER B CA 1
ATOM 2848 C C . SER B 1 109 ? 5.781 7.57 20.578 1 91.44 109 SER B C 1
ATOM 2850 O O . SER B 1 109 ? 5.926 8.062 21.703 1 91.44 109 SER B O 1
ATOM 2852 N N . ARG B 1 110 ? 5.266 8.25 19.594 1 92.88 110 ARG B N 1
ATOM 2853 C CA . ARG B 1 110 ? 5.188 9.703 19.719 1 92.88 110 ARG B CA 1
ATOM 2854 C C . ARG B 1 110 ? 3.742 10.18 19.641 1 92.88 110 ARG B C 1
ATOM 2856 O O . ARG B 1 110 ? 3.426 11.297 20.078 1 92.88 110 ARG B O 1
ATOM 2863 N N . GLU B 1 111 ? 2.855 9.422 19.125 1 93 111 GLU B N 1
ATOM 2864 C CA . GLU B 1 111 ? 1.542 9.914 18.719 1 93 111 GLU B CA 1
ATOM 2865 C C . GLU B 1 111 ? 0.686 10.273 19.938 1 93 111 GLU B C 1
ATOM 2867 O O . GLU B 1 111 ? -0.214 11.109 19.844 1 93 111 GLU B O 1
ATOM 2872 N N . ALA B 1 112 ? 0.993 9.648 21.047 1 90.75 112 ALA B N 1
ATOM 2873 C CA . ALA B 1 112 ? 0.188 9.93 22.234 1 90.75 112 ALA B CA 1
ATOM 2874 C C . ALA B 1 112 ? 0.218 11.414 22.578 1 90.75 112 ALA B C 1
ATOM 2876 O O . ALA B 1 112 ? -0.786 11.977 23.016 1 90.75 112 ALA B O 1
ATOM 2877 N N . GLY B 1 113 ? 1.283 12.047 22.406 1 90.81 113 GLY B N 1
ATOM 2878 C CA . GLY B 1 113 ? 1.432 13.461 22.734 1 90.81 113 GLY B CA 1
ATOM 2879 C C . GLY B 1 113 ? 1.164 14.367 21.547 1 90.81 113 GLY B C 1
ATOM 2880 O O . GLY B 1 113 ? 1.267 15.594 21.656 1 90.81 113 GLY B O 1
ATOM 2881 N N . ALA B 1 114 ? 0.685 13.766 20.469 1 94.88 114 ALA B N 1
ATOM 2882 C CA . ALA B 1 114 ? 0.504 14.555 19.25 1 94.88 114 ALA B CA 1
ATOM 2883 C C . ALA B 1 114 ? -0.947 15 19.109 1 94.88 114 ALA B C 1
ATOM 2885 O O . ALA B 1 114 ? -1.871 14.227 19.375 1 94.88 114 ALA B O 1
ATOM 2886 N N . GLY B 1 115 ? -1.074 16.266 18.719 1 96.25 115 GLY B N 1
ATOM 2887 C CA . GLY B 1 115 ? -2.396 16.766 18.375 1 96.25 115 GLY B CA 1
ATOM 2888 C C . GLY B 1 115 ? -2.711 16.641 16.891 1 96.25 115 GLY B C 1
ATOM 2889 O O . GLY B 1 115 ? -3.879 16.625 16.5 1 96.25 115 GLY B O 1
ATOM 2890 N N . LEU B 1 116 ? -1.636 16.562 16.156 1 97.5 116 LEU B N 1
ATOM 2891 C CA . LEU B 1 116 ? -1.756 16.516 14.703 1 97.5 116 LEU B CA 1
ATOM 2892 C C . LEU B 1 116 ? -0.529 15.859 14.078 1 97.5 116 LEU B C 1
ATOM 2894 O O . LEU B 1 116 ? 0.602 16.141 14.484 1 97.5 116 LEU B O 1
ATOM 2898 N N . LEU B 1 117 ? -0.784 14.977 13.18 1 97.81 117 LEU B N 1
ATOM 2899 C CA . LEU B 1 117 ? 0.265 14.391 12.359 1 97.81 11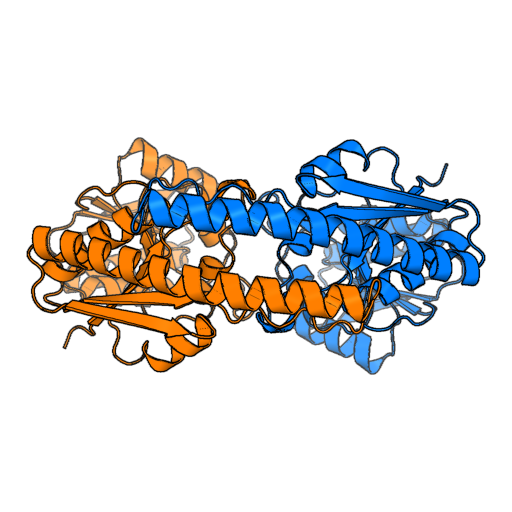7 LEU B CA 1
ATOM 2900 C C . LEU B 1 117 ? 0.251 14.984 10.953 1 97.81 117 LEU B C 1
ATOM 2902 O O . LEU B 1 117 ? -0.816 15.266 10.406 1 97.81 117 LEU B O 1
ATOM 2906 N N . LEU B 1 118 ? 1.468 15.141 10.383 1 97.94 118 LEU B N 1
ATOM 2907 C CA . LEU B 1 118 ? 1.594 15.688 9.039 1 97.94 118 LEU B CA 1
ATOM 2908 C C . LEU B 1 118 ? 2.539 14.844 8.195 1 97.94 118 LEU B C 1
ATOM 2910 O O . LEU B 1 118 ? 3.633 14.492 8.641 1 97.94 118 LEU B O 1
ATOM 2914 N N . ILE B 1 119 ? 2.088 14.516 7 1 96.5 119 ILE B N 1
ATOM 2915 C CA . ILE B 1 119 ? 2.904 13.766 6.051 1 96.5 119 ILE B CA 1
ATOM 2916 C C . ILE B 1 119 ? 2.582 14.211 4.625 1 96.5 119 ILE B C 1
ATOM 2918 O O . ILE B 1 119 ? 1.49 14.727 4.363 1 96.5 119 ILE B O 1
ATOM 2922 N N . GLY B 1 120 ? 3.562 14.102 3.783 1 93.25 120 GLY B N 1
ATOM 2923 C CA . GLY B 1 120 ? 3.32 14.383 2.377 1 93.25 120 GLY B CA 1
ATOM 2924 C C . GLY B 1 120 ? 2.518 13.297 1.684 1 93.25 120 GLY B C 1
ATOM 2925 O O . GLY B 1 120 ? 2.58 12.125 2.07 1 93.25 120 GLY B O 1
ATOM 2926 N N . LYS B 1 121 ? 1.859 13.711 0.635 1 86.94 121 LYS B N 1
ATOM 2927 C CA . LYS B 1 121 ? 1.028 12.805 -0.156 1 86.94 121 LYS B CA 1
ATOM 2928 C C . LYS B 1 121 ? 1.87 11.711 -0.807 1 86.94 121 LYS B C 1
ATOM 2930 O O . LYS B 1 121 ? 1.412 10.578 -0.959 1 86.94 121 LYS B O 1
ATOM 2935 N N . ARG B 1 122 ? 3.031 12.133 -1.212 1 77.69 122 ARG B N 1
ATOM 2936 C CA . ARG B 1 122 ? 3.984 11.211 -1.819 1 77.69 122 ARG B CA 1
ATOM 2937 C C . ARG B 1 122 ? 5.395 11.453 -1.295 1 77.69 122 ARG B C 1
ATOM 2939 O O . ARG B 1 122 ? 5.648 12.461 -0.633 1 77.69 122 ARG B O 1
ATOM 2946 N N . GLY B 1 123 ? 6.191 10.367 -1.449 1 65.12 123 GLY B N 1
ATOM 2947 C CA . GLY B 1 123 ? 7.566 10.461 -0.987 1 65.12 123 GLY B CA 1
ATOM 2948 C C . GLY B 1 123 ? 8.578 10.438 -2.117 1 65.12 123 GLY B C 1
ATOM 2949 O O . GLY B 1 123 ? 8.25 10.789 -3.254 1 65.12 123 GLY B O 1
ATOM 2950 N N . GLU B 1 124 ? 9.703 10.219 -1.755 1 56.44 124 GLU B N 1
ATOM 2951 C CA . GLU B 1 124 ? 10.859 10.234 -2.646 1 56.44 124 GLU B CA 1
ATOM 2952 C C . GLU B 1 124 ? 10.656 9.297 -3.834 1 56.44 124 GLU B C 1
ATOM 2954 O O . GLU B 1 124 ? 11.109 9.586 -4.945 1 56.44 124 GLU B O 1
ATOM 2959 N N . ALA B 1 125 ? 9.906 8.289 -3.523 1 55.84 125 ALA B N 1
ATOM 2960 C CA . ALA B 1 125 ? 9.758 7.285 -4.57 1 55.84 125 ALA B CA 1
ATOM 2961 C C . ALA B 1 125 ? 8.531 7.574 -5.438 1 55.84 125 ALA B C 1
ATOM 2963 O O . ALA B 1 125 ? 8.078 6.703 -6.184 1 55.84 125 ALA B O 1
ATOM 2964 N N . ALA B 1 126 ? 7.879 8.789 -5.316 1 53.47 126 ALA B N 1
ATOM 2965 C CA . ALA B 1 126 ? 6.574 9.156 -5.863 1 53.47 126 ALA B CA 1
ATOM 2966 C C . ALA B 1 126 ? 6.543 8.969 -7.379 1 53.47 126 ALA B C 1
ATOM 2968 O O . ALA B 1 126 ? 5.492 8.656 -7.945 1 53.47 126 ALA B O 1
ATOM 2969 N N . ASP B 1 127 ? 7.523 9.18 -8.086 1 49.81 127 ASP B N 1
ATOM 2970 C CA . ASP B 1 127 ? 7.414 9.195 -9.539 1 49.81 127 ASP B CA 1
ATOM 2971 C C . ASP B 1 127 ? 7.023 7.824 -10.078 1 49.81 127 ASP B C 1
ATOM 2973 O O . ASP B 1 127 ? 6.637 7.691 -11.242 1 49.81 127 ASP B O 1
ATOM 2977 N N . TYR B 1 128 ? 7.109 6.801 -9.273 1 44.47 128 TYR B N 1
ATOM 2978 C CA . TYR B 1 128 ? 6.984 5.5 -9.914 1 44.47 128 TYR B CA 1
ATOM 2979 C C . TYR B 1 128 ? 5.527 5.043 -9.945 1 44.47 128 TYR B C 1
ATOM 2981 O O . TYR B 1 128 ? 5.145 4.223 -10.781 1 44.47 128 TYR B O 1
ATOM 2989 N N . ALA B 1 129 ? 4.781 5.562 -8.914 1 51 129 ALA B N 1
ATOM 2990 C CA . ALA B 1 129 ? 3.527 4.816 -8.859 1 51 129 ALA B CA 1
ATOM 2991 C C . ALA B 1 129 ? 2.33 5.738 -9.086 1 51 129 ALA B C 1
ATOM 2993 O O . ALA B 1 129 ? 1.936 6.48 -8.18 1 51 129 ALA B O 1
ATOM 2994 N N . THR B 1 130 ? 2.041 5.941 -10.469 1 52.59 130 THR B N 1
ATOM 2995 C CA . THR B 1 130 ? 0.798 6.648 -10.75 1 52.59 130 THR B CA 1
ATOM 2996 C C . THR B 1 130 ? -0.39 5.938 -10.109 1 52.59 130 THR B C 1
ATOM 2998 O O . THR B 1 130 ? -0.528 4.719 -10.227 1 52.59 130 THR B O 1
ATOM 3001 N N . GLY B 1 131 ? -1.088 6.66 -9.273 1 57.84 131 GLY B N 1
ATOM 3002 C CA . GLY B 1 131 ? -2.373 6.176 -8.797 1 57.84 131 GLY B CA 1
ATOM 3003 C C . GLY B 1 131 ? -2.287 5.488 -7.445 1 57.84 131 GLY B C 1
ATOM 3004 O O . GLY B 1 131 ? -3.268 4.906 -6.977 1 57.84 131 GLY B O 1
ATOM 3005 N N . HIS B 1 132 ? -1.077 5.34 -6.914 1 63 132 HIS B N 1
ATOM 3006 C CA . HIS B 1 132 ? -0.969 4.684 -5.613 1 63 132 HIS B CA 1
ATOM 3007 C C . HIS B 1 132 ? -0.527 5.672 -4.535 1 63 132 HIS B C 1
ATOM 3009 O O . HIS B 1 132 ? 0.25 6.59 -4.809 1 63 132 HIS B O 1
ATOM 3015 N N . LEU B 1 133 ? -1.195 5.469 -3.445 1 71 133 LEU B N 1
ATOM 3016 C CA . LEU B 1 133 ? -0.735 6.246 -2.303 1 71 133 LEU B CA 1
ATOM 3017 C C . LEU B 1 133 ? 0.655 5.801 -1.863 1 71 133 LEU B C 1
ATOM 3019 O O . LEU B 1 133 ? 1.009 4.629 -2.01 1 71 133 LEU B O 1
ATOM 3023 N N . GLY B 1 134 ? 1.447 6.73 -1.537 1 76.12 134 GLY B N 1
ATOM 3024 C CA . GLY B 1 134 ? 2.723 6.344 -0.952 1 76.12 134 GLY B CA 1
ATOM 3025 C C . GLY B 1 134 ? 2.582 5.336 0.172 1 76.12 134 GLY B C 1
ATOM 3026 O O . GLY B 1 134 ? 1.658 5.426 0.984 1 76.12 134 GLY B O 1
ATOM 3027 N N . SER B 1 135 ? 3.451 4.352 0.252 1 76.31 135 SER B N 1
ATOM 3028 C CA . SER B 1 135 ? 3.389 3.26 1.22 1 76.31 135 SER B CA 1
ATOM 3029 C C . SER B 1 135 ? 3.43 3.787 2.65 1 76.31 135 SER B C 1
ATOM 3031 O O . SER B 1 135 ? 2.688 3.314 3.514 1 76.31 135 SER B O 1
ATOM 3033 N N . ASN B 1 136 ? 4.305 4.781 2.869 1 82.81 136 ASN B N 1
ATOM 3034 C CA . ASN B 1 136 ? 4.398 5.352 4.207 1 82.81 136 ASN B CA 1
ATOM 3035 C C . ASN B 1 136 ? 3.109 6.07 4.602 1 82.81 136 ASN B C 1
ATOM 3037 O O . ASN B 1 136 ? 2.643 5.941 5.734 1 82.81 136 ASN B O 1
ATOM 3041 N N . LEU B 1 137 ? 2.572 6.809 3.643 1 87.25 137 LEU B N 1
ATOM 3042 C CA . LEU B 1 137 ? 1.304 7.484 3.896 1 87.25 137 LEU B CA 1
ATOM 3043 C C . LEU B 1 137 ? 0.203 6.477 4.203 1 87.25 137 LEU B C 1
ATOM 3045 O O . LEU B 1 137 ? -0.541 6.637 5.176 1 87.25 137 LEU B O 1
ATOM 3049 N N . GLU B 1 138 ? 0.115 5.508 3.438 1 81.81 138 GLU B N 1
ATOM 3050 C CA . GLU B 1 138 ? -0.917 4.496 3.637 1 81.81 138 GLU B CA 1
ATOM 3051 C C . GLU B 1 138 ? -0.795 3.846 5.012 1 81.81 138 GLU B C 1
ATOM 3053 O O . GLU B 1 138 ? -1.797 3.65 5.703 1 81.81 138 GLU B O 1
ATOM 3058 N N . ARG B 1 139 ? 0.36 3.508 5.414 1 82.38 139 ARG B N 1
ATOM 3059 C CA . ARG B 1 139 ? 0.603 2.84 6.688 1 82.38 139 ARG B CA 1
ATOM 3060 C C . ARG B 1 139 ? 0.252 3.75 7.859 1 82.38 139 ARG B C 1
ATOM 3062 O O . ARG B 1 139 ? -0.386 3.314 8.82 1 82.38 139 ARG B O 1
ATOM 3069 N N . ILE B 1 140 ? 0.626 4.945 7.742 1 89.75 140 ILE B N 1
ATOM 3070 C CA . ILE B 1 140 ? 0.341 5.891 8.82 1 89.75 140 ILE B CA 1
ATOM 3071 C C . ILE B 1 140 ? -1.161 6.156 8.883 1 89.75 140 ILE B C 1
ATOM 3073 O O . ILE B 1 140 ? -1.744 6.184 9.969 1 89.75 140 ILE B O 1
ATOM 3077 N N . ALA B 1 141 ? -1.741 6.34 7.699 1 88.81 141 ALA B N 1
ATOM 3078 C CA . ALA B 1 141 ? -3.172 6.625 7.652 1 88.81 141 ALA B CA 1
ATOM 3079 C C . ALA B 1 141 ? -3.979 5.5 8.289 1 88.81 141 ALA B C 1
ATOM 3081 O O . ALA B 1 141 ? -4.984 5.746 8.961 1 88.81 141 ALA B O 1
ATOM 3082 N N . ARG B 1 142 ? -3.508 4.332 8.188 1 82.75 142 ARG B N 1
ATOM 3083 C CA . ARG B 1 142 ? -4.223 3.172 8.711 1 82.75 142 ARG B CA 1
ATOM 3084 C C . ARG B 1 142 ? -4.059 3.064 10.219 1 82.75 142 ARG B C 1
ATOM 3086 O O . ARG B 1 142 ? -4.969 2.607 10.914 1 82.75 142 ARG B O 1
ATOM 3093 N N . THR B 1 143 ? -2.922 3.455 10.727 1 85.62 143 THR B N 1
ATOM 3094 C CA . THR B 1 143 ? -2.584 3.096 12.094 1 85.62 143 THR B CA 1
ATOM 3095 C C . THR B 1 143 ? -2.703 4.305 13.016 1 85.62 143 THR B C 1
ATOM 3097 O O . THR B 1 143 ? -2.883 4.152 14.227 1 85.62 143 THR B O 1
ATOM 3100 N N . ALA B 1 144 ? -2.629 5.438 12.43 1 91.56 144 ALA B N 1
ATOM 3101 C CA . ALA B 1 144 ? -2.623 6.648 13.242 1 91.56 144 ALA B CA 1
ATOM 3102 C C . ALA B 1 144 ? -3.91 6.773 14.055 1 91.56 144 ALA B C 1
ATOM 3104 O O . ALA B 1 144 ? -4.996 6.473 13.555 1 91.56 144 ALA B O 1
ATOM 3105 N N . THR B 1 145 ? -3.791 7.184 15.297 1 91.62 145 THR B N 1
ATOM 3106 C CA . THR B 1 145 ? -4.941 7.383 16.172 1 91.62 145 THR B CA 1
ATOM 3107 C C . THR B 1 145 ? -5.242 8.867 16.344 1 91.62 145 THR B C 1
ATOM 3109 O O . THR B 1 145 ? -6.246 9.234 16.953 1 91.62 145 THR B O 1
ATOM 3112 N N . ARG B 1 146 ? -4.383 9.688 15.773 1 95.31 146 ARG B N 1
ATOM 3113 C CA . ARG B 1 146 ? -4.531 11.133 15.805 1 95.31 146 ARG B CA 1
ATOM 3114 C C . ARG B 1 146 ? -4.902 11.688 14.438 1 95.31 146 ARG B C 1
ATOM 3116 O O . ARG B 1 146 ? -4.715 11.008 13.422 1 95.31 146 ARG B O 1
ATOM 3123 N N . PRO B 1 147 ? -5.453 12.922 14.414 1 96.81 147 PRO B N 1
ATOM 3124 C CA . PRO B 1 147 ? -5.699 13.547 13.109 1 96.81 147 PRO B CA 1
ATOM 3125 C C . PRO B 1 147 ? -4.453 13.57 12.227 1 96.81 147 PRO B C 1
ATOM 3127 O O . PRO B 1 147 ? -3.35 13.828 12.711 1 96.81 147 PRO B O 1
ATOM 3130 N N . LEU B 1 148 ? -4.664 13.234 11 1 97.12 148 LEU B N 1
ATOM 3131 C CA . LEU B 1 148 ? -3.566 13.188 10.039 1 97.12 148 LEU B CA 1
ATOM 3132 C C . LEU B 1 148 ? -3.812 14.156 8.883 1 97.12 148 LEU B C 1
ATOM 3134 O O . LEU B 1 148 ? -4.781 14 8.133 1 97.12 148 LEU B O 1
ATOM 3138 N N . LEU B 1 149 ? -2.951 15.109 8.758 1 98.06 149 LEU B N 1
ATOM 3139 C CA . LEU B 1 149 ? -3.006 16.031 7.625 1 98.06 149 LEU B CA 1
ATOM 3140 C C . LEU B 1 149 ? -2.045 15.594 6.523 1 98.06 149 LEU B C 1
ATOM 3142 O O . LEU B 1 149 ? -0.833 15.539 6.742 1 98.06 149 LEU B O 1
ATOM 3146 N N . VAL B 1 150 ? -2.613 15.273 5.441 1 96.94 150 VAL B N 1
ATOM 3147 C CA . VAL B 1 150 ? -1.831 14.938 4.254 1 96.94 150 VAL B CA 1
ATOM 3148 C C . VAL B 1 150 ? -1.569 16.203 3.432 1 96.94 150 VAL B C 1
ATOM 3150 O O . VAL B 1 150 ? -2.49 16.75 2.834 1 96.94 150 VAL B O 1
ATOM 3153 N N . ALA B 1 151 ? -0.327 16.547 3.355 1 96.62 151 ALA B N 1
ATOM 3154 C CA . ALA B 1 151 ? 0.055 17.781 2.682 1 96.62 151 ALA B CA 1
ATOM 3155 C C . ALA B 1 151 ? -0.05 17.641 1.166 1 96.62 151 ALA B C 1
ATOM 3157 O O . ALA B 1 151 ? 0.282 16.594 0.612 1 96.62 151 ALA B O 1
ATOM 3158 N N . SER B 1 152 ? -0.52 18.703 0.548 1 92.94 152 SER B N 1
ATOM 3159 C CA . SER B 1 152 ? -0.492 18.797 -0.908 1 92.94 152 SER B CA 1
ATOM 3160 C C . SER B 1 152 ? 0.896 19.172 -1.411 1 92.94 152 SER B C 1
ATOM 3162 O O . SER B 1 152 ? 1.806 19.422 -0.615 1 92.94 152 SER B O 1
ATOM 3164 N N . GLN B 1 153 ? 1.066 19.156 -2.678 1 88.94 153 GLN B N 1
ATOM 3165 C CA . GLN B 1 153 ? 2.354 19.5 -3.275 1 88.94 153 GLN B CA 1
ATOM 3166 C C . GLN B 1 153 ? 2.725 20.953 -2.998 1 88.94 153 GLN B C 1
ATOM 3168 O O . GLN B 1 153 ? 3.889 21.266 -2.742 1 88.94 153 GLN B O 1
ATOM 3173 N N . ALA B 1 154 ? 1.709 21.766 -3.08 1 90.25 154 ALA B N 1
ATOM 3174 C CA . ALA B 1 154 ? 1.916 23.188 -2.801 1 90.25 154 ALA B CA 1
ATOM 3175 C C . ALA B 1 154 ? 1.017 23.656 -1.662 1 90.25 154 ALA B C 1
ATOM 3177 O O . ALA B 1 154 ? -0.143 23.25 -1.567 1 90.25 154 ALA B O 1
ATOM 3178 N N . PHE B 1 155 ? 1.657 24.5 -0.887 1 94.44 155 PHE B N 1
ATOM 3179 C CA . PHE B 1 155 ? 0.91 25.031 0.246 1 94.44 155 PHE B CA 1
ATOM 3180 C C . PHE B 1 155 ? 0.218 26.328 -0.127 1 94.44 155 PHE B C 1
ATOM 3182 O O . PHE B 1 155 ? 0.809 27.188 -0.79 1 94.44 155 PHE B O 1
ATOM 3189 N N . ARG B 1 156 ? -0.975 26.438 0.271 1 94.5 156 ARG B N 1
ATOM 3190 C CA . ARG B 1 156 ? -1.723 27.688 0.343 1 94.5 156 ARG B CA 1
ATOM 3191 C C . ARG B 1 156 ? -2.484 27.797 1.66 1 94.5 156 ARG B C 1
ATOM 3193 O O . ARG B 1 156 ? -2.959 26.797 2.193 1 94.5 156 ARG B O 1
ATOM 3200 N N . PRO B 1 157 ? -2.512 29 2.156 1 93.31 157 PRO B N 1
ATOM 3201 C CA . PRO B 1 157 ? -3.287 29.156 3.389 1 93.31 157 PRO B CA 1
ATOM 3202 C C . PRO B 1 157 ? -4.723 28.656 3.248 1 93.31 157 PRO B C 1
ATOM 3204 O O . PRO B 1 157 ? -5.344 28.828 2.197 1 93.31 157 PRO B O 1
ATOM 3207 N N . VAL B 1 158 ? -5.227 28.062 4.242 1 97.5 158 VAL B N 1
ATOM 3208 C CA . VAL B 1 158 ? -6.539 27.438 4.203 1 97.5 158 VAL B CA 1
ATOM 3209 C C . VAL B 1 158 ? -7.605 28.422 4.656 1 97.5 158 VAL B C 1
ATOM 3211 O O . VAL B 1 158 ? -7.508 28.984 5.75 1 97.5 158 VAL B O 1
ATOM 3214 N N . GLY B 1 159 ? -8.562 28.688 3.805 1 97.75 159 GLY B N 1
ATOM 3215 C CA . GLY B 1 159 ? -9.688 29.547 4.148 1 97.75 159 GLY B CA 1
ATOM 3216 C C . GLY B 1 159 ? -11.031 28.844 4.039 1 97.75 159 GLY B C 1
ATOM 3217 O O . GLY B 1 159 ? -11.961 29.141 4.793 1 97.75 159 GLY B O 1
ATOM 3218 N N . LYS B 1 160 ? -11.094 27.969 3.133 1 98.19 160 LYS B N 1
ATOM 3219 C CA . LYS B 1 160 ? -12.336 27.266 2.803 1 98.19 160 LYS B CA 1
ATOM 3220 C C . LYS B 1 160 ? -12.148 25.75 2.877 1 98.19 160 LYS B C 1
ATOM 3222 O O . LYS B 1 160 ? -11.312 25.188 2.164 1 98.19 160 LYS B O 1
ATOM 3227 N N . VAL B 1 161 ? -13.039 25.109 3.713 1 98.69 161 VAL B N 1
ATOM 3228 C CA . VAL B 1 161 ? -12.844 23.703 4.02 1 98.69 161 VAL B CA 1
ATOM 3229 C C . VAL B 1 161 ? -14.078 22.906 3.596 1 98.69 161 VAL B C 1
ATOM 3231 O O . VAL B 1 161 ? -15.211 23.312 3.863 1 98.69 161 VAL B O 1
ATOM 3234 N N . LEU B 1 162 ? -13.852 21.828 2.881 1 98.69 162 LEU B N 1
ATOM 3235 C CA . LEU B 1 162 ? -14.891 20.859 2.582 1 98.69 162 LEU B CA 1
ATOM 3236 C C . LEU B 1 162 ? -14.789 19.641 3.504 1 98.69 162 LEU B C 1
ATOM 3238 O O . LEU B 1 162 ? -13.727 19.031 3.615 1 98.69 162 LEU B O 1
ATOM 3242 N N . VAL B 1 163 ? -15.875 19.359 4.188 1 98.56 163 VAL B N 1
ATOM 3243 C CA . VAL B 1 163 ? -15.953 18.172 5.031 1 98.56 163 VAL B CA 1
ATOM 3244 C C . VAL B 1 163 ? -16.859 17.141 4.371 1 98.56 163 VAL B C 1
ATOM 3246 O O . VAL B 1 163 ? -18.078 17.328 4.277 1 98.56 163 VAL B O 1
ATOM 3249 N N . ALA B 1 164 ? -16.25 16.094 3.926 1 97.5 164 ALA B N 1
ATOM 3250 C CA . ALA B 1 164 ? -17 15.016 3.295 1 97.5 164 ALA B CA 1
ATOM 3251 C C . ALA B 1 164 ? -17.484 14 4.332 1 97.5 164 ALA B C 1
ATOM 3253 O O . ALA B 1 164 ? -16.688 13.406 5.047 1 97.5 164 ALA B O 1
ATOM 3254 N N . LEU B 1 165 ? -18.781 13.797 4.387 1 95.44 165 LEU B N 1
ATOM 3255 C CA . LEU B 1 165 ? -19.391 12.852 5.309 1 95.44 165 LEU B CA 1
ATOM 3256 C C . LEU B 1 165 ? -20.188 11.789 4.555 1 95.44 165 LEU B C 1
ATOM 3258 O O . LEU B 1 165 ? -20.891 12.102 3.596 1 95.44 165 LEU B O 1
ATOM 3262 N N . ASP B 1 166 ? -20.047 10.57 4.922 1 89.25 166 ASP B N 1
ATOM 3263 C CA . ASP B 1 166 ? -20.734 9.492 4.211 1 89.25 166 ASP B CA 1
ATOM 3264 C C . ASP B 1 166 ? -22.094 9.211 4.82 1 89.25 166 ASP B C 1
ATOM 3266 O O . ASP B 1 166 ? -22.812 8.312 4.363 1 89.25 166 ASP B O 1
ATOM 3270 N N . GLY B 1 167 ? -22.484 9.953 5.887 1 89.56 167 GLY B N 1
ATOM 3271 C CA . GLY B 1 167 ? -23.75 9.742 6.547 1 89.56 167 GLY B CA 1
ATOM 3272 C C . GLY B 1 167 ? -23.688 8.719 7.664 1 89.56 167 GLY B C 1
ATOM 3273 O O . GLY B 1 167 ? -24.703 8.414 8.289 1 89.56 167 GLY B O 1
ATOM 3274 N N . SER B 1 168 ? -22.516 8.172 7.879 1 87.25 168 SER B N 1
ATOM 3275 C CA . SER B 1 168 ? -22.359 7.223 8.977 1 87.25 168 SER B CA 1
ATOM 3276 C C . SER B 1 168 ? -22.266 7.941 10.32 1 87.25 168 SER B C 1
ATOM 3278 O O . SER B 1 168 ? -22.078 9.164 10.359 1 87.25 168 SER B O 1
ATOM 3280 N N . PRO B 1 169 ? -22.359 7.215 11.422 1 88.56 169 PRO B N 1
ATOM 3281 C CA . PRO B 1 169 ? -22.281 7.832 12.75 1 88.56 169 PRO B CA 1
ATOM 3282 C C . PRO B 1 169 ? -20.922 8.477 13.023 1 88.56 169 PRO B C 1
ATOM 3284 O O . PRO B 1 169 ? -20.812 9.367 13.867 1 88.56 169 PRO B O 1
ATOM 3287 N N . VAL B 1 170 ? -19.906 8.07 12.32 1 89.19 170 VAL B N 1
ATOM 3288 C CA . VAL B 1 170 ? -18.562 8.633 12.5 1 89.19 170 VAL B CA 1
ATOM 3289 C C . VAL B 1 170 ? -18.562 10.109 12.133 1 89.19 170 VAL B C 1
ATOM 3291 O O . VAL B 1 170 ? -17.766 10.891 12.656 1 89.19 170 VAL B O 1
ATOM 3294 N N . GLY B 1 171 ? -19.484 10.445 11.305 1 93.69 171 GLY B N 1
ATOM 3295 C CA . GLY B 1 171 ? -19.594 11.828 10.883 1 93.69 171 GLY B CA 1
ATOM 3296 C C . GLY B 1 171 ? -19.828 12.789 12.039 1 93.69 171 GLY B C 1
ATOM 3297 O O . GLY B 1 171 ? -19.328 13.922 12.023 1 93.69 171 GLY B O 1
ATOM 3298 N N . LEU B 1 172 ? -20.547 12.297 13.055 1 95.56 172 LEU B N 1
ATOM 3299 C CA . LEU B 1 172 ? -20.797 13.141 14.219 1 95.56 172 LEU B CA 1
ATOM 3300 C C . LEU B 1 172 ? -19.516 13.359 15.016 1 95.56 172 LEU B C 1
ATOM 3302 O O . LEU B 1 172 ? -19.281 14.453 15.531 1 95.56 172 LEU B O 1
ATOM 3306 N N . LYS B 1 173 ? -18.734 12.359 15.078 1 94.94 173 LYS B N 1
ATOM 3307 C CA . LYS B 1 173 ? -17.453 12.492 15.758 1 94.94 173 LYS B CA 1
ATOM 3308 C C . LYS B 1 173 ? -16.531 13.461 15.023 1 94.94 173 LYS B C 1
ATOM 3310 O O . LYS B 1 173 ? -15.82 14.242 15.648 1 94.94 173 LYS B O 1
ATOM 3315 N N . ILE B 1 174 ? -16.594 13.375 13.75 1 96.38 174 ILE B N 1
ATOM 3316 C CA . ILE B 1 174 ? -15.812 14.273 12.922 1 96.38 174 ILE B CA 1
ATOM 3317 C C . ILE B 1 174 ? -16.25 15.719 13.156 1 96.38 174 ILE B C 1
ATOM 3319 O O . ILE B 1 174 ? -15.414 16.594 13.375 1 96.38 174 ILE B O 1
ATOM 3323 N N . ALA B 1 175 ? -17.531 15.914 13.172 1 97.69 175 ALA B N 1
ATOM 3324 C CA . ALA B 1 175 ? -18.062 17.25 13.43 1 97.69 175 ALA B CA 1
ATOM 3325 C C . ALA B 1 175 ? -17.641 17.75 14.812 1 97.69 175 ALA B C 1
ATOM 3327 O O . ALA B 1 175 ? -17.266 18.906 14.969 1 97.69 175 ALA B O 1
ATOM 3328 N N . ASP B 1 176 ? -17.688 16.891 15.742 1 97.56 176 ASP B N 1
ATOM 3329 C CA . ASP B 1 176 ? -17.312 17.25 17.109 1 97.56 176 ASP B CA 1
ATOM 3330 C C . ASP B 1 176 ? -15.836 17.656 17.172 1 97.56 176 ASP B C 1
ATOM 3332 O O . ASP B 1 176 ? -15.484 18.656 17.797 1 97.56 176 ASP B O 1
ATOM 3336 N N . HIS B 1 177 ? -15.016 16.891 16.516 1 96.75 177 HIS B N 1
ATOM 3337 C CA . HIS B 1 177 ? -13.594 17.203 16.469 1 96.75 177 HIS B CA 1
ATOM 3338 C C . HIS B 1 177 ? -13.359 18.594 15.859 1 96.75 177 HIS B C 1
ATOM 3340 O O . HIS B 1 177 ? -12.609 19.391 16.406 1 96.75 177 HIS B O 1
ATOM 3346 N N . ILE B 1 178 ? -13.977 18.797 14.781 1 97.88 178 ILE B N 1
ATOM 3347 C CA . ILE B 1 178 ? -13.82 20.062 14.062 1 97.88 178 ILE B CA 1
ATOM 3348 C C . ILE B 1 178 ? -14.305 21.219 14.938 1 97.88 178 ILE B C 1
ATOM 3350 O O . ILE B 1 178 ? -13.625 22.234 15.055 1 97.88 178 ILE B O 1
ATOM 3354 N N . ALA B 1 179 ? -15.398 21.016 15.617 1 97.88 179 ALA B N 1
ATOM 3355 C CA . ALA B 1 179 ? -16 22.062 16.438 1 97.88 179 ALA B CA 1
ATOM 3356 C C . ALA B 1 179 ? -15.094 22.469 17.594 1 97.88 179 ALA B C 1
ATOM 3358 O O . ALA B 1 179 ? -15.078 23.625 18.016 1 97.88 179 ALA B O 1
ATOM 3359 N N . ARG B 1 180 ? -14.336 21.547 18 1 96.62 180 ARG B N 1
ATOM 3360 C CA . ARG B 1 180 ? -13.531 21.766 19.188 1 96.62 180 ARG B CA 1
ATOM 3361 C C . ARG B 1 180 ? -12.117 22.234 18.828 1 96.62 180 ARG B C 1
ATOM 3363 O O . ARG B 1 180 ? -11.352 22.641 19.688 1 96.62 180 ARG B O 1
ATOM 3370 N N . SER B 1 181 ? -11.781 22.156 17.672 1 96.5 181 SER B N 1
ATOM 3371 C CA . SER B 1 181 ? -10.398 22.391 17.281 1 96.5 181 SER B CA 1
ATOM 3372 C C . SER B 1 181 ? -10.188 23.828 16.859 1 96.5 181 SER B C 1
ATOM 3374 O O . SER B 1 181 ? -10.844 24.328 15.93 1 96.5 181 SER B O 1
ATOM 3376 N N . PRO B 1 182 ? -9.18 24.531 17.422 1 96.88 182 PRO B N 1
ATOM 3377 C CA . PRO B 1 182 ? -8.852 25.891 16.969 1 96.88 182 PRO B CA 1
ATOM 3378 C C . PRO B 1 182 ? -8.391 25.938 15.516 1 96.88 182 PRO B C 1
ATOM 3380 O O . PRO B 1 182 ? -8.328 27.016 14.922 1 96.88 182 PRO B O 1
ATOM 3383 N N . LEU B 1 183 ? -8.016 24.75 14.992 1 96.94 183 LEU B N 1
ATOM 3384 C CA . LEU B 1 183 ? -7.531 24.688 13.617 1 96.94 183 LEU B CA 1
ATOM 3385 C C . LEU B 1 183 ? -8.555 25.266 12.648 1 96.94 183 LEU B C 1
ATOM 3387 O O . LEU B 1 183 ? -8.188 25.844 11.625 1 96.94 183 LEU B O 1
ATOM 3391 N N . PHE B 1 184 ? -9.828 25.266 13.023 1 97.81 184 PHE B N 1
ATOM 3392 C CA . PHE B 1 184 ? -10.891 25.609 12.078 1 97.81 184 PHE B CA 1
ATOM 3393 C C . PHE B 1 184 ? -11.469 26.984 12.391 1 97.81 184 PHE B C 1
ATOM 3395 O O . PHE B 1 184 ? -12.375 27.453 11.695 1 97.81 184 PHE B O 1
ATOM 3402 N N . ALA B 1 185 ? -11 27.609 13.406 1 96.06 185 ALA B N 1
ATOM 3403 C CA . ALA B 1 185 ? -11.523 28.906 13.805 1 96.06 185 ALA B CA 1
ATOM 3404 C C . ALA B 1 185 ? -11.438 29.906 12.648 1 96.06 185 ALA B C 1
ATOM 3406 O O . ALA B 1 185 ? -10.359 30.109 12.07 1 96.06 185 ALA B O 1
ATOM 3407 N N . GLY B 1 186 ? -12.578 30.469 12.328 1 96.44 186 GLY B N 1
ATOM 3408 C CA . GLY B 1 186 ? -12.617 31.531 11.328 1 96.44 186 GLY B CA 1
ATOM 3409 C C . GLY B 1 186 ? -12.656 31 9.906 1 96.44 186 GLY B C 1
ATOM 3410 O O . GLY B 1 186 ? -12.719 31.781 8.953 1 96.44 186 GLY B O 1
ATOM 3411 N N . LEU B 1 187 ? -12.609 29.719 9.68 1 97.44 187 LEU B N 1
ATOM 3412 C CA . LEU B 1 187 ? -12.641 29.141 8.336 1 97.44 187 LEU B CA 1
ATOM 3413 C C . LEU B 1 187 ? -14.078 28.938 7.863 1 97.44 187 LEU B C 1
ATOM 3415 O O . LEU B 1 187 ? -14.984 28.781 8.68 1 97.44 187 LEU B O 1
ATOM 3419 N N . SER B 1 188 ? -14.25 29.062 6.562 1 98.12 188 SER B N 1
ATOM 3420 C CA . SER B 1 188 ? -15.516 28.656 5.965 1 98.12 188 SER B CA 1
ATOM 3421 C C . SER B 1 188 ? -15.602 27.141 5.805 1 98.12 188 SER B C 1
ATOM 3423 O O . SER B 1 188 ? -14.711 26.531 5.227 1 98.12 188 SER B O 1
ATOM 3425 N N . VAL B 1 189 ? -16.719 26.578 6.367 1 98.56 189 VAL B N 1
ATOM 3426 C CA . VAL B 1 189 ? -16.844 25.125 6.367 1 98.56 189 VAL B CA 1
ATOM 3427 C C . VAL B 1 189 ? -18.094 24.719 5.605 1 98.56 189 VAL B C 1
ATOM 3429 O O . VAL B 1 189 ? -19.172 25.281 5.812 1 98.56 189 VAL B O 1
ATOM 3432 N N . THR B 1 190 ? -17.984 23.797 4.699 1 98.69 190 THR B N 1
ATOM 3433 C CA . THR B 1 190 ? -19.094 23.156 4.012 1 98.69 190 THR B CA 1
ATOM 3434 C C . THR B 1 190 ? -19.109 21.656 4.285 1 98.69 190 THR B C 1
ATOM 3436 O O . THR B 1 190 ? -18.094 20.984 4.113 1 98.69 190 THR B O 1
ATOM 3439 N N . LEU B 1 191 ? -20.281 21.156 4.773 1 98.38 191 LEU B N 1
ATOM 3440 C CA . LEU B 1 191 ? -20.516 19.719 4.879 1 98.38 191 LEU B CA 1
ATOM 3441 C C . LEU B 1 191 ? -21.094 19.172 3.576 1 98.38 191 LEU B C 1
ATOM 3443 O O . LEU B 1 191 ? -22.031 19.734 3.018 1 98.38 191 LEU B O 1
ATOM 3447 N N . ALA B 1 192 ? -20.484 18.094 3.074 1 97.81 192 ALA B N 1
ATOM 3448 C CA . ALA B 1 192 ? -20.969 17.531 1.821 1 97.81 192 ALA B CA 1
ATOM 3449 C C . ALA B 1 192 ? -21.188 16.016 1.953 1 97.81 192 ALA B C 1
ATOM 3451 O O . ALA B 1 192 ? -20.375 15.32 2.568 1 97.81 192 ALA B O 1
ATOM 3452 N N . HIS B 1 193 ? -22.266 15.539 1.449 1 96.88 193 HIS B N 1
ATOM 3453 C CA . HIS B 1 193 ? -22.562 14.125 1.28 1 96.88 193 HIS B CA 1
ATOM 3454 C C . HIS B 1 193 ? -22.938 13.805 -0.167 1 96.88 193 HIS B C 1
ATOM 3456 O O . HIS B 1 193 ? -23.734 14.516 -0.779 1 96.88 193 HIS B O 1
ATOM 3462 N N . VAL B 1 194 ? -22.266 12.828 -0.703 1 95.12 194 VAL B N 1
ATOM 3463 C CA . VAL B 1 194 ? -22.578 12.367 -2.051 1 95.12 194 VAL B CA 1
ATOM 3464 C C . VAL B 1 194 ? -23.281 11.023 -1.986 1 95.12 194 VAL B C 1
ATOM 3466 O O . VAL B 1 194 ? -22.734 10.047 -1.456 1 95.12 194 VAL B O 1
ATOM 3469 N N . GLY B 1 195 ? -24.312 10.844 -2.504 1 91.44 195 GLY B N 1
ATOM 3470 C CA . GLY B 1 195 ? -25.141 9.648 -2.49 1 91.44 195 GLY B CA 1
ATOM 3471 C C . GLY B 1 195 ? -26.625 9.945 -2.367 1 91.44 195 GLY B C 1
ATOM 3472 O O . GLY B 1 195 ? -27.062 11.07 -2.611 1 91.44 195 GLY B O 1
ATOM 3473 N N . THR B 1 196 ? -27.328 8.742 -1.967 1 85.75 196 THR B N 1
ATOM 3474 C CA . THR B 1 196 ? -28.766 8.898 -1.781 1 85.75 196 THR B CA 1
ATOM 3475 C C . THR B 1 196 ? -29.078 9.539 -0.431 1 85.75 196 THR B C 1
ATOM 3477 O O . THR B 1 196 ? -28.422 9.227 0.571 1 85.75 196 THR B O 1
ATOM 3480 N N . GLY B 1 197 ? -29.625 10.656 -0.34 1 85.25 197 GLY B N 1
ATOM 3481 C CA . GLY B 1 197 ? -29.984 11.406 0.856 1 85.25 197 GLY B CA 1
ATOM 3482 C C . GLY B 1 197 ? -31.219 10.875 1.549 1 85.25 197 GLY B C 1
ATOM 3483 O O . GLY B 1 197 ? -32.219 11.602 1.704 1 85.25 197 GLY B O 1
ATOM 3484 N N . SER B 1 198 ? -31.031 9.625 2.115 1 90.38 198 SER B N 1
ATOM 3485 C CA . SER B 1 198 ? -32.188 9.125 2.875 1 90.38 198 SER B CA 1
ATOM 3486 C C . SER B 1 198 ? -32.531 10.047 4.035 1 90.38 198 SER B C 1
ATOM 3488 O O . SER B 1 198 ? -31.734 10.938 4.379 1 90.38 198 SER B O 1
ATOM 3490 N N . THR B 1 199 ? -33.719 9.859 4.566 1 93.81 199 THR B N 1
ATOM 3491 C CA . THR B 1 199 ? -34.125 10.664 5.699 1 93.81 199 THR B CA 1
ATOM 3492 C C . THR B 1 199 ? -33.156 10.523 6.871 1 93.81 199 THR B C 1
ATOM 3494 O O . THR B 1 199 ? -32.844 11.5 7.539 1 93.81 199 THR B O 1
ATOM 3497 N N . GLU B 1 200 ? -32.688 9.344 7.062 1 93.69 200 GLU B N 1
ATOM 3498 C CA . GLU B 1 200 ? -31.75 9.078 8.156 1 93.69 200 GLU B CA 1
ATOM 3499 C C . GLU B 1 200 ? -30.422 9.797 7.934 1 93.69 200 GLU B C 1
ATOM 3501 O O . GLU B 1 200 ? -29.859 10.375 8.867 1 93.69 200 GLU B O 1
ATOM 3506 N N . ILE B 1 201 ? -30 9.766 6.773 1 93.25 201 ILE B N 1
ATOM 3507 C CA . ILE B 1 201 ? -28.734 10.414 6.426 1 93.25 201 ILE B CA 1
ATOM 3508 C C . ILE B 1 201 ? -28.875 11.922 6.586 1 93.25 201 ILE B C 1
ATOM 3510 O O . ILE B 1 201 ? -28 12.57 7.164 1 93.25 201 ILE B O 1
ATOM 3514 N N . ARG B 1 202 ? -29.953 12.477 6.152 1 94.75 202 ARG B N 1
ATOM 3515 C CA . ARG B 1 202 ? -30.188 13.906 6.273 1 94.75 202 ARG B CA 1
ATOM 3516 C C . ARG B 1 202 ? -30.25 14.336 7.738 1 94.75 202 ARG B C 1
ATOM 3518 O O . ARG B 1 202 ? -29.75 15.406 8.102 1 94.75 202 ARG B O 1
ATOM 3525 N N . ARG B 1 203 ? -30.828 13.5 8.477 1 96.25 203 ARG B N 1
ATOM 3526 C CA . ARG B 1 203 ? -30.891 13.797 9.906 1 96.25 203 ARG B CA 1
ATOM 3527 C C . ARG B 1 203 ? -29.5 13.828 10.523 1 96.25 203 ARG B C 1
ATOM 3529 O O . ARG B 1 203 ? -29.172 14.742 11.281 1 96.25 203 ARG B O 1
ATOM 3536 N N . ARG B 1 204 ? -28.703 12.906 10.203 1 95.81 204 ARG B N 1
ATOM 3537 C CA . ARG B 1 204 ? -27.344 12.828 10.75 1 95.81 204 ARG B CA 1
ATOM 3538 C C . ARG B 1 204 ? -26.5 14.016 10.289 1 95.81 204 ARG B C 1
ATOM 3540 O O . ARG B 1 204 ? -25.703 14.547 11.055 1 95.81 204 ARG B O 1
ATOM 3547 N N . LEU B 1 205 ? -26.734 14.383 9.07 1 96.62 205 LEU B N 1
ATOM 3548 C CA . LEU B 1 205 ? -26.016 15.531 8.531 1 96.62 205 LEU B CA 1
ATOM 3549 C C . LEU B 1 205 ? -26.438 16.812 9.242 1 96.62 205 LEU B C 1
ATOM 3551 O O . LEU B 1 205 ? -25.594 17.672 9.539 1 96.62 205 LEU B O 1
ATOM 3555 N N . SER B 1 206 ? -27.688 16.891 9.484 1 97.25 206 SER B N 1
ATOM 3556 C CA . SER B 1 206 ? -28.188 18.031 10.234 1 97.25 206 SER B CA 1
ATOM 3557 C C . SER B 1 206 ? -27.641 18.062 11.648 1 97.25 206 SER B C 1
ATOM 3559 O O . SER B 1 206 ? -27.297 19.125 12.172 1 97.25 206 SER B O 1
ATOM 3561 N N . ASP B 1 207 ? -27.547 16.922 12.219 1 98.12 207 ASP B N 1
ATOM 3562 C CA . ASP B 1 207 ? -26.953 16.812 13.555 1 98.12 207 ASP B CA 1
ATOM 3563 C C . ASP B 1 207 ? -25.5 17.266 13.539 1 98.12 207 ASP B C 1
ATOM 3565 O O . ASP B 1 207 ? -25.062 17.969 14.453 1 98.12 207 ASP B O 1
ATOM 3569 N N . ALA B 1 208 ? -24.812 16.859 12.547 1 98.12 208 ALA B N 1
ATOM 3570 C CA . ALA B 1 208 ? -23.422 17.281 12.406 1 98.12 208 ALA B CA 1
ATOM 3571 C C . ALA B 1 208 ? -23.312 18.781 12.258 1 98.12 208 ALA B C 1
ATOM 3573 O O . ALA B 1 208 ? -22.438 19.422 12.875 1 98.12 208 ALA B O 1
ATOM 3574 N N . GLN B 1 209 ? -24.156 19.312 11.477 1 98.12 209 GLN B N 1
ATOM 3575 C CA . GLN B 1 209 ? -24.188 20.766 11.305 1 98.12 209 GLN B CA 1
ATOM 3576 C C . GLN B 1 209 ? -24.453 21.469 12.633 1 98.12 209 GLN B C 1
ATOM 3578 O O . GLN B 1 209 ? -23.828 22.5 12.93 1 98.12 209 GLN B O 1
ATOM 3583 N N . SER B 1 210 ? -25.312 20.938 13.414 1 98.31 210 SER B N 1
ATOM 3584 C CA . SER B 1 210 ? -25.656 21.5 14.711 1 98.31 210 SER B CA 1
ATOM 3585 C C . SER B 1 210 ? -24.469 21.453 15.664 1 98.31 210 SER B C 1
ATOM 3587 O O . SER B 1 210 ? -24.234 22.406 16.422 1 98.31 210 SER B O 1
ATOM 3589 N N . ILE B 1 211 ? -23.797 20.406 15.617 1 98.31 211 ILE B N 1
ATOM 3590 C CA . ILE B 1 211 ? -22.609 20.266 16.438 1 98.31 211 ILE B CA 1
ATOM 3591 C C . ILE B 1 211 ? -21.594 21.359 16.078 1 98.31 211 ILE B C 1
ATOM 3593 O O . ILE B 1 211 ? -21.031 22 16.969 1 98.31 211 ILE B O 1
ATOM 3597 N N . LEU B 1 212 ? -21.391 21.562 14.797 1 98.44 212 LEU B N 1
ATOM 3598 C CA . LEU B 1 212 ? -20.469 22.609 14.344 1 98.44 212 LEU B CA 1
ATOM 3599 C C . LEU B 1 212 ? -20.938 23.984 14.812 1 98.44 212 LEU B C 1
ATOM 3601 O O . LEU B 1 212 ? -20.125 24.781 15.305 1 98.44 212 LEU B O 1
ATOM 3605 N N . ARG B 1 213 ? -22.188 24.25 14.719 1 97.81 213 ARG B N 1
ATOM 3606 C CA . ARG B 1 213 ? -22.75 25.531 15.125 1 97.81 213 ARG B CA 1
ATOM 3607 C C . ARG B 1 213 ? -22.547 25.766 16.625 1 97.81 213 ARG B C 1
ATOM 3609 O O . ARG B 1 213 ? -22.219 26.891 17.047 1 97.81 213 ARG B O 1
ATOM 3616 N N . ALA B 1 214 ? -22.75 24.719 17.328 1 97.5 214 ALA B N 1
ATOM 3617 C CA . ALA B 1 214 ? -22.562 24.812 18.781 1 97.5 214 ALA B CA 1
ATOM 3618 C C . ALA B 1 214 ? -21.109 25.172 19.109 1 97.5 214 ALA B C 1
ATOM 3620 O O . ALA B 1 214 ? -20.859 25.781 20.156 1 97.5 214 ALA B O 1
ATOM 3621 N N . GLY B 1 215 ? -20.266 24.797 18.25 1 97 215 GLY B N 1
ATOM 3622 C CA . GLY B 1 215 ? -18.859 25.141 18.438 1 97 215 GLY B CA 1
ATOM 3623 C C . GLY B 1 215 ? -18.469 26.453 17.797 1 97 215 GLY B C 1
ATOM 3624 O O . GLY B 1 215 ? -17.297 26.812 17.766 1 97 215 GLY B O 1
ATOM 3625 N N . GLY B 1 216 ? -19.438 27.109 17.203 1 97.38 216 GLY B N 1
ATOM 3626 C CA . GLY B 1 216 ? -19.203 28.422 16.625 1 97.38 216 GLY B CA 1
ATOM 3627 C C . GLY B 1 216 ? -18.891 28.391 15.148 1 97.38 216 GLY B C 1
ATOM 3628 O O . GLY B 1 216 ? -18.375 29.359 14.586 1 97.38 216 GLY B O 1
ATOM 3629 N N . ILE B 1 217 ? -19.078 27.266 14.531 1 98 217 ILE B N 1
ATOM 3630 C CA . ILE B 1 217 ? -18.797 27.125 13.109 1 98 217 ILE B CA 1
ATOM 3631 C C . ILE B 1 217 ? -20.094 26.969 12.328 1 98 217 ILE B C 1
ATOM 3633 O O . ILE B 1 217 ? -20.797 25.953 12.469 1 98 217 ILE B O 1
ATOM 3637 N N . GLU B 1 218 ? -20.453 27.984 11.594 1 96.62 218 GLU B N 1
ATOM 3638 C CA . GLU B 1 218 ? -21.578 27.875 10.68 1 96.62 218 GLU B CA 1
ATOM 3639 C C . GLU B 1 218 ? -21.188 27.172 9.391 1 96.62 218 GLU B C 1
ATOM 3641 O O . GLU B 1 218 ? -20.328 27.641 8.648 1 96.62 218 GLU B O 1
ATOM 3646 N N . ALA B 1 219 ? -21.812 26.047 9.102 1 98.31 219 ALA B N 1
ATOM 3647 C CA . ALA B 1 219 ? -21.438 25.266 7.926 1 98.31 219 ALA B CA 1
ATOM 3648 C C . ALA B 1 219 ? -22.609 25.125 6.957 1 98.31 219 ALA B C 1
ATOM 3650 O O . ALA B 1 219 ? -23.75 24.953 7.379 1 98.31 219 ALA B O 1
ATOM 3651 N N . ASP B 1 220 ? -22.344 25.25 5.734 1 97.75 220 ASP B N 1
ATOM 3652 C CA . ASP B 1 220 ? -23.297 24.891 4.699 1 97.75 220 ASP B CA 1
ATOM 3653 C C . ASP B 1 220 ? -23.391 23.375 4.543 1 97.75 220 ASP B C 1
ATOM 3655 O O . ASP B 1 220 ? -22.422 22.656 4.793 1 97.75 220 ASP B O 1
ATOM 3659 N N . LEU B 1 221 ? -24.609 22.953 4.203 1 97.06 221 LEU B N 1
ATOM 3660 C CA . LEU B 1 221 ? -24.828 21.531 3.994 1 97.06 221 LEU B CA 1
ATOM 3661 C C . LEU B 1 221 ? -25.219 21.25 2.551 1 97.06 221 LEU B C 1
ATOM 3663 O O . LEU B 1 221 ? -26.125 21.891 2.016 1 97.06 221 LEU B O 1
ATOM 3667 N N . ARG B 1 222 ? -24.5 20.328 1.966 1 96.12 222 ARG B N 1
ATOM 3668 C CA . ARG B 1 222 ? -24.781 19.938 0.59 1 96.12 222 ARG B CA 1
ATOM 3669 C C . ARG B 1 222 ? -24.938 18.422 0.479 1 96.12 222 ARG B C 1
ATOM 3671 O O . ARG B 1 222 ? -24.078 17.672 0.944 1 96.12 222 ARG B O 1
ATOM 3678 N N . VAL B 1 223 ? -26.078 18 -0.075 1 96.44 223 VAL B N 1
ATOM 3679 C CA . VAL B 1 223 ? -26.312 16.609 -0.429 1 96.44 223 VAL B CA 1
ATOM 3680 C C . VAL B 1 223 ? -26.453 16.484 -1.944 1 96.44 223 VAL B C 1
ATOM 3682 O O . VAL B 1 223 ? -27.328 17.078 -2.549 1 96.44 223 VAL B O 1
ATOM 3685 N N . MET B 1 224 ? -25.531 15.758 -2.531 1 96 224 MET B N 1
ATOM 3686 C CA . MET B 1 224 ? -25.453 15.695 -3.988 1 96 224 MET B CA 1
ATOM 3687 C C . MET B 1 224 ? -25.484 14.25 -4.477 1 96 224 MET B C 1
ATOM 3689 O O . MET B 1 224 ? -24.969 13.352 -3.807 1 96 224 MET B O 1
ATOM 3693 N N . PRO B 1 225 ? -26.141 14.023 -5.586 1 94.56 225 PRO B N 1
ATOM 3694 C CA . PRO B 1 225 ? -26.078 12.688 -6.188 1 94.56 225 PRO B CA 1
ATOM 3695 C C . PRO B 1 225 ? -24.734 12.414 -6.879 1 94.56 225 PRO B C 1
ATOM 3697 O O . PRO B 1 225 ? -23.969 13.344 -7.137 1 94.56 225 PRO B O 1
ATOM 3700 N N . GLY B 1 226 ? -24.469 11.125 -7.121 1 91.88 226 GLY B N 1
ATOM 3701 C CA . GLY B 1 226 ? -23.297 10.75 -7.902 1 91.88 226 GLY B CA 1
ATOM 3702 C C . GLY B 1 226 ? -22.359 9.82 -7.16 1 91.88 226 GLY B C 1
ATOM 3703 O O . GLY B 1 226 ? -22.734 9.234 -6.145 1 91.88 226 GLY B O 1
ATOM 3704 N N . GLU B 1 227 ? -21.188 9.688 -7.723 1 87.75 227 GLU B N 1
ATOM 3705 C CA . GLU B 1 227 ? -20.109 8.93 -7.094 1 87.75 227 GLU B CA 1
ATOM 3706 C C . GLU B 1 227 ? -19.25 9.828 -6.223 1 87.75 227 GLU B C 1
ATOM 3708 O O . GLU B 1 227 ? -18.734 10.844 -6.688 1 87.75 227 GLU B O 1
ATOM 3713 N N . PRO B 1 228 ? -19.031 9.438 -5.09 1 89.75 228 PRO B N 1
ATOM 3714 C CA . PRO B 1 228 ? -18.375 10.32 -4.129 1 89.75 228 PRO B CA 1
ATOM 3715 C C . PRO B 1 228 ? -17.031 10.836 -4.637 1 89.75 228 PRO B C 1
ATOM 3717 O O . PRO B 1 228 ? -16.781 12.047 -4.621 1 89.75 228 PRO B O 1
ATOM 3720 N N . GLN B 1 229 ? -16.188 10 -5.145 1 87.56 229 GLN B N 1
ATOM 3721 C CA . GLN B 1 229 ? -14.852 10.422 -5.527 1 87.56 229 GLN B CA 1
ATOM 3722 C C . GLN B 1 229 ? -14.891 11.43 -6.672 1 87.56 229 GLN B C 1
ATOM 3724 O O . GLN B 1 229 ? -14.133 12.398 -6.684 1 87.56 229 GLN B O 1
ATOM 3729 N N . VAL B 1 230 ? -15.75 11.172 -7.605 1 89.56 230 VAL B N 1
ATOM 3730 C CA . VAL B 1 230 ? -15.875 12.047 -8.766 1 89.56 230 VAL B CA 1
ATOM 3731 C C . VAL B 1 230 ? -16.5 13.375 -8.344 1 89.56 230 VAL B C 1
ATOM 3733 O O . VAL B 1 230 ? -15.953 14.445 -8.633 1 89.56 230 VAL B O 1
ATOM 3736 N N . THR B 1 231 ? -17.594 13.273 -7.664 1 94.94 231 THR B N 1
ATOM 3737 C CA . THR B 1 231 ? -18.359 14.461 -7.289 1 94.94 231 THR B CA 1
ATOM 3738 C C . THR B 1 231 ? -17.562 15.336 -6.324 1 94.94 231 THR B C 1
ATOM 3740 O O . THR B 1 231 ? -17.516 16.562 -6.484 1 94.94 231 THR B O 1
ATOM 3743 N N . LEU B 1 232 ? -16.906 14.766 -5.367 1 96.19 232 LEU B N 1
ATOM 3744 C CA . LEU B 1 232 ? -16.125 15.523 -4.391 1 96.19 232 LEU B CA 1
ATOM 3745 C C . LEU B 1 232 ? -14.914 16.172 -5.047 1 96.19 232 LEU B C 1
ATOM 3747 O O . LEU B 1 232 ? -14.578 17.312 -4.73 1 96.19 232 LEU B O 1
ATOM 3751 N N . ALA B 1 233 ? -14.266 15.43 -5.902 1 94.56 233 ALA B N 1
ATOM 3752 C CA . ALA B 1 233 ? -13.109 15.992 -6.594 1 94.56 233 ALA B CA 1
ATOM 3753 C C . ALA B 1 233 ? -13.5 17.219 -7.406 1 94.56 233 ALA B C 1
ATOM 3755 O O . ALA B 1 233 ? -12.797 18.234 -7.391 1 94.56 233 ALA B O 1
ATOM 3756 N N . HIS B 1 234 ? -14.586 17.109 -8.086 1 95.38 234 HIS B N 1
ATOM 3757 C CA . HIS B 1 234 ? -15.102 18.234 -8.859 1 95.38 234 HIS B CA 1
ATOM 3758 C C . HIS B 1 234 ? -15.461 19.406 -7.957 1 95.38 234 HIS B C 1
ATOM 3760 O O . HIS B 1 234 ? -15.133 20.547 -8.266 1 95.38 234 HIS B O 1
ATOM 3766 N N . LEU B 1 235 ? -16.078 19.078 -6.883 1 96.69 235 LEU B N 1
ATOM 3767 C CA . LEU B 1 235 ? -16.484 20.109 -5.941 1 96.69 235 LEU B CA 1
ATOM 3768 C C . LEU B 1 235 ? -15.281 20.859 -5.395 1 96.69 235 LEU B C 1
ATOM 3770 O O . LEU B 1 235 ? -15.273 22.094 -5.375 1 96.69 235 LEU B O 1
ATOM 3774 N N . VAL B 1 236 ? -14.273 20.156 -4.988 1 97.12 236 VAL B N 1
ATOM 3775 C CA . VAL B 1 236 ? -13.062 20.75 -4.43 1 97.12 236 VAL B CA 1
ATOM 3776 C C . VAL B 1 236 ? -12.43 21.688 -5.457 1 97.12 236 VAL B C 1
ATOM 3778 O O . VAL B 1 236 ? -12.062 22.812 -5.137 1 97.12 236 VAL B O 1
ATOM 3781 N N . ARG B 1 237 ? -12.32 21.188 -6.68 1 95.75 237 ARG B N 1
ATOM 3782 C CA . ARG B 1 237 ? -11.68 21.938 -7.75 1 95.75 237 ARG B CA 1
ATOM 3783 C C . ARG B 1 237 ? -12.531 23.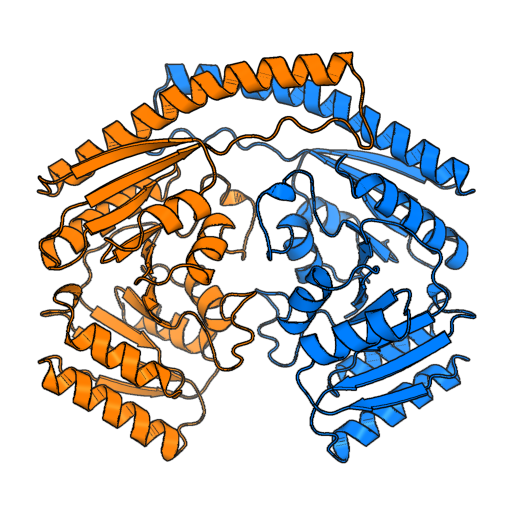141 -8.156 1 95.75 237 ARG B C 1
ATOM 3785 O O . ARG B 1 237 ? -12.047 24.266 -8.195 1 95.75 237 ARG B O 1
ATOM 3792 N N . ASP B 1 238 ? -13.75 22.922 -8.383 1 97 238 ASP B N 1
ATOM 3793 C CA . ASP B 1 238 ? -14.617 23.906 -9.008 1 97 238 ASP B CA 1
ATOM 3794 C C . ASP B 1 238 ? -14.977 25.016 -8.023 1 97 238 ASP B C 1
ATOM 3796 O O . ASP B 1 238 ? -15.195 26.172 -8.422 1 97 238 ASP B O 1
ATOM 3800 N N . GLU B 1 239 ? -15.055 24.703 -6.766 1 97.44 239 GLU B N 1
ATOM 3801 C CA . GLU B 1 239 ? -15.445 25.719 -5.785 1 97.44 239 GLU B CA 1
ATOM 3802 C C . GLU B 1 239 ? -14.258 26.156 -4.945 1 97.44 239 GLU B C 1
ATOM 3804 O O . GLU B 1 239 ? -14.43 26.828 -3.92 1 97.44 239 GLU B O 1
ATOM 3809 N N . ALA B 1 240 ? -13.102 25.797 -5.332 1 96.69 240 ALA B N 1
ATOM 3810 C CA . ALA B 1 240 ? -11.82 26.281 -4.816 1 96.69 240 ALA B CA 1
ATOM 3811 C C . ALA B 1 240 ? -11.719 26.062 -3.311 1 96.69 240 ALA B C 1
ATOM 3813 O O . ALA B 1 240 ? -11.398 26.984 -2.564 1 96.69 240 ALA B O 1
ATOM 3814 N N . PHE B 1 241 ? -12.086 24.938 -2.871 1 98.06 241 PHE B N 1
ATOM 3815 C CA . PHE B 1 241 ? -11.805 24.562 -1.489 1 98.06 241 PHE B CA 1
ATOM 3816 C C . PHE B 1 241 ? -10.305 24.422 -1.259 1 98.06 241 PHE B C 1
ATOM 3818 O O . PHE B 1 241 ? -9.578 23.969 -2.141 1 98.06 241 PHE B O 1
ATOM 3825 N N . ASP B 1 242 ? -9.875 24.797 -0.044 1 98.12 242 ASP B N 1
ATOM 3826 C CA . ASP B 1 242 ? -8.445 24.828 0.259 1 98.12 242 ASP B CA 1
ATOM 3827 C C . ASP B 1 242 ? -8.016 23.562 1.014 1 98.12 242 ASP B C 1
ATOM 3829 O O . ASP B 1 242 ? -6.82 23.281 1.121 1 98.12 242 ASP B O 1
ATOM 3833 N N . MET B 1 243 ? -8.961 22.844 1.536 1 98.31 243 MET B N 1
ATOM 3834 C CA . MET B 1 243 ? -8.688 21.641 2.32 1 98.31 243 MET B CA 1
ATOM 3835 C C . MET B 1 243 ? -9.906 20.719 2.34 1 98.31 243 MET B C 1
ATOM 3837 O O . MET B 1 243 ? -11.039 21.188 2.391 1 98.31 243 MET B O 1
ATOM 3841 N N . LEU B 1 244 ? -9.641 19.484 2.215 1 98.38 244 LEU B N 1
ATOM 3842 C CA . LEU B 1 244 ? -10.664 18.469 2.342 1 98.38 244 LEU B CA 1
ATOM 3843 C C . LEU B 1 244 ? -10.516 17.703 3.66 1 98.38 244 LEU B C 1
ATOM 3845 O O . LEU B 1 244 ? -9.406 17.344 4.051 1 98.38 244 LEU B O 1
ATOM 3849 N N . VAL B 1 245 ? -11.633 17.578 4.379 1 98.25 245 VAL B N 1
ATOM 3850 C CA . VAL B 1 245 ? -11.672 16.766 5.598 1 98.25 245 VAL B CA 1
ATOM 3851 C C . VAL B 1 245 ? -12.523 15.523 5.367 1 98.25 245 VAL B C 1
ATOM 3853 O O . VAL B 1 245 ? -13.625 15.609 4.828 1 98.25 245 VAL B O 1
ATOM 3856 N N . MET B 1 246 ? -11.977 14.422 5.719 1 95.44 246 MET B N 1
ATOM 3857 C CA . MET B 1 246 ? -12.758 13.195 5.586 1 95.44 246 MET B CA 1
ATOM 3858 C C . MET B 1 246 ? -12.32 12.156 6.609 1 95.44 246 MET B C 1
ATOM 3860 O O . MET B 1 246 ? -11.305 12.336 7.289 1 95.44 246 MET B O 1
ATOM 3864 N N . GLY B 1 247 ? -13.195 11.164 6.82 1 92.38 247 GLY B N 1
ATOM 3865 C CA . GLY B 1 247 ? -12.82 10.031 7.648 1 92.38 247 GLY B CA 1
ATOM 3866 C C . GLY B 1 247 ? -11.844 9.086 6.965 1 92.38 247 GLY B C 1
ATOM 3867 O O . GLY B 1 247 ? -11.734 9.086 5.734 1 92.38 247 GLY B O 1
ATOM 3868 N N . VAL B 1 248 ? -11.141 8.297 7.75 1 86.5 248 VAL B N 1
ATOM 3869 C CA . VAL B 1 248 ? -10.156 7.352 7.234 1 86.5 248 VAL B CA 1
ATOM 3870 C C . VAL B 1 248 ? -10.852 6.102 6.707 1 86.5 248 VAL B C 1
ATOM 3872 O O . VAL B 1 248 ? -10.461 5.547 5.684 1 86.5 248 VAL B O 1
ATOM 3875 N N . PHE B 1 249 ? -11.852 5.684 7.539 1 74.19 249 PHE B N 1
ATOM 3876 C CA . PHE B 1 249 ? -12.484 4.41 7.219 1 74.19 249 PHE B CA 1
ATOM 3877 C C . PHE B 1 249 ? -13.914 4.625 6.73 1 74.19 249 PHE B C 1
ATOM 3879 O O . PHE B 1 249 ? -14.547 5.633 7.051 1 74.19 249 PHE B O 1
ATOM 3886 N N . GLY B 1 250 ? -14.328 3.875 5.621 1 61.53 250 GLY B N 1
ATOM 3887 C CA . GLY B 1 250 ? -15.727 3.879 5.219 1 61.53 250 GLY B CA 1
ATOM 3888 C C . GLY B 1 250 ? -16.578 2.928 6.031 1 61.53 250 GLY B C 1
ATOM 3889 O O . GLY B 1 250 ? -16.328 2.709 7.215 1 61.53 250 GLY B O 1
ATOM 3890 N N . HIS B 1 251 ? -17.594 2.568 5.422 1 53.38 251 HIS B N 1
ATOM 3891 C CA . HIS B 1 251 ? -18.609 1.699 6.008 1 53.38 251 HIS B CA 1
ATOM 3892 C C . HIS B 1 251 ? -18 0.369 6.449 1 53.38 251 HIS B C 1
ATOM 3894 O O . HIS B 1 251 ? -18.469 -0.23 7.426 1 53.38 251 HIS B O 1
ATOM 3900 N N . SER B 1 252 ? -17.359 -0.212 5.461 1 47.97 252 SER B N 1
ATOM 3901 C CA . SER B 1 252 ? -16.969 -1.566 5.844 1 47.97 252 SER B CA 1
ATOM 3902 C C . SER B 1 252 ? -15.695 -1.562 6.676 1 47.97 252 SER B C 1
ATOM 3904 O O . SER B 1 252 ? -14.734 -0.86 6.344 1 47.97 252 SER B O 1
ATOM 3906 N N . ARG B 1 253 ? -15.867 -1.508 7.965 1 45.94 253 ARG B N 1
ATOM 3907 C CA . ARG B 1 253 ? -14.82 -1.548 8.984 1 45.94 253 ARG B CA 1
ATOM 3908 C C . ARG B 1 253 ? -13.727 -2.537 8.602 1 45.94 253 ARG B C 1
ATOM 3910 O O . ARG B 1 253 ? -13.094 -3.135 9.477 1 45.94 253 ARG B O 1
ATOM 3917 N N . ILE B 1 254 ? -13.781 -3.15 7.477 1 46.31 254 ILE B N 1
ATOM 3918 C CA . ILE B 1 254 ? -12.625 -4.039 7.484 1 46.31 254 ILE B CA 1
ATOM 3919 C C . ILE B 1 254 ? -11.352 -3.223 7.699 1 46.31 254 ILE B C 1
ATOM 3921 O O . ILE B 1 254 ? -10.688 -2.822 6.738 1 46.31 254 ILE B O 1
ATOM 3925 N N . TRP B 1 255 ? -11.391 -2.451 8.797 1 48.22 255 TRP B N 1
ATOM 3926 C CA . TRP B 1 255 ? -10.57 -1.391 9.367 1 48.22 255 TRP B CA 1
ATOM 3927 C C . TRP B 1 255 ? -9.086 -1.674 9.164 1 48.22 255 TRP B C 1
ATOM 3929 O O . TRP B 1 255 ? -8.289 -0.749 8.984 1 48.22 255 TRP B O 1
ATOM 3939 N N . SER B 1 256 ? -8.734 -3.012 9.359 1 52.56 256 SER B N 1
ATOM 3940 C CA . SER B 1 256 ? -7.336 -3.154 9.75 1 52.56 256 SER B CA 1
ATOM 3941 C C . SER B 1 256 ? -6.422 -3.199 8.531 1 52.56 256 SER B C 1
ATOM 3943 O O . SER B 1 256 ? -5.199 -3.094 8.656 1 52.56 256 SER B O 1
ATOM 3945 N N . LEU B 1 257 ? -7.129 -3.209 7.367 1 56.09 257 LEU B N 1
ATOM 3946 C CA . LEU B 1 257 ? -6.062 -3.561 6.434 1 56.09 257 LEU B CA 1
ATOM 3947 C C . LEU B 1 257 ? -5.906 -2.492 5.359 1 56.09 257 LEU B C 1
ATOM 3949 O O . LEU B 1 257 ? -4.832 -2.35 4.77 1 56.09 257 LEU B O 1
ATOM 3953 N N . LEU B 1 258 ? -7.086 -1.69 5.164 1 63.34 258 LEU B N 1
ATOM 3954 C CA . LEU B 1 258 ? -6.879 -0.747 4.07 1 63.34 258 LEU B CA 1
ATOM 3955 C C . LEU B 1 258 ? -7.637 0.553 4.324 1 63.34 258 LEU B C 1
ATOM 3957 O O . LEU B 1 258 ? -8.648 0.56 5.035 1 63.34 258 LEU B O 1
ATOM 3961 N N . ILE B 1 259 ? -6.98 1.648 4.02 1 73.88 259 ILE B N 1
ATOM 3962 C CA . ILE B 1 259 ? -7.695 2.92 3.998 1 73.88 259 ILE B CA 1
ATOM 3963 C C . ILE B 1 259 ? -8.906 2.812 3.08 1 73.88 259 ILE B C 1
ATOM 3965 O O . ILE B 1 259 ? -8.922 2.002 2.15 1 73.88 259 ILE B O 1
ATOM 3969 N N . GLY B 1 260 ? -9.945 3.463 3.453 1 77.25 260 GLY B N 1
ATOM 3970 C CA . GLY B 1 260 ? -11.133 3.453 2.609 1 77.25 260 GLY B CA 1
ATOM 3971 C C . GLY B 1 260 ? -10.844 3.875 1.179 1 77.25 260 GLY B C 1
ATOM 3972 O O . GLY B 1 260 ? -10.023 4.766 0.939 1 77.25 260 GLY B O 1
ATOM 3973 N N . SER B 1 261 ? -11.531 3.27 0.282 1 76 261 SER B N 1
ATOM 3974 C CA . SER B 1 261 ? -11.312 3.48 -1.145 1 76 261 SER B CA 1
ATOM 3975 C C . SER B 1 261 ? -11.555 4.934 -1.535 1 76 261 SER B C 1
ATOM 3977 O O . SER B 1 261 ? -10.805 5.508 -2.324 1 76 261 SER B O 1
ATOM 3979 N N . THR B 1 262 ? -12.664 5.496 -1.011 1 80.56 262 THR B N 1
ATOM 3980 C CA . THR B 1 262 ? -12.961 6.887 -1.324 1 80.56 262 THR B CA 1
ATOM 3981 C C . THR B 1 262 ? -11.875 7.809 -0.781 1 80.56 262 THR B C 1
ATOM 3983 O O . THR B 1 262 ? -11.414 8.719 -1.478 1 80.56 262 THR B O 1
ATOM 3986 N N . THR B 1 263 ? -11.523 7.5 0.424 1 85.06 263 THR B N 1
ATOM 3987 C CA . THR B 1 263 ? -10.461 8.297 1.041 1 85.06 263 THR B CA 1
ATOM 3988 C C . THR B 1 263 ? -9.172 8.203 0.23 1 85.06 263 THR B C 1
ATOM 3990 O O . THR B 1 263 ? -8.555 9.219 -0.073 1 85.06 263 THR B O 1
ATOM 3993 N N . ALA B 1 264 ? -8.781 7.07 -0.103 1 82.31 264 ALA B N 1
ATOM 3994 C CA . ALA B 1 264 ? -7.578 6.875 -0.903 1 82.31 264 ALA B CA 1
ATOM 3995 C C . ALA B 1 264 ? -7.68 7.609 -2.238 1 82.31 264 ALA B C 1
ATOM 3997 O O . ALA B 1 264 ? -6.734 8.273 -2.662 1 82.31 264 ALA B O 1
ATOM 3998 N N . ALA B 1 265 ? -8.812 7.516 -2.887 1 81.75 265 ALA B N 1
ATOM 3999 C CA . ALA B 1 265 ? -9.031 8.164 -4.18 1 81.75 265 ALA B CA 1
ATOM 4000 C C . ALA B 1 265 ? -8.945 9.68 -4.055 1 81.75 265 ALA B C 1
ATOM 4002 O O . ALA B 1 265 ? -8.398 10.352 -4.93 1 81.75 265 ALA B O 1
ATOM 4003 N N . MET B 1 266 ? -9.461 10.148 -2.998 1 89.62 266 MET B N 1
ATOM 4004 C CA . MET B 1 266 ? -9.484 11.594 -2.814 1 89.62 266 MET B CA 1
ATOM 4005 C C . MET B 1 266 ? -8.086 12.125 -2.52 1 89.62 266 MET B C 1
ATOM 4007 O O . MET B 1 266 ? -7.711 13.203 -3.002 1 89.62 266 MET B O 1
ATOM 4011 N N . ILE B 1 267 ? -7.367 11.375 -1.709 1 89.38 267 ILE B N 1
ATOM 4012 C CA . ILE B 1 267 ? -5.988 11.781 -1.449 1 89.38 267 ILE B CA 1
ATOM 4013 C C . ILE B 1 267 ? -5.215 11.852 -2.764 1 89.38 267 ILE B C 1
ATOM 4015 O O . ILE B 1 267 ? -4.43 12.773 -2.979 1 89.38 267 ILE B O 1
ATOM 4019 N N . HIS B 1 268 ? -5.48 11.023 -3.582 1 83.19 268 HIS B N 1
ATOM 4020 C CA . HIS B 1 268 ? -4.793 10.977 -4.867 1 83.19 268 HIS B CA 1
ATOM 4021 C C . HIS B 1 268 ? -5.262 12.102 -5.785 1 83.19 268 HIS B C 1
ATOM 4023 O O . HIS B 1 268 ? -4.445 12.773 -6.418 1 83.19 268 HIS B O 1
ATOM 4029 N N . ALA B 1 269 ? -6.504 12.336 -5.82 1 84.25 269 ALA B N 1
ATOM 4030 C CA . ALA B 1 269 ? -7.09 13.203 -6.836 1 84.25 269 ALA B CA 1
ATOM 4031 C C . ALA B 1 269 ? -7.008 14.672 -6.426 1 84.25 269 ALA B C 1
ATOM 4033 O O . ALA B 1 269 ? -6.906 15.555 -7.277 1 84.25 269 ALA B O 1
ATOM 4034 N N . CYS B 1 270 ? -7.059 14.891 -5.184 1 89.69 270 CYS B N 1
ATOM 4035 C CA . CYS B 1 270 ? -7.172 16.266 -4.73 1 89.69 270 CYS B CA 1
ATOM 4036 C C . CYS B 1 270 ? -5.805 16.953 -4.703 1 89.69 270 CYS B C 1
ATOM 4038 O O . CYS B 1 270 ? -4.82 16.344 -4.273 1 89.69 270 CYS B O 1
ATOM 4040 N N . ARG B 1 271 ? -5.801 18.219 -5.113 1 92.44 271 ARG B N 1
ATOM 4041 C CA . ARG B 1 271 ? -4.574 19.016 -5.121 1 92.44 271 ARG B CA 1
ATOM 4042 C C . ARG B 1 271 ? -4.453 19.844 -3.854 1 92.44 271 ARG B C 1
ATOM 4044 O O . ARG B 1 271 ? -3.508 20.625 -3.703 1 92.44 271 ARG B O 1
ATOM 4051 N N . VAL B 1 272 ? -5.371 19.688 -3.004 1 96.69 272 VAL B N 1
ATOM 4052 C CA . VAL B 1 272 ? -5.352 20.375 -1.722 1 96.69 272 VAL B CA 1
ATOM 4053 C C . VAL B 1 272 ? -5.039 19.391 -0.602 1 96.69 272 VAL B C 1
ATOM 4055 O O . VAL B 1 272 ? -5.145 18.172 -0.792 1 96.69 272 VAL B O 1
ATOM 4058 N N . PRO B 1 273 ? -4.617 19.906 0.59 1 97.62 273 PRO B N 1
ATOM 4059 C CA . PRO B 1 273 ? -4.375 18.984 1.698 1 97.62 273 PRO B CA 1
ATOM 4060 C C . PRO B 1 273 ? -5.645 18.266 2.166 1 97.62 273 PRO B C 1
ATOM 4062 O O . PRO B 1 273 ? -6.742 18.812 2.033 1 97.62 273 PRO B O 1
ATOM 4065 N N . VAL B 1 274 ? -5.453 17.078 2.602 1 97.38 274 VAL B N 1
ATOM 4066 C CA . VAL B 1 274 ? -6.559 16.281 3.123 1 97.38 274 VAL B CA 1
ATOM 4067 C C . VAL B 1 274 ? -6.328 15.984 4.605 1 97.38 274 VAL B C 1
ATOM 4069 O O . VAL B 1 274 ? -5.297 15.422 4.98 1 97.38 274 VAL B O 1
ATOM 4072 N N . LEU B 1 275 ? -7.262 16.359 5.391 1 98.12 275 LEU B N 1
ATOM 4073 C CA . LEU B 1 275 ? -7.234 16.031 6.812 1 98.12 275 LEU B CA 1
ATOM 4074 C C . LEU B 1 275 ? -8.07 14.797 7.102 1 98.12 275 LEU B C 1
ATOM 4076 O O . LEU B 1 275 ? -9.273 14.773 6.836 1 98.12 275 LEU B O 1
ATOM 4080 N N . LEU B 1 276 ? -7.402 13.844 7.582 1 96.56 276 LEU B N 1
ATOM 4081 C CA . LEU B 1 276 ? -8.055 12.586 7.938 1 96.56 276 LEU B CA 1
ATOM 4082 C C . LEU B 1 276 ? -8.367 12.539 9.43 1 96.56 276 LEU B C 1
ATOM 4084 O O . LEU B 1 276 ? -7.473 12.719 10.258 1 96.56 276 LEU B O 1
ATOM 4088 N N . LEU B 1 277 ? -9.641 12.266 9.734 1 95.44 277 LEU B N 1
ATOM 4089 C CA . LEU B 1 277 ? -10.102 12.18 11.109 1 95.44 277 LEU B CA 1
ATOM 4090 C C . LEU B 1 277 ? -10.727 10.812 11.391 1 95.44 277 LEU B C 1
ATOM 4092 O O . LEU B 1 277 ? -11.141 10.109 10.469 1 95.44 277 LEU B O 1
ATOM 4096 N N . ARG B 1 278 ? -10.648 10.445 12.688 1 85.62 278 ARG B N 1
ATOM 4097 C CA . ARG B 1 278 ? -11.203 9.148 13.055 1 85.62 278 ARG B CA 1
ATOM 4098 C C . ARG B 1 278 ? -12.289 9.297 14.117 1 85.62 278 ARG B C 1
ATOM 4100 O O . ARG B 1 278 ? -12.266 10.242 14.906 1 85.62 278 ARG B O 1
#

Foldseek 3Di:
DQFAEEFEAAPDLCRLLSLVVNLLLCVLQVHEYEYEYEDEDPPQPPQPDPPRDPVVSVVVVVVVVVVSVVSVVVLVVSQVVSVVSSVVSVHDRYHYDYHYHDPVVVCVVRLVRHQEYEYEQEDPVPVPDQQFTHPSVWVCLLPHQHKYKYGFSHDDNAAEEEEEDQLDLVLLVVLLVCLPGSSCPNHAYEYEHEDDCPPSSVVSQVNSQVSNVVSVHHYHYYYHYDDLLVVVLCVCVVVVGQEYEYEQDDDPCCRRPGTDPSVSSNSNRHNHMYIYDD/DQFAEEFEAAPDLCRLLSLVVNLLLCVLQVHEYEYEYEDEDPPQPPLPDPPRDPVVSVVVVVVVVVVSVVSVVVLVVSQVVSVVSSVVSVHDRYHYDYHYHDPVVVCVVRLVRHQEYEYEQEDPVPVPDQQATHPSVWVCLLPHQHKYKYGFSHDDNAAEEEEEDQLDLVLLVVLLVCLPGSSCPNHAYEYEHEADCDPSSVVSQVNSQVSNVVSVHHYHYYYHYDDLLVVVLCCCVVVVGQEYEYEQDDDPCCRRPGTDPSVSSNSNRHNHMYMYDD

Nearest PDB structures (foldseek):
  3ab8-assembly1_B  TM=8.339E-01  e=9.581E-16  Thermus thermophilus HB8
  3ab8-assembly1_A  TM=8.131E-01  e=4.797E-16  Thermus thermophilus HB8
  3ab7-assembly2_A  TM=8.799E-01  e=6.441E-14  Thermus thermophilus HB8
  3ab7-assembly3_B  TM=8.807E-01  e=1.625E-12  Thermus thermophilus HB8
  5ahw-assembly3_E  TM=7.909E-01  e=3.933E-06  Mycolicibacterium smegmatis MC2 155

Organism: NCBI:txid2306993

pLDDT: mean 89.1, std 13.27, range [43.72, 98.69]